Protein AF-0000000085171445 (afdb_homodimer)

Nearest PDB structures (foldseek):
  1r66-assembly1_A-2  TM=9.101E-01  e=1.781E-29  Streptomyces venezuelae
  1r6d-assembly1_A-2  TM=9.022E-01  e=4.683E-29  Streptomyces venezuelae
  8shh-assembly1_A  TM=9.095E-01  e=3.858E-27  Micromonospora carbonacea
  8shh-assembly1_B  TM=8.943E-01  e=1.145E-26  Micromonospora carbonacea
  7xpp-assembly1_B  TM=8.860E-01  e=1.748E-26  Zea mays

Secondary structure (DSSP, 8-state):
-EEEEETTTSHHHHHHHHHHHHTT-EEEEEE---TTS-HHHHHHHTHHHHTSTTEEEEE--TT-HHHHHHHHHHH--SEEEE------HHHHHH-HHHHIIIIIIIHHHHHHHHHHTT-SEEEEEEEGGGGTTPPSSBPTTS--S--SSHHHHHHHHHHHHHHHHHHHH---EEEEEE-SEESTT--TTSHHHHHHHHHHHTPEEEEEGGGTT-EE--EEHHHHHHHHHHHHH---SEEEEEE--S--EEHHHHHHHHHHHH-PPPEEEEEPPPTTS-SB--B--HHHHHHH-------HHHHHHHHHHHHHHHHT-/-EEEEETTTSHHHHHHHHHHHHTT-EEEEEE---TTS-HHHHHHHTHHHHTSTTEEEEE--TT-HHHHHHHHHHH--SEEEE------HHHHHH-HHHHIIIIIIIHHHHHHHHHHTT-SEEEEEEEGGGGTTPPSSBPTTS--S--SSHHHHHHHHHHHHHHHHHHHH---EEEEEE-SEESTT--TTSHHHHHHHHHHHTPEEEEEGGGTT-EE--EEHHHHHHHHHHHHH---SEEEEEE--S--EEHHHHHHHHHHHH-PPPEEEEEPPPTTS-SB--B--HHHHHHH-------HHHHHHHHHHHHHHHHT-

InterPro domains:
  IPR001509 NAD-dependent epimerase/dehydratase [PF01370] (4-244)
  IPR036291 NAD(P)-binding domain superfamily [SSF51735] (1-314)

Foldseek 3Di:
DEEEEEVLLADLNLVLLVVQVVVVYAYEYEAQLDPPDHSVLSCVSCVVVVPRPRYHYDNDQLLDLVVLLVVCVVRVGQEYEYPDADDDQVVCQVPVPRRLSRLQSSLLSVLVSCLVSVRQEYEYEAALQLLFQFDPPDEPPRDRPDGLGSNSVSRVNSQVSNVVSCVVRVHAYEYEHEFAEDFFRHDCVHDLNVQVVCQVVVHADEDEVQLPLAKGFYFYSNLVSLLRVLRRVAPDSYYYFYRTQQDIDGRNVLQVLLCVLQVTDHHYDYDHDDPRDHRYYGYDGVVSCVRRVRHGDQDSSNRSNRRNVNVCVVPVD/DEEEEEVLLADLNLVLLVVQVVVVYAYEYEAQLDPPDHSVLSCVSCVVVVPRPRYHYDNDQLLDLVVLLVVCVVRVGQEYEYPDADDDQVVCQVPVPRRLSRLQSSLLSVLVSCLVSVRQEYEYEAALQLLFQFDPPDEPPRDRPDGLGSNSVSRVNSQVSNVVSCVVRVHAYEYEHEFAEDFFNHDCVHDLNVQVVCQVVVHADEDEVQLPLAWGFYFYSNLVSLLRVLRRVAPDSYYYFYRTQQDIDGRNVLQVLLCVLQVTDHHYDYDHDDPRDHRYYGYDGVVSCVRRVRHGDQDSSNRSNRRNVNVCVVPVD

Structure (mmCIF, N/CA/C/O backbone):
data_AF-0000000085171445-model_v1
#
loop_
_entity.id
_entity.type
_entity.pdbx_description
1 polymer 'NAD-dependent epimerase/dehydratase'
#
loop_
_atom_site.group_PDB
_atom_site.id
_atom_site.type_symbol
_atom_site.label_atom_id
_atom_site.label_alt_id
_atom_site.label_comp_id
_atom_site.label_asym_id
_atom_site.label_entity_id
_atom_site.label_seq_id
_atom_site.pdbx_PDB_ins_code
_atom_site.Cartn_x
_atom_site.Cartn_y
_atom_site.Cartn_z
_atom_site.occupancy
_atom_site.B_iso_or_equiv
_atom_site.auth_seq_id
_atom_site.auth_comp_id
_atom_site.auth_asym_id
_atom_site.auth_atom_id
_atom_site.pdbx_PDB_model_num
ATOM 1 N N . MET A 1 1 ? -21.609 16.766 17.938 1 96.56 1 MET A N 1
ATOM 2 C CA . MET A 1 1 ? -21.094 15.477 17.469 1 96.56 1 MET A CA 1
ATOM 3 C C . MET A 1 1 ? -19.797 15.109 18.188 1 96.56 1 MET A C 1
ATOM 5 O O . MET A 1 1 ? -19.109 15.984 18.719 1 96.56 1 MET A O 1
ATOM 9 N N . ARG A 1 2 ? -19.5 13.891 18.406 1 98.31 2 ARG A N 1
ATOM 10 C CA . ARG A 1 2 ? -18.25 13.453 19.016 1 98.31 2 ARG A CA 1
ATOM 11 C C . ARG A 1 2 ? -17.266 12.953 17.953 1 98.31 2 ARG A C 1
ATOM 13 O O . ARG A 1 2 ? -17.578 12.008 17.219 1 98.31 2 ARG A O 1
ATOM 20 N N . TYR A 1 3 ? -16.125 13.539 17.875 1 98.88 3 TYR A N 1
ATOM 21 C CA . TYR A 1 3 ? -15.07 13.195 16.922 1 98.88 3 TYR A CA 1
ATOM 22 C C . TYR A 1 3 ? -13.906 12.523 17.641 1 98.88 3 TYR A C 1
ATOM 24 O O . TYR A 1 3 ? -13.539 12.914 18.75 1 98.88 3 TYR A O 1
ATOM 32 N N . LEU A 1 4 ? -13.383 11.477 17.062 1 98.94 4 LEU A N 1
ATOM 33 C CA . LEU A 1 4 ? -12.102 10.922 17.484 1 98.94 4 LEU A CA 1
ATOM 34 C C . LEU A 1 4 ? -10.977 11.352 16.547 1 98.94 4 LEU A C 1
ATOM 36 O O . LEU A 1 4 ? -11.117 11.25 15.32 1 98.94 4 LEU A O 1
ATOM 40 N N . ILE A 1 5 ? -9.914 11.906 17.062 1 98.94 5 ILE A N 1
ATOM 41 C CA . ILE A 1 5 ? -8.766 12.359 16.281 1 98.94 5 ILE A CA 1
ATOM 42 C C . ILE A 1 5 ? -7.52 11.594 16.719 1 98.94 5 ILE A C 1
ATOM 44 O O . ILE A 1 5 ? -7.082 11.711 17.859 1 98.94 5 ILE A O 1
ATOM 48 N N . THR A 1 6 ? -6.965 10.734 15.836 1 98.94 6 THR A N 1
ATOM 49 C CA . THR A 1 6 ? -5.637 10.195 16.109 1 98.94 6 THR A CA 1
ATOM 50 C C . THR A 1 6 ? -4.555 11.211 15.766 1 98.94 6 THR A C 1
ATOM 52 O O . THR A 1 6 ? -4.695 11.969 14.797 1 98.94 6 THR A O 1
ATOM 55 N N . GLY A 1 7 ? -3.436 11.18 16.531 1 98.69 7 GLY A N 1
ATOM 56 C CA . GLY A 1 7 ? -2.422 12.203 16.328 1 98.69 7 GLY A CA 1
ATOM 57 C C . GLY A 1 7 ? -2.895 13.594 16.719 1 98.69 7 GLY A C 1
ATOM 58 O O . GLY A 1 7 ? -2.494 14.586 16.109 1 98.69 7 GLY A O 1
ATOM 59 N N . GLY A 1 8 ? -3.775 13.633 17.703 1 98.69 8 GLY A N 1
ATOM 60 C CA . GLY A 1 8 ? -4.477 14.867 18.016 1 98.69 8 GLY A CA 1
ATOM 61 C C . GLY A 1 8 ? -3.605 15.891 18.719 1 98.69 8 GLY A C 1
ATOM 62 O O . GLY A 1 8 ? -3.953 17.062 18.781 1 98.69 8 GLY A O 1
ATOM 63 N N . ALA A 1 9 ? -2.473 15.453 19.234 1 98.69 9 ALA A N 1
ATOM 64 C CA . ALA A 1 9 ? -1.59 16.375 19.938 1 98.69 9 ALA A CA 1
ATOM 65 C C . ALA A 1 9 ? -0.529 16.953 19 1 98.69 9 ALA A C 1
ATOM 67 O O . ALA A 1 9 ? 0.264 17.812 19.406 1 98.69 9 ALA A O 1
ATOM 68 N N . GLY A 1 10 ? -0.527 16.484 17.781 1 98.25 10 GLY A N 1
ATOM 69 C CA . GLY A 1 10 ? 0.435 16.969 16.797 1 98.25 10 GLY A CA 1
ATOM 70 C C . GLY A 1 10 ? 0.043 18.297 16.203 1 98.25 10 GLY A C 1
ATOM 71 O O . GLY A 1 10 ? -0.833 19 16.719 1 98.25 10 GLY A O 1
ATOM 72 N N . PHE A 1 11 ? 0.688 18.672 15.086 1 98.44 11 PHE A N 1
ATOM 73 C CA . PHE A 1 11 ? 0.535 19.938 14.391 1 98.44 11 PHE A CA 1
ATOM 74 C C . PHE A 1 11 ? -0.895 20.109 13.898 1 98.44 11 PHE A C 1
ATOM 76 O O . PHE A 1 11 ? -1.701 20.797 14.539 1 98.44 11 PHE A O 1
ATOM 83 N N . ILE A 1 12 ? -1.368 19.344 12.938 1 98.75 12 ILE A N 1
ATOM 84 C CA . ILE A 1 12 ? -2.676 19.516 12.312 1 98.75 12 ILE A CA 1
ATOM 85 C C . ILE A 1 12 ? -3.77 19.047 13.266 1 98.75 12 ILE A C 1
ATOM 87 O O . ILE A 1 12 ? -4.816 19.688 13.383 1 98.75 12 ILE A O 1
ATOM 91 N N . GLY A 1 13 ? -3.496 17.984 14.047 1 98.81 13 GLY A N 1
ATOM 92 C CA . GLY A 1 13 ? -4.473 17.406 14.969 1 98.81 13 GLY A CA 1
ATOM 93 C C . GLY A 1 13 ? -4.898 18.375 16.062 1 98.81 13 GLY A C 1
ATOM 94 O O . GLY A 1 13 ? -6.082 18.453 16.391 1 98.81 13 GLY A O 1
ATOM 95 N N . SER A 1 14 ? -3.945 19.109 16.609 1 98.81 14 SER A N 1
ATOM 96 C CA . SER A 1 14 ? -4.27 20.031 17.688 1 98.81 14 SER A CA 1
ATOM 97 C C . SER A 1 14 ? -5.121 21.188 17.203 1 98.81 14 SER A C 1
ATOM 99 O O . SER A 1 14 ? -6.031 21.641 17.891 1 98.81 14 SER A O 1
ATOM 101 N N . HIS A 1 15 ? -4.828 21.672 15.992 1 98.88 15 HIS A N 1
ATOM 102 C CA . HIS A 1 15 ? -5.637 22.734 15.406 1 98.88 15 HIS A CA 1
ATOM 103 C C . HIS A 1 15 ? -7.039 22.234 15.07 1 98.88 15 HIS A C 1
ATOM 105 O O . HIS A 1 15 ? -8.023 22.969 15.258 1 98.88 15 HIS A O 1
ATOM 111 N N . LEU A 1 16 ? -7.133 21.016 14.562 1 98.94 16 LEU A N 1
ATOM 112 C CA . LEU A 1 16 ? -8.43 20.422 14.242 1 98.94 16 LEU A CA 1
ATOM 113 C C . LEU A 1 16 ? -9.289 20.281 15.5 1 98.94 16 LEU A C 1
ATOM 115 O O . LEU A 1 16 ? -10.484 20.578 15.469 1 98.94 16 LEU A O 1
ATOM 119 N N . SER A 1 17 ? -8.648 19.812 16.578 1 98.88 17 SER A N 1
ATOM 120 C CA . SER A 1 17 ? -9.352 19.688 17.859 1 98.88 17 SER A CA 1
ATOM 121 C C . SER A 1 17 ? -9.961 21.016 18.281 1 98.88 17 SER A C 1
ATOM 123 O O . SER A 1 17 ? -11.133 21.078 18.672 1 98.88 17 SER A O 1
ATOM 125 N N . GLU A 1 18 ? -9.172 22.094 18.188 1 98.69 18 GLU A N 1
ATOM 126 C CA . GLU A 1 18 ? -9.641 23.406 18.594 1 98.69 18 GLU A CA 1
ATOM 127 C C . GLU A 1 18 ? -10.797 23.891 17.719 1 98.69 18 GLU A C 1
ATOM 129 O O . GLU A 1 18 ? -11.758 24.469 18.219 1 98.69 18 GLU A O 1
ATOM 134 N N . ALA A 1 19 ? -10.68 23.656 16.422 1 98.69 19 ALA A N 1
ATOM 135 C CA . ALA A 1 19 ? -11.727 24.078 15.484 1 98.69 19 ALA A CA 1
ATOM 136 C C . ALA A 1 19 ? -13.047 23.375 15.797 1 98.69 19 ALA A C 1
ATOM 138 O O . ALA A 1 19 ? -14.109 24 15.805 1 98.69 19 ALA A O 1
ATOM 139 N N . LEU A 1 20 ? -13.023 22.047 16.062 1 98.81 20 LEU A N 1
ATOM 140 C CA . LEU A 1 20 ? -14.219 21.266 16.344 1 98.81 20 LEU A CA 1
ATOM 141 C C . LEU A 1 20 ? -14.828 21.672 17.688 1 98.81 20 LEU A C 1
ATOM 143 O O . LEU A 1 20 ? -16.047 21.797 17.797 1 98.81 20 LEU A O 1
ATOM 147 N N . LEU A 1 21 ? -13.977 21.906 18.703 1 98.75 21 LEU A N 1
ATOM 148 C CA . LEU A 1 21 ? -14.453 22.328 20.016 1 98.75 21 LEU A CA 1
ATOM 149 C C . LEU A 1 21 ? -15.148 23.688 19.922 1 98.75 21 LEU A C 1
ATOM 151 O O . LEU A 1 21 ? -16.188 23.906 20.547 1 98.75 21 LEU A O 1
ATOM 155 N N . ALA A 1 22 ? -14.539 24.578 19.094 1 98.31 22 ALA A N 1
ATOM 156 C CA . ALA A 1 22 ? -15.094 25.922 18.922 1 98.31 22 ALA A CA 1
ATOM 157 C C . ALA A 1 22 ? -16.484 25.844 18.281 1 98.31 22 ALA A C 1
ATOM 159 O O . ALA A 1 22 ? -17.328 26.703 18.547 1 98.31 22 ALA A O 1
ATOM 160 N N . ARG A 1 23 ? -16.734 24.859 17.516 1 97.81 23 ARG A N 1
ATOM 161 C CA . ARG A 1 23 ? -18.016 24.656 16.859 1 97.81 23 ARG A CA 1
ATOM 162 C C . ARG A 1 23 ? -19.047 24.062 17.812 1 97.81 23 ARG A C 1
ATOM 164 O O . ARG A 1 23 ? -20.234 23.969 17.484 1 97.81 23 ARG A O 1
ATOM 171 N N . GLY A 1 24 ? -18.578 23.531 18.953 1 98.25 24 GLY A N 1
ATOM 172 C CA . GLY A 1 24 ? -19.469 22.953 19.953 1 98.25 24 GLY A CA 1
ATOM 173 C C . GLY A 1 24 ? -19.453 21.438 19.953 1 98.25 24 GLY A C 1
ATOM 174 O O . GLY A 1 24 ? -20.234 20.797 20.672 1 98.25 24 GLY A O 1
ATOM 175 N N . ASP A 1 25 ? -18.531 20.844 19.219 1 98.62 25 ASP A N 1
ATOM 176 C CA . ASP A 1 25 ? -18.422 19.391 19.141 1 98.62 25 ASP A CA 1
ATOM 177 C C . ASP A 1 25 ? -17.578 18.844 20.297 1 98.62 25 ASP A C 1
ATOM 179 O O . ASP A 1 25 ? -16.953 19.609 21.031 1 98.62 25 ASP A O 1
ATOM 183 N N . GLN A 1 26 ? -17.625 17.578 20.484 1 98.75 26 GLN A N 1
ATOM 184 C CA . GLN A 1 26 ? -16.766 16.859 21.422 1 98.75 26 GLN A CA 1
ATOM 185 C C . GLN A 1 26 ? -15.594 16.203 20.703 1 98.75 26 GLN A C 1
ATOM 187 O O . GLN A 1 26 ? -15.742 15.742 19.562 1 98.75 26 GLN A O 1
ATOM 192 N N . VAL A 1 27 ? -14.461 16.172 21.391 1 98.94 27 VAL A N 1
ATOM 193 C CA . VAL A 1 27 ? -13.266 15.625 20.766 1 98.94 27 VAL A CA 1
ATOM 194 C C . VAL A 1 27 ? -12.617 14.594 21.688 1 98.94 27 VAL A C 1
ATOM 196 O O . VAL A 1 27 ? -12.359 14.891 22.859 1 98.94 27 VAL A O 1
ATOM 199 N N . VAL A 1 28 ? -12.453 13.375 21.219 1 98.94 28 VAL A N 1
ATOM 200 C CA . VAL A 1 28 ? -11.578 12.383 21.844 1 98.94 28 VAL A CA 1
ATOM 201 C C . VAL A 1 28 ? -10.234 12.352 21.109 1 98.94 28 VAL A C 1
ATOM 203 O O . VAL A 1 28 ? -10.172 11.938 19.938 1 98.94 28 VAL A O 1
ATOM 206 N N . CYS A 1 29 ? -9.195 12.789 21.781 1 98.88 29 CYS A N 1
ATOM 207 C CA . CYS A 1 29 ? -7.855 12.859 21.203 1 98.88 29 CYS A CA 1
ATOM 208 C C . CYS A 1 29 ? -7.031 11.633 21.562 1 98.88 29 CYS A C 1
ATOM 210 O O . CYS A 1 29 ? -6.871 11.32 22.75 1 98.88 29 CYS A O 1
ATOM 212 N N . ILE A 1 30 ? -6.547 10.906 20.578 1 98.94 30 ILE A N 1
ATOM 213 C CA . ILE A 1 30 ? -5.602 9.812 20.781 1 98.94 30 ILE A CA 1
ATOM 214 C C . ILE A 1 30 ? -4.199 10.258 20.375 1 98.94 30 ILE A C 1
ATOM 216 O O . ILE A 1 30 ? -3.996 10.719 19.25 1 98.94 30 ILE A O 1
ATOM 220 N N . ASP A 1 31 ? -3.27 10.125 21.219 1 98.88 31 ASP A N 1
ATOM 221 C CA . ASP A 1 31 ? -1.865 10.391 20.922 1 98.88 31 ASP A CA 1
ATOM 222 C C . ASP A 1 31 ? -0.951 9.562 21.828 1 98.88 31 ASP A C 1
ATOM 224 O O . ASP A 1 31 ? -1.263 9.336 23 1 98.88 31 ASP A O 1
ATOM 228 N N . ASN A 1 32 ? 0.137 9.086 21.25 1 98.69 32 ASN A N 1
ATOM 229 C CA . ASN A 1 32 ? 1.058 8.305 22.062 1 98.69 32 ASN A CA 1
ATOM 230 C C . ASN A 1 32 ? 2.262 9.133 22.5 1 98.69 32 ASN A C 1
ATOM 232 O O . ASN A 1 32 ? 3.156 8.625 23.188 1 98.69 32 ASN A O 1
ATOM 236 N N . PHE A 1 33 ? 2.32 10.375 22.062 1 98.5 33 PHE A N 1
ATOM 237 C CA . PHE A 1 33 ? 3.369 11.32 22.422 1 98.5 33 PHE A CA 1
ATOM 238 C C . PHE A 1 33 ? 4.746 10.734 22.141 1 98.5 33 PHE A C 1
ATOM 240 O O . PHE A 1 33 ? 5.648 10.82 22.984 1 98.5 33 PHE A O 1
ATOM 247 N N . ASN A 1 34 ? 4.875 10.031 20.969 1 97.5 34 ASN A N 1
ATOM 248 C CA . ASN A 1 34 ? 6.188 9.516 20.578 1 97.5 34 ASN A CA 1
ATOM 249 C C . ASN A 1 34 ? 7.223 10.633 20.484 1 97.5 34 ASN A C 1
ATOM 251 O O . ASN A 1 34 ? 6.875 11.812 20.531 1 97.5 34 ASN A O 1
ATOM 255 N N . ASP A 1 35 ? 8.438 10.273 20.328 1 96.25 35 ASP A N 1
ATOM 256 C CA . ASP A 1 35 ? 9.531 11.234 20.422 1 96.25 35 ASP A CA 1
ATOM 257 C C . ASP A 1 35 ? 10.047 11.625 19.047 1 96.25 35 ASP A C 1
ATOM 259 O O . ASP A 1 35 ? 11.234 11.93 18.875 1 96.25 35 ASP A O 1
ATOM 263 N N . TYR A 1 36 ? 9.219 11.43 18.016 1 94.69 36 TYR A N 1
ATOM 264 C CA . TYR A 1 36 ? 9.609 11.961 16.719 1 94.69 36 TYR A CA 1
ATOM 265 C C . TYR A 1 36 ? 10.133 13.383 16.844 1 94.69 36 TYR A C 1
ATOM 267 O O . TYR A 1 36 ? 11.094 13.758 16.156 1 94.69 36 TYR A O 1
ATOM 275 N N . TYR A 1 37 ? 9.453 14.195 17.641 1 94.88 37 TYR A N 1
ATOM 276 C CA . TYR A 1 37 ? 9.969 15.43 18.203 1 94.88 37 TYR A CA 1
ATOM 277 C C . TYR A 1 37 ? 9.578 15.562 19.672 1 94.88 37 TYR A C 1
ATOM 279 O O . TYR A 1 37 ? 8.922 14.68 20.234 1 94.88 37 TYR A O 1
ATOM 287 N N . ASP A 1 38 ? 9.906 16.625 20.328 1 95.88 38 ASP A N 1
ATOM 288 C CA . ASP A 1 38 ? 9.805 16.781 21.781 1 95.88 38 ASP A CA 1
ATOM 289 C C . ASP A 1 38 ? 8.359 16.594 22.25 1 95.88 38 ASP A C 1
ATOM 291 O O . ASP A 1 38 ? 7.488 17.406 21.938 1 95.88 38 ASP A O 1
ATOM 295 N N . PRO A 1 39 ? 8.086 15.555 23.047 1 97.69 39 PRO A N 1
ATOM 296 C CA . PRO A 1 39 ? 6.73 15.305 23.547 1 97.69 39 PRO A CA 1
ATOM 297 C C . PRO A 1 39 ? 6.172 16.469 24.359 1 97.69 39 PRO A C 1
ATOM 299 O O . PRO A 1 39 ? 4.957 16.672 24.391 1 97.69 39 PRO A O 1
ATOM 302 N N . VAL A 1 40 ? 7.035 17.203 24.984 1 97.38 40 VAL A N 1
ATOM 303 C CA . VAL A 1 40 ? 6.602 18.344 25.781 1 97.38 40 VAL A CA 1
ATOM 304 C C . VAL A 1 40 ? 5.918 19.375 24.891 1 97.38 40 VAL A C 1
ATOM 306 O O . VAL A 1 40 ? 4.945 20.016 25.297 1 97.38 40 VAL A O 1
ATOM 309 N N . ARG A 1 41 ? 6.426 19.562 23.688 1 96.81 41 ARG A N 1
ATOM 310 C CA . ARG A 1 41 ? 5.809 20.453 22.719 1 96.81 41 ARG A CA 1
ATOM 311 C C . ARG A 1 41 ? 4.41 19.984 22.344 1 96.81 41 ARG A C 1
ATOM 313 O O . ARG A 1 41 ? 3.486 20.797 22.219 1 96.81 41 ARG A O 1
ATOM 320 N N . LYS A 1 42 ? 4.242 18.688 22.172 1 98.12 42 LYS A N 1
ATOM 321 C CA . LYS A 1 42 ? 2.93 18.125 21.859 1 98.12 42 LYS A CA 1
ATOM 322 C C . LYS A 1 42 ? 1.94 18.375 22.984 1 98.12 42 LYS A C 1
ATOM 324 O O . LYS A 1 42 ? 0.765 18.656 22.75 1 98.12 42 LYS A O 1
ATOM 329 N N . ARG A 1 43 ? 2.461 18.203 24.203 1 98.12 43 ARG A N 1
ATOM 330 C CA . ARG A 1 43 ? 1.604 18.469 25.359 1 98.12 43 ARG A CA 1
ATOM 331 C C . ARG A 1 43 ? 1.179 19.938 25.406 1 98.12 43 ARG A C 1
ATOM 333 O O . ARG A 1 43 ? 0.034 20.234 25.734 1 98.12 43 ARG A O 1
ATOM 340 N N . ARG A 1 44 ? 2.055 20.875 25.031 1 97.44 44 ARG A N 1
ATOM 341 C CA . ARG A 1 44 ? 1.719 22.281 24.969 1 97.44 44 ARG A CA 1
ATOM 342 C C . ARG A 1 44 ? 0.699 22.562 23.875 1 97.44 44 ARG A C 1
ATOM 344 O O . ARG A 1 44 ? -0.158 23.438 24.031 1 97.44 44 ARG A O 1
ATOM 351 N N . ASN A 1 45 ? 0.786 21.812 22.766 1 98.31 45 ASN A N 1
ATOM 352 C CA . ASN A 1 45 ? -0.139 22 21.656 1 98.31 45 ASN A CA 1
ATOM 353 C C . ASN A 1 45 ? -1.59 21.828 22.094 1 98.31 45 ASN A C 1
ATOM 355 O O . ASN A 1 45 ? -2.49 22.453 21.531 1 98.31 45 ASN A O 1
ATOM 359 N N . ILE A 1 46 ? -1.828 20.938 23.141 1 98.5 46 ILE A N 1
ATOM 360 C CA . ILE A 1 46 ? -3.211 20.609 23.469 1 98.5 46 ILE A CA 1
ATOM 361 C C . ILE A 1 46 ? -3.562 21.203 24.844 1 98.5 46 ILE A C 1
ATOM 363 O O . ILE A 1 46 ? -4.609 20.875 25.406 1 98.5 46 ILE A O 1
ATOM 367 N N . ALA A 1 47 ? -2.746 22.047 25.422 1 97.69 47 ALA A N 1
ATOM 368 C CA . ALA A 1 47 ? -2.953 22.594 26.766 1 97.69 47 ALA A CA 1
ATOM 369 C C . ALA A 1 47 ? -4.289 23.328 26.844 1 97.69 47 ALA A C 1
ATOM 371 O O . ALA A 1 47 ? -5.035 23.156 27.812 1 97.69 47 ALA A O 1
ATOM 372 N N . ARG A 1 48 ? -4.59 24.172 25.859 1 96.5 48 ARG A N 1
ATOM 373 C CA . ARG A 1 48 ? -5.84 24.922 25.844 1 96.5 48 ARG A CA 1
ATOM 374 C C . ARG A 1 48 ? -7.035 23.984 25.703 1 96.5 48 ARG A C 1
ATOM 376 O O . ARG A 1 48 ? -8.062 24.188 26.359 1 96.5 48 ARG A O 1
ATOM 383 N N . ALA A 1 49 ? -6.898 23.016 24.844 1 98.19 49 ALA A N 1
ATOM 384 C CA . ALA A 1 49 ? -7.98 22.062 24.609 1 98.19 49 ALA A CA 1
ATOM 385 C C . ALA A 1 49 ? -8.289 21.266 25.875 1 98.19 49 ALA A C 1
ATOM 387 O O . ALA A 1 49 ? -9.445 20.922 26.141 1 98.19 49 ALA A O 1
ATOM 388 N N . LEU A 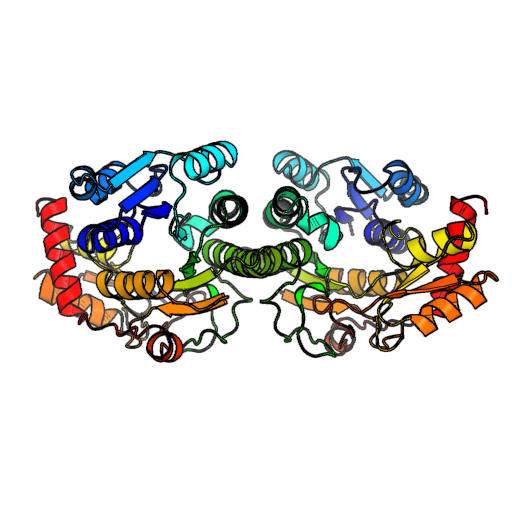1 50 ? -7.262 20.938 26.656 1 98.06 50 LEU A N 1
ATOM 389 C CA . LEU A 1 50 ? -7.406 20.125 27.875 1 98.06 50 LEU A CA 1
ATOM 390 C C . LEU A 1 50 ? -8.344 20.797 28.859 1 98.06 50 LEU A C 1
ATOM 392 O O . LEU A 1 50 ? -8.977 20.125 29.688 1 98.06 50 LEU A O 1
ATOM 396 N N . ALA A 1 51 ? -8.469 22.109 28.766 1 96.88 51 ALA A N 1
ATOM 397 C CA . ALA A 1 51 ? -9.312 22.859 29.688 1 96.88 51 ALA A CA 1
ATOM 398 C C . ALA A 1 51 ? -10.766 22.859 29.234 1 96.88 51 ALA A C 1
ATOM 400 O O . ALA A 1 51 ? -11.664 23.25 29.984 1 96.88 51 ALA A O 1
ATOM 401 N N . HIS A 1 52 ? -11.062 22.469 28.094 1 97.94 52 HIS A N 1
ATOM 402 C CA . HIS A 1 52 ? -12.414 22.453 27.547 1 97.94 52 HIS A CA 1
ATOM 403 C C . HIS A 1 52 ? -13.172 21.203 27.984 1 97.94 52 HIS A C 1
ATOM 405 O O . HIS A 1 52 ? -12.656 20.078 27.891 1 97.94 52 HIS A O 1
ATOM 411 N N . PRO A 1 53 ? -14.375 21.312 28.453 1 97.75 53 PRO A N 1
ATOM 412 C CA . PRO A 1 53 ? -15.133 20.172 28.953 1 97.75 53 PRO A CA 1
ATOM 413 C C . PRO A 1 53 ? -15.453 19.156 27.859 1 97.75 53 PRO A C 1
ATOM 415 O O . PRO A 1 53 ? -15.711 17.984 28.156 1 97.75 53 PRO A O 1
ATOM 418 N N . GLY A 1 54 ? -15.43 19.578 26.578 1 98.56 54 GLY A N 1
ATOM 419 C CA . GLY A 1 54 ? -15.75 18.688 25.469 1 98.56 54 GLY A CA 1
ATOM 420 C C . GLY A 1 54 ? -14.539 17.938 24.953 1 98.56 54 GLY A C 1
ATOM 421 O O . GLY A 1 54 ? -14.633 17.203 23.953 1 98.56 54 GLY A O 1
ATOM 422 N N . TYR A 1 55 ? -13.398 18.094 25.594 1 98.81 55 TYR A N 1
ATOM 423 C CA . TYR A 1 55 ? -12.148 17.5 25.141 1 98.81 55 TYR A CA 1
ATOM 424 C C . TYR A 1 55 ? -11.711 16.375 26.078 1 98.81 55 TYR A C 1
ATOM 426 O O . TYR A 1 55 ? -11.672 16.547 27.297 1 98.81 55 TYR A O 1
ATOM 434 N N . THR A 1 56 ? -11.391 15.203 25.531 1 98.81 56 THR A N 1
ATOM 435 C CA . THR A 1 56 ? -10.852 14.07 26.281 1 98.81 56 THR A CA 1
ATOM 436 C C . THR A 1 56 ? -9.555 13.578 25.656 1 98.81 56 THR A C 1
ATOM 438 O O . THR A 1 56 ? -9.508 13.305 24.453 1 98.81 56 THR A O 1
ATOM 441 N N . LEU A 1 57 ? -8.555 13.516 26.422 1 98.88 57 LEU A N 1
ATOM 442 C CA . LEU A 1 57 ? -7.285 12.953 25.969 1 98.88 57 LEU A CA 1
ATOM 443 C C . LEU A 1 57 ? -7.164 11.484 26.375 1 98.88 57 LEU A C 1
ATOM 445 O O . LEU A 1 57 ? -7.383 11.133 27.531 1 98.88 57 LEU A O 1
ATOM 449 N N . VAL A 1 58 ? -6.875 10.656 25.406 1 98.88 58 VAL A N 1
ATOM 450 C CA . VAL A 1 58 ? -6.48 9.266 25.641 1 98.88 58 VAL A CA 1
ATOM 451 C C . VAL A 1 58 ? -5.051 9.047 25.156 1 98.88 58 VAL A C 1
ATOM 453 O O . VAL A 1 58 ? -4.797 8.984 23.953 1 98.88 58 VAL A O 1
ATOM 456 N N . GLU A 1 59 ? -4.117 9 26.109 1 98.75 59 GLU A N 1
ATOM 457 C CA . GLU A 1 59 ? -2.74 8.695 25.734 1 98.75 59 GLU A CA 1
ATOM 458 C C . GLU A 1 59 ? -2.576 7.223 25.391 1 98.75 59 GLU A C 1
ATOM 460 O O . GLU A 1 59 ? -2.529 6.367 26.281 1 98.75 59 GLU A O 1
ATOM 465 N N . ALA A 1 60 ? -2.496 6.926 24.094 1 98.69 60 ALA A N 1
ATOM 466 C CA . ALA A 1 60 ? -2.465 5.551 23.609 1 98.69 60 ALA A CA 1
ATOM 467 C C . ALA A 1 60 ? -1.846 5.48 22.219 1 98.69 60 ALA A C 1
ATOM 469 O O . ALA A 1 60 ? -1.704 6.5 21.547 1 98.69 60 ALA A O 1
ATOM 470 N N . ASP A 1 61 ? -1.379 4.324 21.875 1 98.75 61 ASP A N 1
ATOM 471 C CA . ASP A 1 61 ? -0.888 3.996 20.547 1 98.75 61 ASP A CA 1
ATOM 472 C C . ASP A 1 61 ? -1.976 3.328 19.703 1 98.75 61 ASP A C 1
ATOM 474 O O . ASP A 1 61 ? -2.463 2.252 20.062 1 98.75 61 ASP A O 1
ATOM 478 N N . PHE A 1 62 ? -2.346 4.02 18.594 1 98.75 62 PHE A N 1
ATOM 479 C CA . PHE A 1 62 ? -3.482 3.508 17.844 1 98.75 62 PHE A CA 1
ATOM 480 C C . PHE A 1 62 ? -3.123 2.207 17.141 1 98.75 62 PHE A C 1
ATOM 482 O O . PHE A 1 62 ? -3.992 1.537 16.578 1 98.75 62 PHE A O 1
ATOM 489 N N . ARG A 1 63 ? -1.828 1.746 17.172 1 98.31 63 ARG A N 1
ATOM 490 C CA . ARG A 1 63 ? -1.444 0.439 16.656 1 98.31 63 ARG A CA 1
ATOM 491 C C . ARG A 1 63 ? -2.023 -0.685 17.5 1 98.31 63 ARG A C 1
ATOM 493 O O . ARG A 1 63 ? -2.096 -1.833 17.062 1 98.31 63 ARG A O 1
ATOM 500 N N . ASP A 1 64 ? -2.326 -0.41 18.734 1 98.62 64 ASP A N 1
ATOM 501 C CA . ASP A 1 64 ? -2.85 -1.403 19.672 1 98.62 64 ASP A CA 1
ATOM 502 C C . ASP A 1 64 ? -4.344 -1.629 19.453 1 98.62 64 ASP A C 1
ATOM 504 O O . ASP A 1 64 ? -5.172 -0.852 19.922 1 98.62 64 ASP A O 1
ATOM 508 N N . ALA A 1 65 ? -4.684 -2.709 18.891 1 98.25 65 ALA A N 1
ATOM 509 C CA . ALA A 1 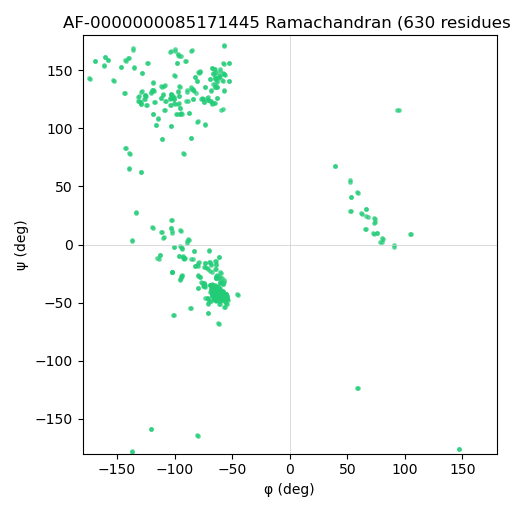65 ? -6.059 -3.002 18.5 1 98.25 65 ALA A CA 1
ATOM 510 C C . ALA A 1 65 ? -6.961 -3.135 19.719 1 98.25 65 ALA A C 1
ATOM 512 O O . ALA A 1 65 ? -8.125 -2.723 19.688 1 98.25 65 ALA A O 1
ATOM 513 N N . GLU A 1 66 ? -6.445 -3.697 20.734 1 98.44 66 GLU A N 1
ATOM 514 C CA . GLU A 1 66 ? -7.238 -3.887 21.938 1 98.44 66 GLU A CA 1
ATOM 515 C C . GLU A 1 66 ? -7.578 -2.551 22.594 1 98.44 66 GLU A C 1
ATOM 517 O O . GLU A 1 66 ? -8.711 -2.332 23.016 1 98.44 66 GLU A O 1
ATOM 522 N N . ILE A 1 67 ? -6.625 -1.668 22.688 1 98.75 67 ILE A N 1
ATOM 523 C CA . ILE A 1 67 ? -6.852 -0.354 23.281 1 98.75 67 ILE A CA 1
ATOM 524 C C . ILE A 1 67 ? -7.84 0.436 22.422 1 98.75 67 ILE A C 1
ATOM 526 O O . ILE A 1 67 ? -8.727 1.111 22.953 1 98.75 67 ILE A O 1
ATOM 530 N N . MET A 1 68 ? -7.695 0.356 21.109 1 98.81 68 MET A N 1
ATOM 531 C CA . MET A 1 68 ? -8.617 1.065 20.219 1 98.81 68 MET A CA 1
ATOM 532 C C . MET A 1 68 ? -10.031 0.528 20.375 1 98.81 68 MET A C 1
ATOM 534 O O . MET A 1 68 ? -11 1.297 20.359 1 98.81 68 MET A O 1
ATOM 538 N N . ASP A 1 69 ? -10.117 -0.812 20.484 1 98.75 69 ASP A N 1
ATOM 539 C CA . ASP A 1 69 ? -11.438 -1.4 20.703 1 98.75 69 ASP A CA 1
ATOM 540 C C . ASP A 1 69 ? -12.094 -0.826 21.95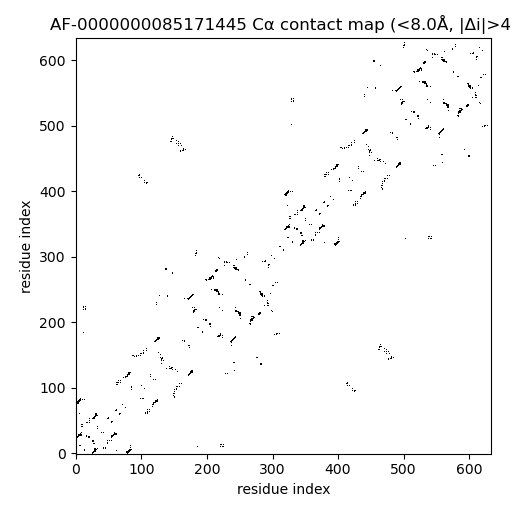3 1 98.75 69 ASP A C 1
ATOM 542 O O . ASP A 1 69 ? -13.273 -0.454 21.922 1 98.75 69 ASP A O 1
ATOM 546 N N . ARG A 1 70 ? -11.352 -0.707 23.016 1 98.75 70 ARG A N 1
ATOM 547 C CA . ARG A 1 70 ? -11.859 -0.172 24.281 1 98.75 70 ARG A CA 1
ATOM 548 C C . ARG A 1 70 ? -12.25 1.295 24.125 1 98.75 70 ARG A C 1
ATOM 550 O O . ARG A 1 70 ? -13.281 1.723 24.641 1 98.75 70 ARG A O 1
ATOM 557 N N . VAL A 1 71 ? -11.453 2.057 23.453 1 98.88 71 VAL A N 1
ATOM 558 C CA . VAL A 1 71 ? -11.688 3.486 23.281 1 98.88 71 VAL A CA 1
ATOM 559 C C . VAL A 1 71 ? -12.969 3.705 22.469 1 98.88 71 VAL A C 1
ATOM 561 O O . VAL A 1 71 ? -13.812 4.523 22.844 1 98.88 71 VAL A O 1
ATOM 564 N N . PHE A 1 72 ? -13.141 2.992 21.344 1 98.88 72 PHE A N 1
ATOM 565 C CA . PHE A 1 72 ? -14.328 3.143 20.516 1 98.88 72 PHE A CA 1
ATOM 566 C C . PHE A 1 72 ? -15.57 2.68 21.25 1 98.88 72 PHE A C 1
ATOM 568 O O . PHE A 1 72 ? -16.641 3.27 21.109 1 98.88 72 PHE A O 1
ATOM 575 N N . ALA A 1 73 ? -15.406 1.609 22.047 1 98.81 73 ALA A N 1
ATOM 576 C CA . ALA A 1 73 ? -16.531 1.108 22.828 1 98.81 73 ALA A CA 1
ATOM 577 C C . ALA A 1 73 ? -16.969 2.133 23.875 1 98.81 73 ALA A C 1
ATOM 579 O O . ALA A 1 73 ? -18.156 2.324 24.109 1 98.81 73 ALA A O 1
ATOM 580 N N . GLN A 1 74 ? -16.016 2.732 24.5 1 98.81 74 GLN A N 1
ATOM 581 C CA . GLN A 1 74 ? -16.281 3.654 25.594 1 98.81 74 GLN A CA 1
ATOM 582 C C . GLN A 1 74 ? -16.875 4.965 25.078 1 98.81 74 GLN A C 1
ATOM 584 O O . GLN A 1 74 ? -17.844 5.477 25.641 1 98.81 74 GLN A O 1
ATOM 589 N N . TYR A 1 75 ? -16.266 5.535 24 1 98.75 75 TYR A N 1
ATOM 590 C CA . TYR A 1 75 ? -16.594 6.914 23.641 1 98.75 75 TYR A CA 1
ATOM 591 C C . TYR A 1 75 ? -17.547 6.957 22.453 1 98.75 75 TYR A C 1
ATOM 593 O O . TYR A 1 75 ? -18.203 7.98 22.219 1 98.75 75 TYR A O 1
ATOM 601 N N . ARG A 1 76 ? -17.578 5.887 21.609 1 98.5 76 ARG A N 1
ATOM 602 C CA . ARG A 1 76 ? -18.5 5.754 20.5 1 98.5 76 ARG A CA 1
ATOM 603 C C . ARG A 1 76 ? -18.453 6.988 19.594 1 98.5 76 ARG A C 1
ATOM 605 O O . ARG A 1 76 ? -19.469 7.629 19.359 1 98.5 76 ARG A O 1
ATOM 612 N N . PRO A 1 77 ? -17.266 7.328 19.141 1 98.75 77 PRO A N 1
ATOM 613 C CA . PRO A 1 77 ? -17.203 8.492 18.25 1 98.75 77 PRO A CA 1
ATOM 614 C C . PRO A 1 77 ? -18.078 8.344 17 1 98.75 77 PRO A C 1
ATOM 616 O O . PRO A 1 77 ? -18.188 7.242 16.453 1 98.75 77 PRO A O 1
ATOM 619 N N . GLN A 1 78 ? -18.719 9.383 16.578 1 98.56 78 GLN A N 1
ATOM 620 C CA . GLN A 1 78 ? -19.547 9.383 15.383 1 98.56 78 GLN A CA 1
ATOM 621 C C . GLN A 1 78 ? -18.688 9.516 14.125 1 98.56 78 GLN A C 1
ATOM 623 O O . GLN A 1 78 ? -19 8.938 13.086 1 98.56 78 GLN A O 1
ATOM 628 N N . ARG A 1 79 ? -17.656 10.281 14.164 1 98.69 79 ARG A N 1
ATOM 629 C CA . ARG A 1 79 ? -16.719 10.469 13.055 1 98.69 79 ARG A CA 1
ATOM 630 C C . ARG A 1 79 ? -15.273 10.414 13.531 1 98.69 79 ARG A C 1
ATOM 632 O O . ARG A 1 79 ? -14.992 10.656 14.703 1 98.69 79 ARG A O 1
ATOM 639 N N . VAL A 1 80 ? -14.398 10.008 12.664 1 98.94 80 VAL A N 1
ATOM 640 C CA . VAL A 1 80 ? -12.984 9.828 12.992 1 98.94 80 VAL A CA 1
ATOM 641 C C . VAL A 1 80 ? -12.117 10.633 12.023 1 98.94 80 VAL A C 1
ATOM 643 O O . VAL A 1 80 ? -12.352 10.617 10.812 1 98.94 80 VAL A O 1
ATOM 646 N N . ALA A 1 81 ? -11.234 11.438 12.516 1 98.94 81 ALA A N 1
ATOM 647 C CA . ALA A 1 81 ? -10.133 12.016 11.75 1 98.94 81 ALA A CA 1
ATOM 648 C C . ALA A 1 81 ? -8.82 11.297 12.062 1 98.94 81 ALA A C 1
ATOM 650 O O . ALA A 1 81 ? -8.211 11.523 13.109 1 98.94 81 ALA A O 1
ATOM 651 N N . HIS A 1 82 ? -8.406 10.445 11.188 1 98.94 82 HIS A N 1
ATOM 652 C CA . HIS A 1 82 ? -7.137 9.75 11.359 1 98.94 82 HIS A CA 1
ATOM 653 C C . HIS A 1 82 ? -5.977 10.578 10.812 1 98.94 82 HIS A C 1
ATOM 655 O O . HIS A 1 82 ? -5.543 10.367 9.68 1 98.94 82 HIS A O 1
ATOM 661 N N . ILE A 1 83 ? -5.406 11.367 11.695 1 98.69 83 ILE A N 1
ATOM 662 C CA . ILE A 1 83 ? -4.336 12.297 11.359 1 98.69 83 ILE A CA 1
ATOM 663 C C . ILE A 1 83 ? -2.992 11.719 11.805 1 98.69 83 ILE A C 1
ATOM 665 O O . ILE A 1 83 ? -1.943 12.086 11.273 1 98.69 83 ILE A O 1
ATOM 669 N N . GLY A 1 84 ? -3.021 10.828 12.781 1 98.56 84 GLY A N 1
ATOM 670 C CA . GLY A 1 84 ? -1.809 10.242 13.328 1 98.56 84 GLY A CA 1
ATOM 671 C C . GLY A 1 84 ? -1.029 9.422 12.32 1 98.56 84 GLY A C 1
ATOM 672 O O . GLY A 1 84 ? -1.61 8.633 11.578 1 98.56 84 GLY A O 1
ATOM 673 N N . ALA A 1 85 ? 0.253 9.617 12.312 1 98.5 85 ALA A N 1
ATOM 674 C CA . ALA A 1 85 ? 1.189 8.891 11.453 1 98.5 85 ALA A CA 1
ATOM 675 C C . ALA A 1 85 ? 2.633 9.164 11.867 1 98.5 85 ALA A C 1
ATOM 677 O O . ALA A 1 85 ? 2.904 10.094 12.625 1 98.5 85 ALA A O 1
ATOM 678 N N . MET A 1 86 ? 3.557 8.219 11.477 1 98.06 86 MET A N 1
ATOM 679 C CA . MET A 1 86 ? 4.949 8.648 11.391 1 98.06 86 MET A CA 1
ATOM 680 C C . MET A 1 86 ? 5.164 9.57 10.195 1 98.06 86 MET A C 1
ATOM 682 O O . MET A 1 86 ? 4.762 9.25 9.078 1 98.06 86 MET A O 1
ATOM 686 N N . ALA A 1 87 ? 5.723 10.719 10.477 1 93.88 87 ALA A N 1
ATOM 687 C CA . ALA A 1 87 ? 5.832 11.75 9.445 1 93.88 87 ALA A CA 1
ATOM 688 C C . ALA A 1 87 ? 7.25 11.828 8.898 1 93.88 87 ALA A C 1
ATOM 690 O O . ALA A 1 87 ? 8.164 11.195 9.43 1 93.88 87 ALA A O 1
ATOM 691 N N . GLY A 1 88 ? 7.453 12.539 7.727 1 92.38 88 GLY A N 1
ATOM 692 C CA . GLY A 1 88 ? 8.758 12.93 7.227 1 92.38 88 GLY A CA 1
ATOM 693 C C . GLY A 1 88 ? 9.352 11.938 6.246 1 92.38 88 GLY A C 1
ATOM 694 O O . GLY A 1 88 ? 9.648 10.797 6.613 1 92.38 88 GLY A O 1
ATOM 695 N N . PRO A 1 89 ? 9.562 12.281 5.035 1 92.62 89 PRO A N 1
ATOM 696 C CA . PRO A 1 89 ? 10.141 11.383 4.023 1 92.62 89 PRO A CA 1
ATOM 697 C C . PRO A 1 89 ? 11.547 10.914 4.387 1 92.62 89 PRO A C 1
ATOM 699 O O . PRO A 1 89 ? 11.852 9.719 4.27 1 92.62 89 PRO A O 1
ATOM 702 N N . ARG A 1 90 ? 12.352 11.766 4.922 1 90.94 90 ARG A N 1
ATOM 703 C CA . ARG A 1 90 ? 13.758 11.461 5.145 1 90.94 90 ARG A CA 1
ATOM 704 C C . ARG A 1 90 ? 13.922 10.445 6.27 1 90.94 90 ARG A C 1
ATOM 706 O O . ARG A 1 90 ? 14.602 9.43 6.102 1 90.94 90 ARG A O 1
ATOM 713 N N . PRO A 1 91 ? 13.281 10.727 7.426 1 94.56 91 PRO A N 1
ATOM 714 C CA . PRO A 1 91 ? 13.414 9.719 8.484 1 94.56 91 PRO A CA 1
ATOM 715 C C . PRO A 1 91 ? 12.812 8.375 8.102 1 94.56 91 PRO A C 1
ATOM 717 O O . PRO A 1 91 ? 13.281 7.328 8.57 1 94.56 91 PRO A O 1
ATOM 720 N N . SER A 1 92 ? 11.844 8.344 7.219 1 96.88 92 SER A N 1
ATOM 721 C CA . SER A 1 92 ? 11.211 7.098 6.809 1 96.88 92 SER A CA 1
ATOM 722 C C . SER A 1 92 ? 12.203 6.188 6.094 1 96.88 92 SER A C 1
ATOM 724 O O . SER A 1 92 ? 12.07 4.961 6.129 1 96.88 92 SER A O 1
ATOM 726 N N . MET A 1 93 ? 13.227 6.777 5.445 1 95.62 93 MET A N 1
ATOM 727 C CA . MET A 1 93 ? 14.227 6.02 4.699 1 95.62 93 MET A CA 1
ATOM 728 C C . MET A 1 93 ? 15.188 5.309 5.648 1 95.62 93 MET A C 1
ATOM 730 O O . MET A 1 93 ? 15.836 4.336 5.262 1 95.62 93 MET A O 1
ATOM 734 N N . ARG A 1 94 ? 15.258 5.762 6.918 1 95.81 94 ARG A N 1
ATOM 735 C CA . ARG A 1 94 ? 16.172 5.195 7.902 1 95.81 94 ARG A CA 1
ATOM 736 C C . ARG A 1 94 ? 15.484 4.102 8.719 1 95.81 94 ARG A C 1
ATOM 738 O O . ARG A 1 94 ? 16.156 3.205 9.242 1 95.81 94 ARG A O 1
ATOM 745 N N . ASN A 1 95 ? 14.219 4.203 8.828 1 97.19 95 ASN A N 1
ATOM 746 C CA . ASN A 1 95 ? 13.469 3.229 9.617 1 97.19 95 ASN A CA 1
ATOM 747 C C . ASN A 1 95 ? 12.164 2.844 8.938 1 97.19 95 ASN A C 1
ATOM 749 O O . ASN A 1 95 ? 11.078 3.068 9.484 1 97.19 95 ASN A O 1
ATOM 753 N N . PRO A 1 96 ? 12.25 2.188 7.773 1 98.19 96 PRO A N 1
ATOM 754 C CA . PRO A 1 96 ? 11.039 1.855 7.02 1 98.19 96 PRO A CA 1
ATOM 755 C C . PRO A 1 96 ? 10.078 0.963 7.809 1 98.19 96 PRO A C 1
ATOM 757 O O . PRO A 1 96 ? 8.859 1.074 7.656 1 98.19 96 PRO A O 1
ATOM 760 N N . ALA A 1 97 ? 10.602 0.093 8.672 1 98.19 97 ALA A N 1
ATOM 761 C CA . ALA A 1 97 ? 9.766 -0.833 9.438 1 98.19 97 ALA A CA 1
ATOM 762 C C . ALA A 1 97 ? 8.812 -0.079 10.359 1 98.19 97 ALA A C 1
ATOM 764 O O . ALA A 1 97 ? 7.633 -0.428 10.453 1 98.19 97 ALA A O 1
ATOM 765 N N . LEU A 1 98 ? 9.336 0.905 11.039 1 98.44 98 LEU A N 1
ATOM 766 C CA . LEU A 1 98 ? 8.5 1.702 11.93 1 98.44 98 LEU A CA 1
ATOM 767 C C . LEU A 1 98 ? 7.383 2.395 11.156 1 98.44 98 LEU A C 1
ATOM 769 O O . LEU A 1 98 ? 6.246 2.453 11.625 1 98.44 98 LEU A O 1
ATOM 773 N N . TYR A 1 99 ? 7.672 2.967 10.023 1 98.81 99 TYR A N 1
ATOM 774 C CA . TYR A 1 99 ? 6.68 3.654 9.203 1 98.81 99 TYR A CA 1
ATOM 775 C C . TYR A 1 99 ? 5.598 2.688 8.734 1 98.81 99 TYR A C 1
ATOM 777 O O . TYR A 1 99 ? 4.414 3.025 8.734 1 98.81 99 TYR A O 1
ATOM 785 N N . GLU A 1 100 ? 6.039 1.516 8.289 1 98.81 100 GLU A N 1
ATOM 786 C CA . GLU A 1 100 ? 5.062 0.493 7.926 1 98.81 100 GLU A CA 1
ATOM 787 C C . GLU A 1 100 ? 4.16 0.146 9.109 1 98.81 100 GLU A C 1
ATOM 789 O O . GLU A 1 100 ? 2.938 0.069 8.953 1 98.81 100 GLU A O 1
ATOM 794 N N . GLU A 1 101 ? 4.703 -0.073 10.305 1 98.56 101 GLU A N 1
ATOM 795 C CA . GLU A 1 101 ? 3.955 -0.454 11.5 1 98.56 101 GLU A CA 1
ATOM 796 C C . GLU A 1 101 ? 2.906 0.598 11.859 1 98.56 101 GLU A C 1
ATOM 798 O O . GLU A 1 101 ? 1.773 0.261 12.203 1 98.56 101 GLU A O 1
ATOM 803 N N . VAL A 1 102 ? 3.289 1.825 11.742 1 98.81 102 VAL A N 1
ATOM 804 C CA . VAL A 1 102 ? 2.41 2.896 12.203 1 98.81 102 VAL A CA 1
ATOM 805 C C . VAL A 1 102 ? 1.437 3.277 11.086 1 98.81 102 VAL A C 1
ATOM 807 O O . VAL A 1 102 ? 0.219 3.256 11.281 1 98.81 102 VAL A O 1
ATOM 810 N N . ASN A 1 103 ? 1.941 3.619 9.906 1 98.88 103 ASN A N 1
ATOM 811 C CA . ASN A 1 103 ? 1.144 4.238 8.852 1 98.88 103 ASN A CA 1
ATOM 812 C C . ASN A 1 103 ? 0.278 3.215 8.125 1 98.88 103 ASN A C 1
ATOM 814 O O . ASN A 1 103 ? -0.749 3.566 7.543 1 98.88 103 ASN A O 1
ATOM 818 N N . VAL A 1 104 ? 0.748 1.924 8.094 1 98.94 104 VAL A N 1
ATOM 819 C CA . VAL A 1 104 ? -0.028 0.909 7.387 1 98.94 104 VAL A CA 1
ATOM 820 C C . VAL A 1 104 ? -0.817 0.071 8.391 1 98.94 104 VAL A C 1
ATOM 822 O O . VAL A 1 104 ? -2.049 0.138 8.43 1 98.94 104 VAL A O 1
ATOM 825 N N . ARG A 1 105 ? -0.121 -0.607 9.297 1 98.69 105 ARG A N 1
ATOM 826 C CA . ARG A 1 105 ? -0.781 -1.474 10.266 1 98.69 105 ARG A CA 1
ATOM 827 C C . ARG A 1 105 ? -1.669 -0.666 11.211 1 98.69 105 ARG A C 1
ATOM 829 O O . ARG A 1 105 ? -2.785 -1.08 11.523 1 98.69 105 ARG A O 1
ATOM 836 N N . GLY A 1 106 ? -1.115 0.431 11.703 1 98.88 106 GLY A N 1
ATOM 837 C CA . GLY A 1 106 ? -1.915 1.289 12.562 1 98.88 106 GLY A CA 1
ATOM 838 C C . GLY A 1 106 ? -3.178 1.794 11.891 1 98.88 106 GLY A C 1
ATOM 839 O O . GLY A 1 106 ? -4.246 1.826 12.508 1 98.88 106 GLY A O 1
ATOM 840 N N . THR A 1 107 ? -3.059 2.221 10.609 1 98.94 107 THR A N 1
ATOM 841 C CA . THR A 1 107 ? -4.223 2.686 9.859 1 98.94 107 THR A CA 1
ATOM 842 C C . THR A 1 107 ? -5.242 1.562 9.695 1 98.94 107 THR A C 1
ATOM 844 O O . THR A 1 107 ? -6.445 1.784 9.844 1 98.94 107 THR A O 1
ATOM 847 N N . LEU A 1 108 ? -4.758 0.356 9.383 1 98.88 108 LEU A N 1
ATOM 848 C CA . LEU A 1 108 ? -5.66 -0.786 9.258 1 98.88 108 LEU A CA 1
ATOM 849 C C . LEU A 1 108 ? -6.434 -1.002 10.555 1 98.88 108 LEU A C 1
ATOM 851 O O . LEU A 1 108 ? -7.633 -1.285 10.523 1 98.88 108 LEU A O 1
ATOM 855 N N . THR A 1 109 ? -5.746 -0.872 11.695 1 98.88 109 THR A N 1
ATOM 856 C CA . THR A 1 109 ? -6.383 -1.011 13 1 98.88 109 THR A CA 1
ATOM 857 C C . THR A 1 109 ? -7.52 -0.004 13.156 1 98.88 109 THR A C 1
ATOM 859 O O . THR A 1 109 ? -8.617 -0.363 13.578 1 98.88 109 THR A O 1
ATOM 862 N N . ILE A 1 110 ? -7.285 1.224 12.781 1 98.94 110 ILE A N 1
ATOM 863 C CA . ILE A 1 110 ? -8.281 2.283 12.914 1 98.94 110 ILE A CA 1
ATOM 864 C C . ILE A 1 110 ? -9.445 2.02 11.969 1 98.94 110 ILE A C 1
ATOM 866 O O . ILE A 1 110 ? -10.609 2.176 12.344 1 98.94 110 ILE A O 1
ATOM 870 N N . LEU A 1 111 ? -9.141 1.632 10.711 1 98.88 111 LEU A N 1
ATOM 871 C CA . LEU A 1 111 ? -10.18 1.352 9.727 1 98.88 111 LEU A CA 1
ATOM 872 C C . LEU A 1 111 ? -11.094 0.231 10.203 1 98.88 111 LEU A C 1
ATOM 874 O O . LEU A 1 111 ? -12.32 0.365 10.156 1 98.88 111 LEU A O 1
ATOM 878 N N . GLU A 1 112 ? -10.523 -0.864 10.688 1 98.56 112 GLU A N 1
ATOM 879 C CA . GLU A 1 112 ? -11.297 -2.025 11.125 1 98.56 112 GLU A CA 1
ATOM 880 C C . GLU A 1 112 ? -12.117 -1.706 12.367 1 98.56 112 GLU A C 1
ATOM 882 O O . GLU A 1 112 ? -13.281 -2.111 12.477 1 98.56 112 GLU A O 1
ATOM 887 N N . THR A 1 113 ? -11.492 -0.988 13.32 1 98.75 113 THR A N 1
ATOM 888 C CA . THR A 1 113 ? -12.195 -0.641 14.547 1 98.75 113 THR A CA 1
ATOM 889 C C . THR A 1 113 ? -13.352 0.311 14.25 1 98.75 113 THR A C 1
ATOM 891 O O . THR A 1 113 ? -14.461 0.128 14.766 1 98.75 113 THR A O 1
ATOM 894 N N . ALA A 1 114 ? -13.094 1.361 13.445 1 98.81 114 ALA A N 1
ATOM 895 C CA . ALA A 1 114 ? -14.133 2.312 13.062 1 98.81 114 ALA A CA 1
ATOM 896 C C . ALA A 1 114 ? -15.312 1.599 12.406 1 98.81 114 ALA A C 1
ATOM 898 O O . ALA A 1 114 ? -16.469 1.942 12.656 1 98.81 114 ALA A O 1
ATOM 899 N N . ALA A 1 115 ? -15 0.646 11.531 1 98 115 ALA A N 1
ATOM 900 C CA . ALA A 1 115 ? -16.047 -0.124 10.867 1 98 115 ALA A CA 1
ATOM 901 C C . ALA A 1 115 ? -16.859 -0.928 11.875 1 98 115 ALA A C 1
ATOM 903 O O . ALA A 1 115 ? -18.094 -0.976 11.789 1 98 115 ALA A O 1
ATOM 904 N N . ARG A 1 116 ? -16.172 -1.602 12.805 1 97.94 116 ARG A N 1
ATOM 905 C CA . ARG A 1 116 ? -16.812 -2.439 13.805 1 97.94 116 ARG A CA 1
ATOM 906 C C . ARG A 1 116 ? -17.812 -1.631 14.641 1 97.94 116 ARG A C 1
ATOM 908 O O . ARG A 1 116 ? -18.859 -2.143 15.031 1 97.94 116 ARG A O 1
ATOM 915 N N . TYR A 1 117 ? -17.469 -0.363 14.867 1 98.5 117 TYR A N 1
ATOM 916 C CA . TYR A 1 117 ? -18.297 0.462 15.727 1 98.5 117 TYR A CA 1
ATOM 917 C C . TYR A 1 117 ? -19.172 1.402 14.906 1 98.5 117 TYR A C 1
ATOM 919 O O . TYR A 1 117 ? -19.734 2.369 15.43 1 98.5 117 TYR A O 1
ATOM 927 N N . GLU A 1 118 ? -19.188 1.17 13.555 1 97.5 118 GLU A N 1
ATOM 928 C CA . GLU A 1 118 ? -20.125 1.785 12.625 1 97.5 118 GLU A CA 1
ATOM 929 C C . GLU A 1 118 ? -20.016 3.307 12.641 1 97.5 118 GLU A C 1
ATOM 931 O O . GLU A 1 118 ? -21.016 4.012 12.742 1 97.5 118 GLU A O 1
ATOM 936 N N . VAL A 1 119 ? -18.797 3.83 12.641 1 97.94 119 VAL A N 1
ATOM 937 C CA . VAL A 1 119 ? -18.562 5.266 12.547 1 97.94 119 VAL A CA 1
ATOM 938 C C . VAL A 1 119 ? -19.219 5.82 11.289 1 97.94 119 VAL A C 1
ATOM 940 O O . VAL A 1 119 ? -19.297 5.141 10.266 1 97.94 119 VAL A O 1
ATOM 943 N N . GLU A 1 120 ? -19.719 7.051 11.367 1 97.81 120 GLU A N 1
ATOM 944 C CA . GLU A 1 120 ? -20.516 7.641 10.305 1 97.81 120 GLU A CA 1
ATOM 945 C C . GLU A 1 120 ? -19.641 8.219 9.195 1 97.81 120 GLU A C 1
ATOM 947 O O . GLU A 1 120 ? -20.125 8.484 8.094 1 97.81 120 GLU A O 1
ATOM 952 N N . GLY A 1 121 ? -18.406 8.445 9.492 1 97.75 121 GLY A N 1
ATOM 953 C CA . GLY A 1 121 ? -17.469 9 8.539 1 97.75 121 GLY A CA 1
ATOM 954 C C . GLY A 1 121 ? -16.047 9.039 9.062 1 97.75 121 GLY A C 1
ATOM 955 O O . GLY A 1 121 ? -15.812 9.289 10.242 1 97.75 121 GLY A O 1
ATOM 956 N N . LEU A 1 122 ? -15.125 8.781 8.188 1 98.81 122 LEU A N 1
ATOM 957 C CA . LEU A 1 122 ? -13.703 8.812 8.531 1 98.81 122 LEU A CA 1
ATOM 958 C C . LEU A 1 122 ? -12.914 9.625 7.512 1 98.81 122 LEU A C 1
ATOM 960 O O . LEU A 1 122 ? -13.133 9.492 6.309 1 98.81 122 LEU A O 1
ATOM 964 N N . VAL A 1 123 ? -12.133 10.578 7.973 1 98.94 123 VAL A N 1
ATOM 965 C CA . VAL A 1 123 ? -11.156 11.258 7.133 1 98.94 123 VAL A CA 1
ATOM 966 C C . VAL A 1 123 ? -9.766 10.695 7.387 1 98.94 123 VAL A C 1
ATOM 968 O O . VAL A 1 123 ? -9.336 10.578 8.539 1 98.94 123 VAL A O 1
ATOM 971 N N . LEU A 1 124 ? -9.125 10.258 6.363 1 98.94 124 LEU A N 1
ATOM 972 C CA . LEU A 1 124 ? -7.75 9.781 6.426 1 98.94 124 LEU A CA 1
ATOM 973 C C . LEU A 1 124 ? -6.785 10.82 5.867 1 98.94 124 LEU A C 1
ATOM 975 O O . LEU A 1 124 ? -6.91 11.234 4.715 1 98.94 124 LEU A O 1
ATOM 979 N N . ALA A 1 125 ? -5.887 11.25 6.703 1 98.88 125 ALA A N 1
ATOM 980 C CA . ALA A 1 125 ? -4.844 12.172 6.258 1 98.88 125 ALA A CA 1
ATOM 981 C C . ALA A 1 125 ? -3.797 11.445 5.418 1 98.88 125 ALA A C 1
ATOM 983 O O . ALA A 1 125 ? -3.217 10.453 5.859 1 98.88 125 ALA A O 1
ATOM 984 N N . SER A 1 126 ? -3.617 11.906 4.25 1 98.75 126 SER A N 1
ATOM 985 C CA . SER A 1 126 ? -2.539 11.461 3.369 1 98.75 126 SER A CA 1
ATOM 986 C C . SER A 1 126 ? -1.626 12.625 2.988 1 98.75 126 SER A C 1
ATOM 988 O O . SER A 1 126 ? -1.396 13.531 3.793 1 98.75 126 SER A O 1
ATOM 990 N N . THR A 1 127 ? -0.898 12.523 1.924 1 98.25 127 THR A N 1
ATOM 991 C CA . THR A 1 127 ? 0.16 13.484 1.622 1 98.25 127 THR A CA 1
ATOM 992 C C . THR A 1 127 ? 0.295 13.68 0.116 1 98.25 127 THR A C 1
ATOM 994 O O . THR A 1 127 ? 0.031 12.766 -0.664 1 98.25 127 THR A O 1
ATOM 997 N N . SER A 1 128 ? 0.76 14.859 -0.225 1 97.5 128 SER A N 1
ATOM 998 C CA . SER A 1 128 ? 1.073 15.141 -1.623 1 97.5 128 SER A CA 1
ATOM 999 C C . SER A 1 128 ? 2.293 14.344 -2.084 1 97.5 128 SER A C 1
ATOM 1001 O O . SER A 1 128 ? 2.518 14.188 -3.285 1 97.5 128 SER A O 1
ATOM 1003 N N . SER A 1 129 ? 3.057 13.797 -1.179 1 96.56 129 SER A N 1
ATOM 1004 C CA . SER A 1 129 ? 4.266 13.055 -1.515 1 96.56 129 SER A CA 1
ATOM 1005 C C . SER A 1 129 ? 3.939 11.797 -2.324 1 96.56 129 SER A C 1
ATOM 1007 O O . SER A 1 129 ? 4.82 11.211 -2.951 1 96.56 129 SER A O 1
ATOM 1009 N N . VAL A 1 130 ? 2.682 11.336 -2.34 1 98 130 VAL A N 1
ATOM 1010 C CA . VAL A 1 130 ? 2.309 10.117 -3.045 1 98 130 VAL A CA 1
ATOM 1011 C C . VAL A 1 130 ? 2.434 10.328 -4.551 1 98 130 VAL A C 1
ATOM 1013 O O . VAL A 1 130 ? 2.529 9.367 -5.316 1 98 130 VAL A O 1
ATOM 1016 N N . TYR A 1 131 ? 2.49 11.625 -5 1 97.56 131 TYR A N 1
ATOM 1017 C CA . TYR A 1 131 ? 2.5 11.938 -6.426 1 97.56 131 TYR A CA 1
ATOM 1018 C C . TYR A 1 131 ? 3.895 11.742 -7.016 1 97.56 131 TYR A C 1
ATOM 1020 O O . TYR A 1 131 ? 4.055 11.648 -8.234 1 97.56 131 TYR A O 1
ATOM 1028 N N . GLY A 1 132 ? 4.918 11.703 -6.156 1 95.56 132 GLY A N 1
ATOM 1029 C CA . GLY A 1 132 ? 6.273 11.461 -6.625 1 95.56 132 GLY A CA 1
ATOM 1030 C C . GLY A 1 132 ? 6.746 12.492 -7.633 1 95.56 132 GLY A C 1
ATOM 1031 O O . GLY A 1 132 ? 6.668 13.695 -7.379 1 95.56 132 GLY A O 1
ATOM 1032 N N . MET A 1 133 ? 7.148 12.07 -8.766 1 93.81 133 MET A N 1
ATOM 1033 C CA . MET A 1 133 ? 7.699 12.945 -9.797 1 93.81 133 MET A CA 1
ATOM 1034 C C . MET A 1 133 ? 6.672 13.203 -10.891 1 93.81 133 MET A C 1
ATOM 1036 O O . MET A 1 133 ? 7.031 13.602 -12 1 93.81 133 MET A O 1
ATOM 1040 N N . SER A 1 134 ? 5.41 12.867 -10.609 1 94.31 134 SER A N 1
ATOM 1041 C CA . SER A 1 134 ? 4.363 13.148 -11.586 1 94.31 134 SER A CA 1
ATOM 1042 C C . SER A 1 134 ? 4.387 14.609 -12.016 1 94.31 134 SER A C 1
ATOM 1044 O O . SER A 1 134 ? 4.812 15.484 -11.258 1 94.31 134 SER A O 1
ATOM 1046 N N . PRO A 1 135 ? 3.879 14.906 -13.172 1 93.44 135 PRO A N 1
ATOM 1047 C CA . PRO A 1 135 ? 3.828 16.297 -13.625 1 93.44 135 PRO A CA 1
ATOM 1048 C C . PRO A 1 135 ? 2.844 17.141 -12.82 1 93.44 135 PRO A C 1
ATOM 1050 O O . PRO A 1 135 ? 1.775 16.656 -12.438 1 93.44 135 PRO A O 1
ATOM 1053 N N . THR A 1 136 ? 3.121 18.406 -12.508 1 93.88 136 THR A N 1
ATOM 1054 C CA . THR A 1 136 ? 2.271 19.359 -11.789 1 93.88 136 THR A CA 1
ATOM 1055 C C . THR A 1 136 ? 1.523 20.25 -12.766 1 93.88 136 THR A C 1
ATOM 1057 O O . THR A 1 136 ? 1.952 20.438 -13.906 1 93.88 136 THR A O 1
ATOM 1060 N N . PRO A 1 137 ? 0.486 20.922 -12.375 1 96.75 137 PRO A N 1
ATOM 1061 C CA . PRO A 1 137 ? -0.116 20.734 -11.055 1 96.75 137 PRO A CA 1
ATOM 1062 C C . PRO A 1 137 ? -0.712 19.328 -10.883 1 96.75 137 PRO A C 1
ATOM 1064 O O . PRO A 1 137 ? -1.223 18.75 -11.844 1 96.75 137 PRO A O 1
ATOM 1067 N N . TRP A 1 138 ? -0.694 18.781 -9.664 1 97.44 138 TRP A N 1
ATOM 1068 C CA . TRP A 1 138 ? -1.209 17.453 -9.375 1 97.44 138 TRP A CA 1
ATOM 1069 C C . TRP A 1 138 ? -2.717 17.484 -9.148 1 97.44 138 TRP A C 1
ATOM 1071 O O . TRP A 1 138 ? -3.211 18.297 -8.359 1 97.44 138 TRP A O 1
ATOM 1081 N N . SER A 1 139 ? -3.4 16.719 -9.844 1 97.5 139 SER A N 1
ATOM 1082 C CA . SER A 1 139 ? -4.793 16.406 -9.523 1 97.5 139 SER A CA 1
ATOM 1083 C C . SER A 1 139 ? -4.914 15.062 -8.828 1 97.5 139 SER A C 1
ATOM 1085 O O . SER A 1 139 ? -3.957 14.281 -8.797 1 97.5 139 SER A O 1
ATOM 1087 N N . GLU A 1 140 ? -6.094 14.781 -8.266 1 97.5 140 GLU A N 1
ATOM 1088 C CA . GLU A 1 140 ? -6.297 13.523 -7.543 1 97.5 140 GLU A CA 1
ATOM 1089 C C . GLU A 1 140 ? -6.188 12.328 -8.484 1 97.5 140 GLU A C 1
ATOM 1091 O O . GLU A 1 140 ? -6 11.195 -8.031 1 97.5 140 GLU A O 1
ATOM 1096 N N . GLU A 1 141 ? -6.223 12.562 -9.797 1 95.31 141 GLU A N 1
ATOM 1097 C CA . GLU A 1 141 ? -6.133 11.5 -10.789 1 95.31 141 GLU A CA 1
ATOM 1098 C C . GLU A 1 141 ? -4.688 11.273 -11.227 1 95.31 141 GLU A C 1
ATOM 1100 O O . GLU A 1 141 ? -4.391 10.297 -11.914 1 95.31 141 GLU A O 1
ATOM 1105 N N . SER A 1 142 ? -3.795 12.188 -10.844 1 96.75 142 SER A N 1
ATOM 1106 C CA . SER A 1 142 ? -2.387 12 -11.18 1 96.75 142 SER A CA 1
ATOM 1107 C C . SER A 1 142 ? -1.861 10.68 -10.617 1 96.75 142 SER A C 1
ATOM 1109 O O . SER A 1 142 ? -2.303 10.234 -9.555 1 96.75 142 SER A O 1
ATOM 1111 N N . PRO A 1 143 ? -0.904 10.023 -11.312 1 95.56 143 PRO A N 1
ATOM 1112 C CA . PRO A 1 143 ? -0.371 8.734 -10.859 1 95.56 143 PRO A CA 1
ATOM 1113 C C . PRO A 1 143 ? 0.307 8.82 -9.492 1 95.56 143 PRO A C 1
ATOM 1115 O O . PRO A 1 143 ? 0.975 9.82 -9.195 1 95.56 143 PRO A O 1
ATOM 1118 N N . THR A 1 144 ? 0.167 7.789 -8.688 1 97.62 144 THR A N 1
ATOM 1119 C CA . THR A 1 144 ? 0.743 7.742 -7.352 1 97.62 144 THR A CA 1
ATOM 1120 C C . THR A 1 144 ? 1.438 6.406 -7.109 1 97.62 144 THR A C 1
ATOM 1122 O O . THR A 1 144 ? 1.553 5.957 -5.965 1 97.62 144 THR A O 1
ATOM 1125 N N . ASP A 1 145 ? 1.944 5.715 -8.125 1 97.06 145 ASP A N 1
ATOM 1126 C CA . ASP A 1 145 ? 2.484 4.359 -8.039 1 97.06 145 ASP A CA 1
ATOM 1127 C C . ASP A 1 145 ? 3.998 4.383 -7.848 1 97.06 145 ASP A C 1
ATOM 1129 O O . ASP A 1 145 ? 4.629 3.332 -7.727 1 97.06 145 ASP A O 1
ATOM 1133 N N . ARG A 1 146 ? 4.594 5.586 -7.824 1 96.62 146 ARG A N 1
ATOM 1134 C CA . ARG A 1 146 ? 6.051 5.703 -7.77 1 96.62 146 ARG A CA 1
ATOM 1135 C C . ARG A 1 146 ? 6.48 6.641 -6.648 1 96.62 146 ARG A C 1
ATOM 1137 O O . ARG A 1 146 ? 7.113 7.668 -6.906 1 96.62 146 ARG A O 1
ATOM 1144 N N . PRO A 1 147 ? 6.145 6.242 -5.418 1 97.38 147 PRO A N 1
ATOM 1145 C CA . PRO A 1 147 ? 6.531 7.086 -4.281 1 97.38 147 PRO A CA 1
ATOM 1146 C C . PRO A 1 147 ? 8.047 7.145 -4.082 1 97.38 147 PRO A C 1
ATOM 1148 O O . PRO A 1 147 ? 8.734 6.137 -4.25 1 97.38 147 PRO A O 1
ATOM 1151 N N . LEU A 1 148 ? 8.555 8.289 -3.609 1 96.56 148 LEU A N 1
ATOM 1152 C CA . LEU A 1 148 ? 9.992 8.531 -3.559 1 96.56 148 LEU A CA 1
ATOM 1153 C C . LEU A 1 148 ? 10.555 8.195 -2.18 1 96.56 148 LEU A C 1
ATOM 1155 O O . LEU A 1 148 ? 11.773 8.188 -1.985 1 96.56 148 LEU A O 1
ATOM 1159 N N . SER A 1 149 ? 9.664 7.941 -1.207 1 97.62 149 SER A N 1
ATOM 1160 C CA . SER A 1 149 ? 10.062 7.617 0.159 1 97.62 149 SER A CA 1
ATOM 1161 C C . SER A 1 149 ? 9.133 6.574 0.773 1 97.62 149 SER A C 1
ATOM 1163 O O . SER A 1 149 ? 8.016 6.367 0.293 1 97.62 149 SER A O 1
ATOM 1165 N N . TYR A 1 150 ? 9.664 5.875 1.832 1 98.56 150 TYR A N 1
ATOM 1166 C CA . TYR A 1 150 ? 8.812 4.914 2.525 1 98.56 150 TYR A CA 1
ATOM 1167 C C . TYR A 1 150 ? 7.641 5.613 3.209 1 98.56 150 TYR A C 1
ATOM 1169 O O . TYR A 1 150 ? 6.562 5.039 3.352 1 98.56 150 TYR A O 1
ATOM 1177 N N . TYR A 1 151 ? 7.836 6.914 3.621 1 98.44 151 TYR A N 1
ATOM 1178 C CA . TYR A 1 151 ? 6.719 7.711 4.113 1 98.44 151 TYR A CA 1
ATOM 1179 C C . TYR A 1 151 ? 5.605 7.785 3.074 1 98.44 151 TYR A C 1
ATOM 1181 O O . TYR A 1 151 ? 4.461 7.414 3.354 1 98.44 151 TYR A O 1
ATOM 1189 N N . ALA A 1 152 ? 5.926 8.203 1.862 1 98.56 152 ALA A N 1
ATOM 1190 C CA . ALA A 1 152 ? 4.945 8.32 0.785 1 98.56 152 ALA A CA 1
ATOM 1191 C C . ALA A 1 152 ? 4.344 6.961 0.437 1 98.56 152 ALA A C 1
ATOM 1193 O O . ALA A 1 152 ? 3.137 6.852 0.206 1 98.56 152 ALA A O 1
ATOM 1194 N N . ALA A 1 153 ? 5.164 5.941 0.391 1 98.81 153 ALA A N 1
ATOM 1195 C CA . ALA A 1 153 ? 4.703 4.598 0.059 1 98.81 153 ALA A CA 1
ATOM 1196 C C . ALA A 1 153 ? 3.693 4.094 1.086 1 98.81 153 ALA A C 1
ATOM 1198 O O . ALA A 1 153 ? 2.678 3.494 0.724 1 98.81 153 ALA A O 1
ATOM 1199 N N . THR A 1 154 ? 4.016 4.309 2.383 1 98.94 154 THR A N 1
ATOM 1200 C CA . THR A 1 154 ? 3.127 3.818 3.43 1 98.94 154 THR A CA 1
ATOM 1201 C C . THR A 1 154 ? 1.817 4.602 3.438 1 98.94 154 THR A C 1
ATOM 1203 O O . THR A 1 154 ? 0.76 4.047 3.746 1 98.94 154 THR A O 1
ATOM 1206 N N . LYS A 1 155 ? 1.86 5.891 3.133 1 98.94 155 LYS A N 1
ATOM 1207 C CA . LYS A 1 155 ? 0.628 6.664 3.01 1 98.94 155 LYS A CA 1
ATOM 1208 C C . LYS A 1 155 ? -0.202 6.191 1.821 1 98.94 155 LYS A C 1
ATOM 1210 O O . LYS A 1 155 ? -1.43 6.129 1.9 1 98.94 155 LYS A O 1
ATOM 1215 N N . LYS A 1 156 ? 0.434 5.863 0.73 1 98.88 156 LYS A N 1
ATOM 1216 C CA . LYS A 1 156 ? -0.275 5.293 -0.411 1 98.88 156 LYS A CA 1
ATOM 1217 C C . LYS A 1 156 ? -0.913 3.953 -0.047 1 98.88 156 LYS A C 1
ATOM 1219 O O . LYS A 1 156 ? -2.047 3.674 -0.438 1 98.88 156 LYS A O 1
ATOM 1224 N N . ALA A 1 157 ? -0.149 3.119 0.627 1 98.94 157 ALA A N 1
ATOM 1225 C CA . ALA A 1 157 ? -0.686 1.848 1.104 1 98.94 157 ALA A CA 1
ATOM 1226 C C . ALA A 1 157 ? -1.935 2.064 1.954 1 98.94 157 ALA A C 1
ATOM 1228 O O . ALA A 1 157 ? -2.924 1.34 1.813 1 98.94 157 ALA A O 1
ATOM 1229 N N . ALA A 1 158 ? -1.885 3.062 2.816 1 98.94 158 ALA A N 1
ATOM 1230 C CA . ALA A 1 158 ? -3.035 3.389 3.656 1 98.94 158 ALA A CA 1
ATOM 1231 C C . ALA A 1 158 ? -4.238 3.785 2.807 1 98.94 158 ALA A C 1
ATOM 1233 O O . ALA A 1 158 ? -5.379 3.449 3.139 1 98.94 158 ALA A O 1
ATOM 1234 N N . GLU A 1 159 ? -4.031 4.543 1.712 1 98.88 159 GLU A N 1
ATOM 1235 C CA . GLU A 1 159 ? -5.117 4.965 0.835 1 98.88 159 GLU A CA 1
ATOM 1236 C C . GLU A 1 159 ? -5.852 3.762 0.247 1 98.88 159 GLU A C 1
ATOM 1238 O O . GLU A 1 159 ? -7.086 3.734 0.216 1 98.88 159 GLU A O 1
ATOM 1243 N N . VAL A 1 160 ? -5.102 2.764 -0.214 1 98.75 160 VAL A N 1
ATOM 1244 C CA . VAL A 1 160 ? -5.762 1.646 -0.883 1 98.75 160 VAL A CA 1
ATOM 1245 C C . VAL A 1 160 ? -6.461 0.764 0.149 1 98.75 160 VAL A C 1
ATOM 1247 O O . VAL A 1 160 ? -7.516 0.188 -0.129 1 98.75 160 VAL A O 1
ATOM 1250 N N . LEU A 1 161 ? -5.895 0.644 1.352 1 98.88 161 LEU A N 1
ATOM 1251 C CA . LEU A 1 161 ? -6.578 -0.063 2.428 1 98.88 161 LEU A CA 1
ATOM 1252 C C . LEU A 1 161 ? -7.898 0.622 2.773 1 98.88 161 LEU A C 1
ATOM 1254 O O . LEU A 1 161 ? -8.898 -0.047 3.037 1 98.88 161 LEU A O 1
ATOM 1258 N N . ALA A 1 162 ? -7.836 1.946 2.754 1 98.88 162 ALA A N 1
ATOM 1259 C CA . ALA A 1 162 ? -9.031 2.719 3.076 1 98.88 162 ALA A CA 1
ATOM 1260 C C . ALA A 1 162 ? -10.141 2.463 2.061 1 98.88 162 ALA A C 1
ATOM 1262 O O . ALA A 1 162 ? -11.312 2.35 2.426 1 98.88 162 ALA A O 1
ATOM 1263 N N . TYR A 1 163 ? -9.82 2.428 0.808 1 98.56 163 TYR A N 1
ATOM 1264 C CA . TYR A 1 163 ? -10.828 2.131 -0.207 1 98.56 163 TYR A CA 1
ATOM 1265 C C . TYR A 1 163 ? -11.461 0.767 0.034 1 98.56 163 TYR A C 1
ATOM 1267 O O . TYR A 1 163 ? -12.68 0.615 -0.07 1 98.56 163 TYR A O 1
ATOM 1275 N N . THR A 1 164 ? -10.617 -0.228 0.281 1 98.25 164 THR A N 1
ATOM 1276 C CA . THR A 1 164 ? -11.102 -1.581 0.53 1 98.25 164 THR A CA 1
ATOM 1277 C C . THR A 1 164 ? -12.039 -1.606 1.732 1 98.25 164 THR A C 1
ATOM 1279 O O . THR A 1 164 ? -13.094 -2.248 1.692 1 98.25 164 THR A O 1
ATOM 1282 N N . ALA A 1 165 ? -11.633 -0.907 2.818 1 98.31 165 ALA A N 1
ATOM 1283 C CA . ALA A 1 165 ? -12.484 -0.833 4.004 1 98.31 165 ALA A CA 1
ATOM 1284 C C . ALA A 1 165 ? -13.836 -0.209 3.674 1 98.31 165 ALA A C 1
ATOM 1286 O O . ALA A 1 165 ? -14.875 -0.7 4.117 1 98.31 165 ALA A O 1
ATOM 1287 N N . HIS A 1 166 ? -13.781 0.87 2.904 1 97.88 166 HIS A N 1
ATOM 1288 C CA . HIS A 1 166 ? -15.016 1.52 2.475 1 97.88 166 HIS A CA 1
ATOM 1289 C C . HIS A 1 166 ? -15.922 0.548 1.718 1 97.88 166 HIS A C 1
ATOM 1291 O O . HIS A 1 166 ? -17.125 0.479 1.979 1 97.88 166 HIS A O 1
ATOM 1297 N N . ARG A 1 167 ? -15.344 -0.139 0.857 1 95.25 167 ARG A N 1
ATOM 1298 C CA . ARG A 1 167 ? -16.094 -1.066 0.026 1 95.25 167 ARG A CA 1
ATOM 1299 C C . ARG A 1 167 ? -16.688 -2.201 0.862 1 95.25 167 ARG A C 1
ATOM 1301 O O . ARG A 1 167 ? -17.828 -2.613 0.651 1 95.25 167 ARG A O 1
ATOM 1308 N N . GLN A 1 168 ? -15.867 -2.738 1.717 1 94.38 168 GLN A N 1
ATOM 1309 C CA . GLN A 1 168 ? -16.25 -3.898 2.518 1 94.38 168 GLN A CA 1
ATOM 1310 C C . GLN A 1 168 ? -17.359 -3.549 3.502 1 94.38 168 GLN A C 1
ATOM 1312 O O . GLN A 1 168 ? -18.297 -4.328 3.691 1 94.38 168 GLN A O 1
ATOM 1317 N N . TYR A 1 169 ? -17.266 -2.365 4.125 1 96.44 169 TYR A N 1
ATOM 1318 C CA . TYR A 1 169 ? -18.109 -2.096 5.277 1 96.44 169 TYR A CA 1
ATOM 1319 C C . TYR A 1 169 ? -19.125 -0.996 4.961 1 96.44 169 TYR A C 1
ATOM 1321 O O . TYR A 1 169 ? -20.016 -0.714 5.762 1 96.44 169 TYR A O 1
ATOM 1329 N N . GLY A 1 170 ? -18.969 -0.368 3.824 1 95.94 170 GLY A N 1
ATOM 1330 C CA . GLY A 1 170 ? -19.844 0.735 3.469 1 95.94 170 GLY A CA 1
ATOM 1331 C C . GLY A 1 170 ? -19.578 1.994 4.273 1 95.94 170 GLY A C 1
ATOM 1332 O O . GLY A 1 170 ? -20.375 2.932 4.254 1 95.94 170 GLY A O 1
ATOM 1333 N N . MET A 1 171 ? -18.531 2.039 5.012 1 96.25 171 MET A N 1
ATOM 1334 C CA . MET A 1 171 ? -18.156 3.199 5.816 1 96.25 171 MET A CA 1
ATOM 1335 C C . MET A 1 171 ? -17.688 4.348 4.926 1 96.25 171 MET A C 1
ATOM 1337 O O . MET A 1 171 ? -16.812 4.168 4.078 1 96.25 171 MET A O 1
ATOM 1341 N N . PRO A 1 172 ? -18.328 5.562 5.047 1 98.19 172 PRO A N 1
ATOM 1342 C CA . PRO A 1 172 ? -17.812 6.695 4.273 1 98.19 172 PRO A CA 1
ATOM 1343 C C . PRO A 1 172 ? -16.391 7.086 4.664 1 98.19 172 PRO A C 1
ATOM 1345 O O . PRO A 1 172 ? -16.094 7.262 5.852 1 98.19 172 PRO A O 1
ATOM 1348 N N . ILE A 1 173 ? -15.523 7.137 3.709 1 98.75 173 ILE A N 1
ATOM 1349 C CA . ILE A 1 173 ? -14.133 7.504 3.941 1 98.75 173 ILE A CA 1
ATOM 1350 C C . ILE A 1 173 ? -13.703 8.57 2.936 1 98.75 173 ILE A C 1
ATOM 1352 O O . ILE A 1 173 ? -13.883 8.398 1.728 1 98.75 173 ILE A O 1
ATOM 1356 N N . ARG A 1 174 ? -13.227 9.695 3.414 1 98.81 174 ARG A N 1
ATOM 1357 C CA . ARG A 1 174 ? -12.602 10.719 2.592 1 98.81 174 ARG A CA 1
ATOM 1358 C C . ARG A 1 174 ? -11.109 10.828 2.885 1 98.81 174 ARG A C 1
ATOM 1360 O O . ARG A 1 174 ? -10.703 10.922 4.047 1 98.81 174 ARG A O 1
ATOM 1367 N N . ILE A 1 175 ? -10.344 10.719 1.858 1 98.88 175 ILE A N 1
ATOM 1368 C CA . ILE A 1 175 ? -8.898 10.875 1.978 1 98.88 175 ILE A CA 1
ATOM 1369 C C . ILE A 1 175 ? -8.5 12.305 1.61 1 98.88 175 ILE A C 1
ATOM 1371 O O . ILE A 1 175 ? -8.977 12.852 0.609 1 98.88 175 ILE A O 1
ATOM 1375 N N . VAL A 1 176 ? -7.688 12.938 2.453 1 98.94 176 VAL A N 1
ATOM 1376 C CA . VAL A 1 176 ? -7.215 14.289 2.158 1 98.94 176 VAL A CA 1
ATOM 1377 C C . VAL A 1 176 ? -5.695 14.281 2.01 1 98.94 176 VAL A C 1
ATOM 1379 O O . VAL A 1 176 ? -4.98 13.812 2.9 1 98.94 176 VAL A O 1
ATOM 1382 N N . ARG A 1 177 ? -5.195 14.711 0.896 1 98.88 177 ARG A N 1
ATOM 1383 C CA . ARG A 1 177 ? -3.764 14.844 0.642 1 98.88 177 ARG A CA 1
ATOM 1384 C C . ARG A 1 177 ? -3.283 16.266 0.926 1 98.88 177 ARG A C 1
ATOM 1386 O O . ARG A 1 177 ? -3.65 17.203 0.217 1 98.88 177 ARG A O 1
ATOM 1393 N N . PHE A 1 178 ? -2.471 16.391 1.952 1 98.69 178 PHE A N 1
ATOM 1394 C CA . PHE A 1 178 ? -2.002 17.688 2.414 1 98.69 178 PHE A CA 1
ATOM 1395 C C . PHE A 1 178 ? -0.84 18.188 1.56 1 98.69 178 PHE A C 1
ATOM 1397 O O . PHE A 1 178 ? 0.041 17.406 1.191 1 98.69 178 PHE A O 1
ATOM 1404 N N . PHE A 1 179 ? -0.808 19.484 1.262 1 98.06 179 PHE A N 1
ATOM 1405 C CA . PHE A 1 179 ? 0.29 20.125 0.544 1 98.06 179 PHE A CA 1
ATOM 1406 C C . PHE A 1 179 ? 1.015 21.125 1.439 1 98.06 179 PHE A C 1
ATOM 1408 O O . PHE A 1 179 ? 0.507 22.219 1.695 1 98.06 179 PHE A O 1
ATOM 1415 N N . THR A 1 180 ? 2.195 20.875 1.88 1 96.06 180 THR A N 1
ATOM 1416 C CA . THR A 1 180 ? 3.176 21.688 2.598 1 96.06 180 THR A CA 1
ATOM 1417 C C . THR A 1 180 ? 2.49 22.578 3.629 1 96.06 180 THR A C 1
ATOM 1419 O O . THR A 1 180 ? 2.557 23.812 3.535 1 96.06 180 THR A O 1
ATOM 1422 N N . VAL A 1 181 ? 1.948 21.984 4.621 1 98.38 181 VAL A N 1
ATOM 1423 C CA . VAL A 1 181 ? 1.205 22.688 5.66 1 98.38 181 VAL A CA 1
ATOM 1424 C C . VAL A 1 181 ? 2.172 23.453 6.566 1 98.38 181 VAL A C 1
ATOM 1426 O O . VAL A 1 181 ? 3.238 22.938 6.914 1 98.38 181 VAL A O 1
ATOM 1429 N N . TYR A 1 182 ? 1.828 24.719 6.887 1 98.31 182 TYR A N 1
ATOM 1430 C CA . TYR A 1 182 ? 2.656 25.516 7.789 1 98.31 182 TYR A CA 1
ATOM 1431 C C . TYR A 1 182 ? 1.793 26.328 8.734 1 98.31 182 TYR A C 1
ATOM 1433 O O . TYR A 1 182 ? 0.594 26.5 8.508 1 98.31 182 TYR A O 1
ATOM 1441 N N . GLY A 1 183 ? 2.346 26.75 9.781 1 98.56 183 GLY A N 1
ATOM 1442 C CA . GLY A 1 183 ? 1.656 27.578 10.766 1 98.56 183 GLY A CA 1
ATOM 1443 C C . GLY A 1 183 ? 2.119 27.328 12.188 1 98.56 183 GLY A C 1
ATOM 1444 O O . GLY A 1 183 ? 3.074 26.578 12.414 1 98.56 183 GLY A O 1
ATOM 1445 N N . PRO A 1 184 ? 1.471 28 13.148 1 98.25 184 PRO A N 1
ATOM 1446 C CA . PRO A 1 184 ? 1.784 27.766 14.562 1 98.25 184 PRO A CA 1
ATOM 1447 C C . PRO A 1 184 ? 1.718 26.297 14.945 1 98.25 184 PRO A C 1
ATOM 1449 O O . PRO A 1 184 ? 0.855 25.562 14.453 1 98.25 184 PRO A O 1
ATOM 1452 N N . ARG A 1 185 ? 2.635 25.859 15.766 1 97.94 185 ARG A N 1
ATOM 1453 C CA . ARG A 1 185 ? 2.705 24.5 16.297 1 97.94 185 ARG A CA 1
ATOM 1454 C C . ARG A 1 185 ? 3.221 23.531 15.25 1 97.94 185 ARG A C 1
ATOM 1456 O O . ARG A 1 185 ? 3.172 22.312 15.445 1 97.94 185 ARG A O 1
ATOM 1463 N N . GLY A 1 186 ? 3.734 24.062 14.094 1 97.62 186 GLY A N 1
ATOM 1464 C CA . GLY A 1 186 ? 4.371 23.203 13.109 1 97.62 186 GLY A CA 1
ATOM 1465 C C . GLY A 1 186 ? 5.535 22.422 13.672 1 97.62 186 GLY A C 1
ATOM 1466 O O . GLY A 1 186 ? 6.18 22.844 14.633 1 97.62 186 GLY A O 1
ATOM 1467 N N . ARG A 1 187 ? 5.871 21.297 13.062 1 96.12 187 ARG A N 1
ATOM 1468 C CA . ARG A 1 187 ? 6.945 20.438 13.555 1 96.12 187 ARG A CA 1
ATOM 1469 C C . ARG A 1 187 ? 8.297 21.125 13.414 1 96.12 187 ARG A C 1
ATOM 1471 O O . ARG A 1 187 ? 8.516 21.906 12.492 1 96.12 187 ARG A O 1
ATOM 1478 N N . PRO A 1 188 ? 9.188 20.781 14.258 1 95.62 188 PRO A N 1
ATOM 1479 C CA . PRO A 1 188 ? 10.492 21.438 14.242 1 95.62 188 PRO A CA 1
ATOM 1480 C C . PRO A 1 188 ? 11.344 21.047 13.039 1 95.62 188 PRO A C 1
ATOM 1482 O O . PRO A 1 188 ? 12.297 21.75 12.695 1 95.62 188 PRO A O 1
ATOM 1485 N N . ASP A 1 189 ? 11.023 19.922 12.438 1 94.12 189 ASP A N 1
ATOM 1486 C CA . ASP A 1 189 ? 11.836 19.453 11.328 1 94.12 189 ASP A CA 1
ATOM 1487 C C . ASP A 1 189 ? 11.328 20 10 1 94.12 189 ASP A C 1
ATOM 1489 O O . ASP A 1 189 ? 11.883 19.703 8.938 1 94.12 189 ASP A O 1
ATOM 1493 N N . MET A 1 190 ? 10.297 20.844 10 1 94.56 190 MET A N 1
ATOM 1494 C CA . MET A 1 190 ? 9.734 21.375 8.773 1 94.56 190 MET A CA 1
ATOM 1495 C C . MET A 1 190 ? 10.414 22.688 8.398 1 94.56 190 MET A C 1
ATOM 1497 O O . MET A 1 190 ? 10.938 23.391 9.258 1 94.56 190 MET A O 1
ATOM 1501 N N . THR A 1 191 ? 10.359 23.047 7.238 1 93.38 191 THR A N 1
ATOM 1502 C CA . THR A 1 191 ? 11.117 24.109 6.582 1 93.38 191 THR A CA 1
ATOM 1503 C C . THR A 1 191 ? 10.945 25.438 7.32 1 93.38 191 THR A C 1
ATOM 1505 O O . THR A 1 191 ? 11.93 26.094 7.645 1 93.38 191 THR A O 1
ATOM 1508 N N . PRO A 1 192 ? 9.672 25.891 7.633 1 95.81 192 PRO A N 1
ATOM 1509 C CA . PRO A 1 192 ? 9.555 27.188 8.312 1 95.81 192 PRO A CA 1
ATOM 1510 C C . PRO A 1 192 ? 10.32 27.234 9.633 1 95.81 192 PRO A C 1
ATOM 1512 O O . PRO A 1 192 ? 11 28.219 9.922 1 95.81 192 PRO A O 1
ATOM 1515 N N . HIS A 1 193 ? 10.242 26.156 10.359 1 96 193 HIS A N 1
ATOM 1516 C CA . HIS A 1 193 ? 10.922 26.094 11.648 1 96 193 HIS A CA 1
ATOM 1517 C C . HIS A 1 193 ? 12.438 26.016 11.477 1 96 193 HIS A C 1
ATOM 1519 O O . HIS A 1 193 ? 13.188 26.688 12.18 1 96 193 HIS A O 1
ATOM 1525 N N . LEU A 1 194 ? 12.883 25.141 10.57 1 95.62 194 LEU A N 1
ATOM 1526 C CA . LEU A 1 194 ? 14.305 24.984 10.305 1 95.62 194 LEU A CA 1
ATOM 1527 C C . LEU A 1 194 ? 14.93 26.328 9.898 1 95.62 194 LEU A C 1
ATOM 1529 O O . LEU A 1 194 ? 16.016 26.672 10.383 1 95.62 194 LEU A O 1
ATOM 1533 N N . PHE A 1 195 ? 14.266 27.031 9.078 1 96.94 195 PHE A N 1
ATOM 1534 C CA . PHE A 1 195 ? 14.789 28.297 8.57 1 96.94 195 PHE A CA 1
ATOM 1535 C C . PHE A 1 195 ? 14.82 29.344 9.672 1 96.94 195 PHE A C 1
ATOM 1537 O O . PHE A 1 195 ? 15.828 30.031 9.859 1 96.94 195 PHE A O 1
ATOM 1544 N N . VAL A 1 196 ? 13.758 29.5 10.375 1 97 196 VAL A N 1
ATO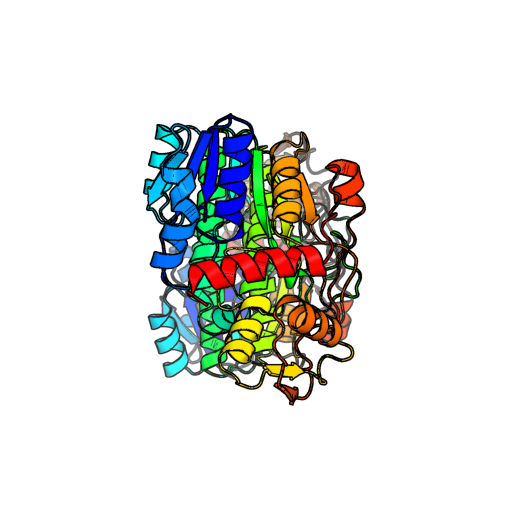M 1545 C CA . VAL A 1 196 ? 13.688 30.516 11.422 1 97 196 VAL A CA 1
ATOM 1546 C C . VAL A 1 196 ? 14.703 30.203 12.516 1 97 196 VAL A C 1
ATOM 1548 O O . VAL A 1 196 ? 15.352 31.109 13.047 1 97 196 VAL A O 1
ATOM 1551 N N . ASP A 1 197 ? 14.812 28.859 12.883 1 96.88 197 ASP A N 1
ATOM 1552 C CA . ASP A 1 197 ? 15.836 28.469 13.844 1 96.88 197 ASP A CA 1
ATOM 1553 C C . ASP A 1 197 ? 17.219 28.922 13.398 1 96.88 197 ASP A C 1
ATOM 1555 O O . ASP A 1 197 ? 17.984 29.453 14.195 1 96.88 197 ASP A O 1
ATOM 1559 N N . ALA A 1 198 ? 17.547 28.688 12.18 1 97.19 198 ALA A N 1
ATOM 1560 C CA . ALA A 1 198 ? 18.844 29.078 11.633 1 97.19 198 ALA A CA 1
ATOM 1561 C C . ALA A 1 198 ? 19.016 30.594 11.641 1 97.19 198 ALA A C 1
ATOM 1563 O O . ALA A 1 198 ? 20.078 31.094 12.031 1 97.19 198 ALA A O 1
ATOM 1564 N N . MET A 1 199 ? 18.031 31.359 11.227 1 96.81 199 MET A N 1
ATOM 1565 C CA . MET A 1 199 ? 18.094 32.812 11.156 1 96.81 199 MET A CA 1
ATOM 1566 C C . MET A 1 199 ? 18.281 33.406 12.547 1 96.81 199 MET A C 1
ATOM 1568 O O . MET A 1 199 ? 19.109 34.312 12.719 1 96.81 199 MET A O 1
ATOM 1572 N N . VAL A 1 200 ? 17.531 32.906 13.492 1 96.69 200 VAL A N 1
ATOM 1573 C CA . VAL A 1 200 ? 17.609 33.375 14.867 1 96.69 200 VAL A CA 1
ATOM 1574 C C . VAL A 1 200 ? 19 33.094 15.43 1 96.69 200 VAL A C 1
ATOM 1576 O O . VAL A 1 200 ? 19.547 33.938 16.156 1 96.69 200 VAL A O 1
ATOM 1579 N N . ALA A 1 201 ? 19.531 31.969 15.094 1 96.44 201 ALA A N 1
ATOM 1580 C CA . ALA A 1 201 ? 20.828 31.547 15.602 1 96.44 201 ALA A CA 1
ATOM 1581 C C . ALA A 1 201 ? 21.969 32.156 14.781 1 96.44 201 ALA A C 1
ATOM 1583 O O . ALA A 1 201 ? 23.141 32 15.102 1 96.44 201 ALA A O 1
ATOM 1584 N N . GLY A 1 202 ? 21.641 32.812 13.75 1 95.75 202 GLY A N 1
ATOM 1585 C CA . GLY A 1 202 ? 22.656 33.406 12.883 1 95.75 202 GLY A CA 1
ATOM 1586 C C . GLY A 1 202 ? 23.391 32.375 12.047 1 95.75 202 GLY A C 1
ATOM 1587 O O . GLY A 1 202 ? 24.547 32.594 11.664 1 95.75 202 GLY A O 1
ATOM 1588 N N . LYS A 1 203 ? 22.781 31.297 11.852 1 97.25 203 LYS A N 1
ATOM 1589 C CA . LYS A 1 203 ? 23.359 30.219 11.047 1 97.25 203 LYS A CA 1
ATOM 1590 C C . LYS A 1 203 ? 22.859 30.281 9.609 1 97.25 203 LYS A C 1
ATOM 1592 O O . LYS A 1 203 ? 21.875 30.953 9.312 1 97.25 203 LYS A O 1
ATOM 1597 N N . SER A 1 204 ? 23.547 29.625 8.719 1 96.31 204 SER A N 1
ATOM 1598 C CA . SER A 1 204 ? 23.172 29.609 7.309 1 96.31 204 SER A CA 1
ATOM 1599 C C . SER A 1 204 ? 22.016 28.656 7.047 1 96.31 204 SER A C 1
ATOM 1601 O O . SER A 1 204 ? 21.844 27.672 7.773 1 96.31 204 SER A O 1
ATOM 1603 N N . ILE A 1 205 ? 21.234 28.984 6.082 1 95.06 205 ILE A N 1
ATOM 1604 C CA . ILE A 1 205 ? 20.188 28.125 5.527 1 95.06 205 ILE A CA 1
ATOM 1605 C C . ILE A 1 205 ? 20.656 27.547 4.199 1 95.06 205 ILE A C 1
ATOM 1607 O O . ILE A 1 205 ? 21.172 28.266 3.34 1 95.06 205 ILE A O 1
ATOM 1611 N N . THR A 1 206 ? 20.562 26.281 4.051 1 91.38 206 THR A N 1
ATOM 1612 C CA . THR A 1 206 ? 20.906 25.641 2.789 1 91.38 206 THR A CA 1
ATOM 1613 C C . THR A 1 206 ? 19.703 25.578 1.862 1 91.38 206 THR A C 1
ATOM 1615 O O . THR A 1 206 ? 18.656 25.062 2.24 1 91.38 206 THR A O 1
ATOM 1618 N N . LEU A 1 207 ? 19.812 26.109 0.699 1 92 207 LEU A N 1
ATOM 1619 C CA . LEU A 1 207 ? 18.781 26.047 -0.322 1 92 207 LEU A CA 1
ATOM 1620 C C . LEU A 1 207 ? 19.297 25.359 -1.584 1 92 207 LEU A C 1
ATOM 1622 O O . LEU A 1 207 ? 20.391 25.688 -2.066 1 92 207 LEU A O 1
ATOM 1626 N N . PHE A 1 208 ? 18.547 24.469 -1.999 1 86.19 208 PHE A N 1
ATOM 1627 C CA . PHE A 1 208 ? 18.891 23.875 -3.285 1 86.19 208 PHE A CA 1
ATOM 1628 C C . PHE A 1 208 ? 18.703 24.891 -4.414 1 86.19 208 PHE A C 1
ATOM 1630 O O . PHE A 1 208 ? 17.672 25.562 -4.48 1 86.19 208 PHE A O 1
ATOM 1637 N N . ASN A 1 209 ? 19.688 25 -5.277 1 87.19 209 ASN A N 1
ATOM 1638 C CA . ASN A 1 209 ? 19.734 25.984 -6.359 1 87.19 209 ASN A CA 1
ATOM 1639 C C . ASN A 1 209 ? 19.5 27.406 -5.848 1 87.19 209 ASN A C 1
ATOM 1641 O O . ASN A 1 209 ? 18.812 28.203 -6.492 1 87.19 209 ASN A O 1
ATOM 1645 N N . GLY A 1 210 ? 19.891 27.562 -4.645 1 86.56 210 GLY A N 1
ATOM 1646 C CA . GLY A 1 210 ? 19.688 28.875 -4.039 1 86.56 210 GLY A CA 1
ATOM 1647 C C . GLY A 1 210 ? 18.219 29.219 -3.846 1 86.56 210 GLY A C 1
ATOM 1648 O O . GLY A 1 210 ? 17.875 30.391 -3.645 1 86.56 210 GLY A O 1
ATOM 1649 N N . GLY A 1 211 ? 17.406 28.297 -3.965 1 89.25 211 GLY A N 1
ATOM 1650 C CA . GLY A 1 211 ? 15.977 28.516 -3.814 1 89.25 211 GLY A CA 1
ATOM 1651 C C . GLY A 1 211 ? 15.289 28.859 -5.117 1 89.25 211 GLY A C 1
ATOM 1652 O O . GLY A 1 211 ? 14.07 29.047 -5.152 1 89.25 211 GLY A O 1
ATOM 1653 N N . MET A 1 212 ? 16.109 28.938 -6.141 1 90.69 212 MET A N 1
ATOM 1654 C CA . MET A 1 212 ? 15.57 29.281 -7.449 1 90.69 212 MET A CA 1
ATOM 1655 C C . MET A 1 212 ? 15.055 28.047 -8.172 1 90.69 212 MET A C 1
ATOM 1657 O O . MET A 1 212 ? 15.68 26.984 -8.125 1 90.69 212 MET A O 1
ATOM 1661 N N . GLY A 1 213 ? 13.898 28.219 -8.734 1 91.5 213 GLY A N 1
ATOM 1662 C CA . GLY A 1 213 ? 13.328 27.125 -9.492 1 91.5 213 GLY A CA 1
ATOM 1663 C C . GLY A 1 213 ? 12.695 26.047 -8.617 1 91.5 213 GLY A C 1
ATOM 1664 O O . GLY A 1 213 ? 12.266 25.016 -9.117 1 91.5 213 GLY A O 1
ATOM 1665 N N . VAL A 1 214 ? 12.672 26.188 -7.336 1 93.06 214 VAL A N 1
ATOM 1666 C CA . VAL A 1 214 ? 12.039 25.281 -6.387 1 93.06 214 VAL A CA 1
ATOM 1667 C C . VAL A 1 214 ? 10.781 25.922 -5.812 1 93.06 214 VAL A C 1
ATOM 1669 O O . VAL A 1 214 ? 10.844 27 -5.211 1 93.06 214 VAL A O 1
ATOM 1672 N N . TYR A 1 215 ? 9.703 25.297 -6.129 1 95.25 215 TYR A N 1
ATOM 1673 C CA . TYR A 1 215 ? 8.422 25.859 -5.711 1 95.25 215 TYR A CA 1
ATOM 1674 C C . TYR A 1 215 ? 7.68 24.906 -4.789 1 95.25 215 TYR A C 1
ATOM 1676 O O . TYR A 1 215 ? 7.711 23.688 -4.988 1 95.25 215 TYR A O 1
ATOM 1684 N N . ARG A 1 216 ? 7.066 25.391 -3.787 1 95.69 216 ARG A N 1
ATOM 1685 C CA . ARG A 1 216 ? 6.207 24.625 -2.893 1 95.69 216 ARG A CA 1
ATOM 1686 C C . ARG A 1 216 ? 4.844 25.281 -2.738 1 95.69 216 ARG A C 1
ATOM 1688 O O . ARG A 1 216 ? 4.73 26.516 -2.832 1 95.69 216 ARG A O 1
ATOM 1695 N N . ASP A 1 217 ? 3.869 24.469 -2.559 1 96.94 217 ASP A N 1
ATOM 1696 C CA . ASP A 1 217 ? 2.492 24.906 -2.354 1 96.94 217 ASP A CA 1
ATOM 1697 C C . ASP A 1 217 ? 2.178 25.062 -0.866 1 96.94 217 ASP A C 1
ATOM 1699 O O . ASP A 1 217 ? 1.413 24.266 -0.306 1 96.94 217 ASP A O 1
ATOM 1703 N N . TRP A 1 218 ? 2.633 26.156 -0.274 1 97.5 218 TRP A N 1
ATOM 1704 C CA . TRP A 1 218 ? 2.477 26.406 1.155 1 97.5 218 TRP A CA 1
ATOM 1705 C C . TRP A 1 218 ? 1.014 26.656 1.51 1 97.5 218 TRP A C 1
ATOM 1707 O O . TRP A 1 218 ? 0.386 27.578 0.987 1 97.5 218 TRP A O 1
ATOM 1717 N N . THR A 1 219 ? 0.476 25.875 2.416 1 98.38 219 THR A N 1
ATOM 1718 C CA . THR A 1 219 ? -0.922 25.984 2.814 1 98.38 219 THR A CA 1
ATOM 1719 C C . THR A 1 219 ? -1.041 26.188 4.324 1 98.38 219 THR A C 1
ATOM 1721 O O . THR A 1 219 ? -0.594 25.344 5.105 1 98.38 219 THR A O 1
ATOM 1724 N N . TYR A 1 220 ? -1.618 27.281 4.699 1 98.75 220 TYR A N 1
ATOM 1725 C CA . TYR A 1 220 ? -1.725 27.625 6.109 1 98.75 220 TYR A CA 1
ATOM 1726 C C . TYR A 1 220 ? -2.607 26.641 6.855 1 98.75 220 TYR A C 1
ATOM 1728 O O . TYR A 1 220 ? -3.617 26.172 6.324 1 98.75 220 TYR A O 1
ATOM 1736 N N . VAL A 1 221 ? -2.281 26.297 8.094 1 98.81 221 VAL A N 1
ATOM 1737 C CA . VAL A 1 221 ? -2.867 25.219 8.867 1 98.81 221 VAL A CA 1
ATOM 1738 C C . VAL A 1 221 ? -4.363 25.453 9.047 1 98.81 221 VAL A C 1
ATOM 1740 O O . VAL A 1 221 ? -5.16 24.516 9.008 1 98.81 221 VAL A O 1
ATOM 1743 N N . ASP A 1 222 ? -4.809 26.688 9.234 1 98.69 222 ASP A N 1
ATOM 1744 C CA . ASP A 1 222 ? -6.234 26.953 9.414 1 98.69 222 ASP A CA 1
ATOM 1745 C C . ASP A 1 222 ? -7.016 26.594 8.148 1 98.69 222 ASP A C 1
ATOM 1747 O O . ASP A 1 222 ? -8.164 26.156 8.227 1 98.69 222 ASP A O 1
ATOM 1751 N N . ASP A 1 223 ? -6.418 26.906 7.008 1 98.75 223 ASP A N 1
ATOM 1752 C CA . ASP A 1 223 ? -7.051 26.531 5.75 1 98.75 223 ASP A CA 1
ATOM 1753 C C . ASP A 1 223 ? -7.156 25.016 5.625 1 98.75 223 ASP A C 1
ATOM 1755 O O . ASP A 1 223 ? -8.188 24.484 5.207 1 98.75 223 ASP A O 1
ATOM 1759 N N . ILE A 1 224 ? -6.086 24.328 5.957 1 98.81 224 ILE A N 1
ATOM 1760 C CA . ILE A 1 224 ? -6.066 22.859 5.941 1 98.81 224 ILE A CA 1
ATOM 1761 C C . ILE A 1 224 ? -7.18 22.312 6.828 1 98.81 224 ILE A C 1
ATOM 1763 O O . ILE A 1 224 ? -7.934 21.438 6.422 1 98.81 224 ILE A O 1
ATOM 1767 N N . VAL A 1 225 ? -7.266 22.844 8.023 1 98.88 225 VAL A N 1
ATOM 1768 C CA . VAL A 1 225 ? -8.25 22.391 9.008 1 98.88 225 VAL A CA 1
ATOM 1769 C C . VAL A 1 225 ? -9.656 22.594 8.469 1 98.88 225 VAL A C 1
ATOM 1771 O O . VAL A 1 225 ? -10.531 21.734 8.633 1 98.88 225 VAL A O 1
ATOM 1774 N N . SER A 1 226 ? -9.883 23.766 7.809 1 98.62 226 SER A N 1
ATOM 1775 C CA . SER A 1 226 ? -11.195 24 7.223 1 98.62 226 SER A CA 1
ATOM 1776 C C . SER A 1 226 ? -11.562 22.922 6.211 1 98.62 226 SER A C 1
ATOM 1778 O O . SER A 1 226 ? -12.719 22.5 6.141 1 98.62 226 SER A O 1
ATOM 1780 N N . GLY A 1 227 ? -10.594 22.516 5.402 1 98.75 227 GLY A N 1
ATOM 1781 C CA . GLY A 1 227 ? -10.812 21.438 4.453 1 98.75 227 GLY A CA 1
ATOM 1782 C C . GLY A 1 227 ? -11.102 20.094 5.113 1 98.75 227 GLY A C 1
ATOM 1783 O O . GLY A 1 227 ? -11.961 19.344 4.66 1 98.75 227 GLY A O 1
ATOM 1784 N N . VAL A 1 228 ? -10.406 19.781 6.203 1 98.88 228 VAL A N 1
ATOM 1785 C CA . VAL A 1 228 ? -10.594 18.516 6.926 1 98.88 228 VAL A CA 1
ATOM 1786 C C . VAL A 1 228 ? -11.992 18.484 7.539 1 98.88 228 VAL A C 1
ATOM 1788 O O . VAL A 1 228 ? -12.68 17.469 7.457 1 98.88 228 VAL A O 1
ATOM 1791 N N . VAL A 1 229 ? -12.391 19.594 8.156 1 98.81 229 VAL A N 1
ATOM 1792 C CA . VAL A 1 229 ? -13.719 19.672 8.758 1 98.81 229 VAL A CA 1
ATOM 1793 C C . VAL A 1 229 ? -14.789 19.469 7.691 1 98.81 229 VAL A C 1
ATOM 1795 O O . VAL A 1 229 ? -15.75 18.734 7.895 1 98.81 229 VAL A O 1
ATOM 1798 N N . ALA A 1 230 ? -14.602 20.172 6.539 1 98.69 230 ALA A N 1
ATOM 1799 C CA . ALA A 1 230 ? -15.547 20.031 5.438 1 98.69 230 ALA A CA 1
ATOM 1800 C C . ALA A 1 230 ? -15.625 18.578 4.973 1 98.69 230 ALA A C 1
ATOM 1802 O O . ALA A 1 230 ? -16.719 18.078 4.676 1 98.69 230 ALA A O 1
ATOM 1803 N N . ALA A 1 231 ? -14.516 17.906 4.914 1 98.69 231 ALA A N 1
ATOM 1804 C CA . ALA A 1 231 ? -14.477 16.516 4.5 1 98.69 231 ALA A CA 1
ATOM 1805 C C . ALA A 1 231 ? -15.164 15.617 5.523 1 98.69 231 ALA A C 1
ATOM 1807 O O . ALA A 1 231 ? -15.828 14.641 5.16 1 98.69 231 ALA A O 1
ATOM 1808 N N . LEU A 1 232 ? -14.93 15.883 6.805 1 98.44 232 LEU A N 1
ATOM 1809 C CA . LEU A 1 232 ? -15.57 15.133 7.883 1 98.44 232 LEU A CA 1
ATOM 1810 C C . LEU A 1 232 ? -17.078 15.266 7.816 1 98.44 232 LEU A C 1
ATOM 1812 O O . LEU A 1 232 ? -17.812 14.312 8.125 1 98.44 232 LEU A O 1
ATOM 1816 N N . ASP A 1 233 ? -17.531 16.391 7.383 1 97 233 ASP A N 1
ATOM 1817 C CA . ASP A 1 233 ? -18.953 16.703 7.398 1 97 233 ASP A CA 1
ATOM 1818 C C . ASP A 1 233 ? -19.609 16.328 6.074 1 97 233 ASP A C 1
ATOM 1820 O O . ASP A 1 233 ? -20.844 16.344 5.957 1 97 233 ASP A O 1
ATOM 1824 N N . ALA A 1 234 ? -18.828 15.977 5.062 1 93.81 234 ALA A N 1
ATOM 1825 C CA . ALA A 1 234 ? -19.328 15.727 3.713 1 93.81 234 ALA A CA 1
ATOM 1826 C C . ALA A 1 234 ? -20.234 14.5 3.684 1 93.81 234 ALA A C 1
ATOM 1828 O O . ALA A 1 234 ? -20.078 13.578 4.488 1 93.81 234 ALA A O 1
ATOM 1829 N N . GLY A 1 235 ? -21.188 14.453 2.775 1 90.31 235 GLY A N 1
ATOM 1830 C CA . GLY A 1 235 ? -22.078 13.32 2.613 1 90.31 235 GLY A CA 1
ATOM 1831 C C . GLY A 1 235 ? -21.625 12.336 1.553 1 90.31 235 GLY A C 1
ATOM 1832 O O . GLY A 1 235 ? -22.375 11.469 1.134 1 90.31 235 GLY A O 1
ATOM 1833 N N . TYR A 1 236 ? -20.406 12.508 1.143 1 90.38 236 TYR A N 1
ATOM 1834 C CA . TYR A 1 236 ? -19.891 11.656 0.079 1 90.38 236 TYR A CA 1
ATOM 1835 C C . TYR A 1 236 ? -19.406 10.32 0.637 1 90.38 236 TYR A C 1
ATOM 1837 O O . TYR A 1 236 ? -18.859 10.258 1.739 1 90.38 236 TYR A O 1
ATOM 1845 N N . ALA A 1 237 ? -19.609 9.219 -0.132 1 94.5 237 ALA A N 1
ATOM 1846 C CA . ALA A 1 237 ? -19.266 7.871 0.314 1 94.5 237 ALA A CA 1
ATOM 1847 C C . ALA A 1 237 ? -17.766 7.668 0.367 1 94.5 237 ALA A C 1
ATOM 1849 O O . ALA A 1 237 ? -17.203 7.336 1.419 1 94.5 237 ALA A O 1
ATOM 1850 N N . PHE A 1 238 ? -17.016 7.828 -0.746 1 98.12 238 PHE A N 1
ATOM 1851 C CA . PHE A 1 238 ? -15.562 7.715 -0.834 1 98.12 238 PHE A CA 1
ATOM 1852 C C . PHE A 1 238 ? -15 8.734 -1.82 1 98.12 238 PHE A C 1
ATOM 1854 O O . PHE A 1 238 ? -15.461 8.82 -2.959 1 98.12 238 PHE A O 1
ATOM 1861 N N . ASP A 1 239 ? -13.961 9.469 -1.351 1 97.94 239 ASP A N 1
ATOM 1862 C CA . ASP A 1 239 ? -13.305 10.398 -2.262 1 97.94 239 ASP A CA 1
ATOM 1863 C C . ASP A 1 239 ? -11.914 10.773 -1.75 1 97.94 239 ASP A C 1
ATOM 1865 O O . ASP A 1 239 ? -11.586 10.523 -0.588 1 97.94 239 ASP A O 1
ATOM 1869 N N . ILE A 1 240 ? -11.133 11.266 -2.646 1 98.62 240 ILE A N 1
ATOM 1870 C CA . ILE A 1 240 ? -9.805 11.805 -2.348 1 98.62 240 ILE A CA 1
ATOM 1871 C C . ILE A 1 240 ? -9.758 13.281 -2.73 1 98.62 240 ILE A C 1
ATOM 1873 O O . ILE A 1 240 ? -10.203 13.672 -3.811 1 98.62 240 ILE A O 1
ATOM 1877 N N . PHE A 1 241 ? -9.234 14.133 -1.844 1 98.75 241 PHE A N 1
ATOM 1878 C CA . PHE A 1 241 ? -9.164 15.562 -2.094 1 98.75 241 PHE A CA 1
ATOM 1879 C C . PHE A 1 241 ? -7.75 16.094 -1.854 1 98.75 241 PHE A C 1
ATOM 1881 O O . PHE A 1 241 ? -7.125 15.766 -0.843 1 98.75 241 PHE A O 1
ATOM 1888 N N . ASN A 1 242 ? -7.258 16.844 -2.789 1 98.81 242 ASN A N 1
ATOM 1889 C CA . ASN A 1 242 ? -6.082 17.656 -2.535 1 98.81 242 ASN A CA 1
ATOM 1890 C C . ASN A 1 242 ? -6.422 18.891 -1.69 1 98.81 242 ASN A C 1
ATOM 1892 O O . ASN A 1 242 ? -7.344 19.641 -2.018 1 98.81 242 ASN A O 1
ATOM 1896 N N . LEU A 1 243 ? -5.754 19.047 -0.616 1 98.75 243 LEU A N 1
ATOM 1897 C CA . LEU A 1 243 ? -5.859 20.266 0.176 1 98.75 243 LEU A CA 1
ATOM 1898 C C . LEU A 1 243 ? -4.566 21.078 0.105 1 98.75 243 LEU A C 1
ATOM 1900 O O . LEU A 1 243 ? -3.67 20.891 0.931 1 98.75 243 LEU A O 1
ATOM 1904 N N . GLY A 1 244 ? -4.488 21.938 -0.821 1 98.06 244 GLY A N 1
ATOM 1905 C CA . GLY A 1 244 ? -3.369 22.844 -1.064 1 98.06 244 GLY A CA 1
ATOM 1906 C C . GLY A 1 244 ? -3.799 24.266 -1.369 1 98.06 244 GLY A C 1
ATOM 1907 O O . GLY A 1 244 ? -4.988 24.531 -1.569 1 98.06 244 GLY A O 1
ATOM 1908 N N . HIS A 1 245 ? -2.871 25.109 -1.362 1 95.88 245 HIS A N 1
ATOM 1909 C CA . HIS A 1 245 ? -3.162 26.516 -1.631 1 95.88 245 HIS A CA 1
ATOM 1910 C C . HIS A 1 245 ? -3.305 26.766 -3.127 1 95.88 245 HIS A C 1
ATOM 1912 O O . HIS A 1 245 ? -3.945 27.734 -3.535 1 95.88 245 HIS A O 1
ATOM 1918 N N . SER A 1 246 ? -2.662 25.969 -3.975 1 95.19 246 SER A N 1
ATOM 1919 C CA . SER A 1 246 ? -2.719 26.031 -5.434 1 95.19 246 SER A CA 1
ATOM 1920 C C . SER A 1 246 ? -2.064 27.297 -5.953 1 95.19 246 SER A C 1
ATOM 1922 O O . SER A 1 246 ? -2.498 27.859 -6.961 1 95.19 246 SER A O 1
ATOM 1924 N N . SER A 1 247 ? -1.202 27.875 -5.254 1 94 247 SER A N 1
ATOM 1925 C CA . SER A 1 247 ? -0.368 29.016 -5.629 1 94 247 SER A CA 1
ATOM 1926 C C . SER A 1 247 ? 1.063 28.844 -5.133 1 94 247 SER A C 1
ATOM 1928 O O . SER A 1 247 ? 1.476 29.469 -4.16 1 94 247 SER A O 1
ATOM 1930 N N . PRO A 1 248 ? 1.781 28.047 -5.844 1 95.69 248 PRO A N 1
ATOM 1931 C CA . PRO A 1 248 ? 3.131 27.719 -5.383 1 95.69 248 PRO A CA 1
ATOM 1932 C C . PRO A 1 248 ? 4.035 28.938 -5.27 1 95.69 248 PRO A C 1
ATOM 1934 O O . PRO A 1 248 ? 3.936 29.859 -6.078 1 95.69 248 PRO A O 1
ATOM 1937 N N . VAL A 1 249 ? 4.895 28.906 -4.297 1 96.62 249 VAL A N 1
ATOM 1938 C CA . VAL A 1 249 ? 5.836 29.984 -4 1 96.62 249 VAL A CA 1
ATOM 1939 C C . VAL A 1 249 ? 7.27 29.484 -4.141 1 96.62 249 VAL A C 1
ATOM 1941 O O . VAL A 1 249 ? 7.594 28.391 -3.66 1 96.62 249 VAL A O 1
ATOM 1944 N N . GLN A 1 250 ? 8 30.297 -4.855 1 96.69 250 GLN A N 1
ATOM 1945 C CA . GLN A 1 250 ? 9.414 29.953 -4.973 1 96.69 250 GLN A CA 1
ATOM 1946 C C . GLN A 1 250 ? 10.109 30 -3.617 1 96.69 250 GLN A C 1
ATOM 1948 O O . GLN A 1 250 ? 9.828 30.891 -2.809 1 96.69 250 GLN A O 1
ATOM 1953 N N . LEU A 1 251 ? 11.016 29.125 -3.371 1 95.75 251 LEU A N 1
ATOM 1954 C CA . LEU A 1 251 ? 11.625 28.984 -2.057 1 95.75 251 LEU A CA 1
ATOM 1955 C C . LEU A 1 251 ? 12.367 30.25 -1.661 1 95.75 251 LEU A C 1
ATOM 1957 O O . LEU A 1 251 ? 12.359 30.641 -0.49 1 95.75 251 LEU A O 1
ATOM 1961 N N . ILE A 1 252 ? 13.031 30.938 -2.623 1 95.75 252 ILE A N 1
ATOM 1962 C CA . ILE A 1 252 ? 13.742 32.156 -2.314 1 95.75 252 ILE A CA 1
ATOM 1963 C C . ILE A 1 252 ? 12.75 33.25 -1.887 1 95.75 252 ILE A C 1
ATOM 1965 O O . ILE A 1 252 ? 13.047 34.062 -1.024 1 95.75 252 ILE A O 1
ATOM 1969 N N . ASP A 1 253 ? 11.562 33.25 -2.516 1 96.81 253 ASP A N 1
ATOM 1970 C CA . ASP A 1 253 ? 10.516 34.188 -2.137 1 96.81 253 ASP A CA 1
ATOM 1971 C C . ASP A 1 253 ? 9.969 33.875 -0.745 1 96.81 253 ASP A C 1
ATOM 1973 O O . ASP A 1 253 ? 9.609 34.781 0.002 1 96.81 253 ASP A O 1
ATOM 1977 N N . PHE A 1 254 ? 9.906 32.656 -0.418 1 97.44 254 PHE A N 1
ATOM 1978 C CA . PHE A 1 254 ? 9.523 32.219 0.923 1 97.44 254 PHE A CA 1
ATOM 1979 C C . PHE A 1 254 ? 10.492 32.75 1.962 1 97.44 254 PHE A C 1
ATOM 1981 O O . PHE A 1 254 ? 10.078 33.281 2.996 1 97.44 254 PHE A O 1
ATOM 1988 N N . VAL A 1 255 ? 11.773 32.656 1.68 1 97.12 255 VAL A N 1
ATOM 1989 C CA . VAL A 1 255 ? 12.812 33.125 2.578 1 97.12 255 VAL A CA 1
ATOM 1990 C C . VAL A 1 255 ? 12.695 34.656 2.717 1 97.12 255 VAL A C 1
ATOM 1992 O O . VAL A 1 255 ? 12.805 35.188 3.82 1 97.12 255 VAL A O 1
ATOM 1995 N N . THR A 1 256 ? 12.477 35.281 1.61 1 97.44 256 THR A N 1
ATOM 1996 C CA . THR A 1 256 ? 12.32 36.719 1.621 1 97.44 256 THR A CA 1
ATOM 1997 C C . THR A 1 256 ? 11.133 37.125 2.496 1 97.44 256 THR A C 1
ATOM 1999 O O . THR A 1 256 ? 11.219 38.094 3.254 1 97.44 256 THR A O 1
ATOM 2002 N N . ALA A 1 257 ? 10.047 36.406 2.338 1 97.88 257 ALA A N 1
ATOM 2003 C CA . ALA A 1 257 ? 8.875 36.656 3.18 1 97.88 257 ALA A CA 1
ATOM 2004 C C . ALA A 1 257 ? 9.211 36.469 4.656 1 97.88 257 ALA A C 1
ATOM 2006 O O . ALA A 1 257 ? 8.758 37.219 5.508 1 97.88 257 ALA A O 1
ATOM 2007 N N . LEU A 1 258 ? 9.984 35.438 4.98 1 97.88 258 LEU A N 1
ATOM 2008 C CA . LEU A 1 258 ? 10.406 35.188 6.352 1 97.88 258 LEU A CA 1
ATOM 2009 C C . LEU A 1 258 ? 11.242 36.344 6.891 1 97.88 258 LEU A C 1
ATOM 2011 O O . LEU A 1 258 ? 11.094 36.75 8.047 1 97.88 258 LEU A O 1
ATOM 2015 N N . GLU A 1 259 ? 12.125 36.875 6.027 1 98.06 259 GLU A N 1
ATOM 2016 C CA . GLU A 1 259 ? 12.945 38 6.426 1 98.06 259 GLU A CA 1
ATOM 2017 C C . GLU A 1 259 ? 12.078 39.219 6.781 1 98.06 259 GLU A C 1
ATOM 2019 O O . GLU A 1 259 ? 12.32 39.875 7.789 1 98.06 259 GLU A O 1
ATOM 2024 N N . ARG A 1 260 ? 11.133 39.406 5.969 1 98.06 260 ARG A N 1
ATOM 2025 C CA . ARG A 1 260 ? 10.25 40.562 6.184 1 98.06 260 ARG A CA 1
ATOM 2026 C C . ARG A 1 260 ? 9.484 40.406 7.496 1 98.06 260 ARG A C 1
ATOM 2028 O O . ARG A 1 260 ? 9.359 41.375 8.258 1 98.06 260 ARG A O 1
ATOM 2035 N N . VAL A 1 261 ? 9 39.25 7.777 1 97.81 261 VAL A N 1
ATOM 2036 C CA . VAL A 1 261 ? 8.133 39 8.922 1 97.81 261 VAL A CA 1
ATOM 2037 C C . VAL A 1 261 ? 8.961 38.969 10.203 1 97.81 261 VAL A C 1
ATOM 2039 O O . VAL A 1 261 ? 8.508 39.438 11.258 1 97.81 261 VAL A O 1
ATOM 2042 N N . THR A 1 262 ? 10.18 38.5 10.141 1 97.19 262 THR A N 1
ATOM 2043 C CA . THR A 1 262 ? 10.984 38.312 11.336 1 97.19 262 THR A CA 1
ATOM 2044 C C . THR A 1 262 ? 11.875 39.5 11.609 1 97.19 262 THR A C 1
ATOM 2046 O O . THR A 1 262 ? 12.312 39.719 12.742 1 97.19 262 THR A O 1
ATOM 2049 N N . GLY A 1 263 ? 12.234 40.219 10.516 1 97.19 263 GLY A N 1
ATOM 2050 C CA . GLY A 1 263 ? 13.219 41.281 10.609 1 97.19 263 GLY A CA 1
ATOM 2051 C C . GLY A 1 263 ? 14.648 40.781 10.625 1 97.19 263 GLY A C 1
ATOM 2052 O O . GLY A 1 263 ? 15.586 41.562 10.82 1 97.19 263 GLY A O 1
ATOM 2053 N N . LEU A 1 264 ? 14.781 39.5 10.445 1 97.06 264 LEU A N 1
ATOM 2054 C CA . LEU A 1 264 ? 16.094 38.875 10.422 1 97.06 264 LEU A CA 1
ATOM 2055 C C . LEU A 1 264 ? 16.578 38.656 8.992 1 97.06 264 LEU A C 1
ATOM 2057 O O . LEU A 1 264 ? 15.766 38.594 8.062 1 97.06 264 LEU A O 1
ATOM 2061 N N . CYS A 1 265 ? 17.844 38.562 8.828 1 95.38 265 CYS A N 1
ATOM 2062 C CA . CYS A 1 265 ? 18.438 38.312 7.516 1 95.38 265 CYS A CA 1
ATOM 2063 C C . CYS A 1 265 ? 18.891 36.844 7.402 1 95.38 265 CYS A C 1
ATOM 2065 O O . CYS A 1 265 ? 19.562 36.344 8.289 1 95.38 265 CYS A O 1
ATOM 2067 N N . ALA A 1 266 ? 18.484 36.219 6.348 1 95.75 266 ALA A N 1
ATOM 2068 C CA . ALA A 1 266 ? 18.891 34.844 6.109 1 95.75 266 ALA A CA 1
ATOM 2069 C C . ALA A 1 266 ? 20.25 34.781 5.43 1 95.75 266 ALA A C 1
ATOM 2071 O O . ALA A 1 266 ? 20.547 35.594 4.543 1 95.75 266 ALA A O 1
ATOM 2072 N N . ARG A 1 267 ? 21.156 33.938 5.887 1 96.25 267 ARG A N 1
ATOM 2073 C CA . ARG A 1 267 ? 22.391 33.594 5.203 1 96.25 267 ARG A CA 1
ATOM 2074 C C . ARG A 1 267 ? 22.203 32.312 4.363 1 96.25 267 ARG A C 1
ATOM 2076 O O . ARG A 1 267 ? 22.094 31.219 4.902 1 96.25 267 ARG A O 1
ATOM 2083 N N . ILE A 1 268 ? 22.281 32.5 3.082 1 95.25 268 ILE A N 1
ATOM 2084 C CA . ILE A 1 268 ? 21.891 31.406 2.191 1 95.25 268 ILE A CA 1
ATOM 2085 C C . ILE A 1 268 ? 23.141 30.734 1.628 1 95.25 268 ILE A C 1
ATOM 2087 O O . ILE A 1 268 ? 24.062 31.406 1.167 1 95.25 268 ILE A O 1
ATOM 2091 N N . VAL A 1 269 ? 23.219 29.484 1.783 1 95.19 269 VAL A N 1
ATOM 2092 C CA . VAL A 1 269 ? 24.203 28.641 1.091 1 95.19 269 VAL A CA 1
ATOM 2093 C C . VAL A 1 269 ? 23.484 27.797 0.03 1 95.19 269 VAL A C 1
ATOM 2095 O O . VAL A 1 269 ? 22.562 27.047 0.34 1 95.19 269 VAL A O 1
ATOM 2098 N N . ALA A 1 270 ? 23.938 27.938 -1.21 1 92.5 270 ALA A N 1
ATOM 2099 C CA . ALA A 1 270 ? 23.297 27.219 -2.312 1 92.5 270 ALA A CA 1
ATOM 2100 C C . ALA A 1 270 ? 23.938 25.844 -2.523 1 92.5 270 ALA A C 1
ATOM 2102 O O . ALA A 1 270 ? 25.156 25.703 -2.424 1 92.5 270 ALA A O 1
ATOM 2103 N N . GLN A 1 271 ? 23.125 24.859 -2.648 1 90.62 271 GLN A N 1
ATOM 2104 C CA . GLN A 1 271 ? 23.562 23.531 -3.041 1 90.62 271 GLN A CA 1
ATOM 2105 C C . GLN A 1 271 ? 22.812 23.047 -4.281 1 90.62 271 GLN A C 1
ATOM 2107 O O . GLN A 1 271 ? 21.719 23.531 -4.574 1 90.62 271 GLN A O 1
ATOM 2112 N N . PRO A 1 272 ? 23.438 22.094 -5.043 1 87.12 272 PRO A N 1
ATOM 2113 C CA . PRO A 1 272 ? 22.719 21.562 -6.207 1 87.12 272 PRO A CA 1
ATOM 2114 C C . PRO A 1 272 ? 21.438 20.828 -5.828 1 87.12 272 PRO A C 1
ATOM 2116 O O . PRO A 1 272 ? 21.375 20.172 -4.781 1 87.12 272 PRO A O 1
ATOM 2119 N N . LEU A 1 273 ? 20.438 21.031 -6.645 1 80.81 273 LEU A N 1
ATOM 2120 C CA . LEU A 1 273 ? 19.172 20.328 -6.453 1 80.81 273 LEU A CA 1
ATOM 2121 C C . LEU A 1 273 ? 19.344 18.828 -6.715 1 80.81 273 LEU A C 1
ATOM 2123 O O . LEU A 1 273 ? 19.734 18.438 -7.812 1 80.81 273 LEU A O 1
ATOM 2127 N N . PRO A 1 274 ? 19.016 18.094 -5.656 1 75.44 274 PRO A N 1
ATOM 2128 C CA . PRO A 1 274 ? 19.078 16.656 -5.93 1 75.44 274 PRO A CA 1
ATOM 2129 C C . PRO A 1 274 ? 18.031 16.203 -6.941 1 75.44 274 PRO A C 1
ATOM 2131 O O . PRO A 1 274 ? 16.891 16.672 -6.902 1 75.44 274 PRO A O 1
ATOM 2134 N N . ALA A 1 275 ? 18.422 15.336 -7.848 1 71.75 275 ALA A N 1
ATOM 2135 C CA . ALA A 1 275 ? 17.547 14.805 -8.891 1 71.75 275 ALA A CA 1
ATOM 2136 C C . ALA A 1 275 ? 16.375 14.031 -8.281 1 71.75 275 ALA A C 1
ATOM 2138 O O . ALA A 1 275 ? 15.328 13.883 -8.914 1 71.75 275 ALA A O 1
ATOM 2139 N N . ALA A 1 276 ? 16.438 13.789 -7.109 1 72.56 276 ALA A N 1
ATOM 2140 C CA . ALA A 1 276 ? 15.492 12.875 -6.469 1 72.56 276 ALA A CA 1
ATOM 2141 C C . ALA A 1 276 ? 14.281 13.625 -5.93 1 72.56 276 ALA A C 1
ATOM 2143 O O . ALA A 1 276 ? 13.258 13.008 -5.598 1 72.56 276 ALA A O 1
ATOM 2144 N N . ASP A 1 277 ? 14.281 14.875 -5.863 1 79.62 277 ASP A N 1
ATOM 2145 C CA . ASP A 1 277 ? 13.18 15.648 -5.305 1 79.62 277 ASP A CA 1
ATOM 2146 C C . ASP A 1 277 ? 12.469 16.453 -6.391 1 79.62 277 ASP A C 1
ATOM 2148 O O . ASP A 1 277 ? 13.117 17.016 -7.281 1 79.62 277 ASP A O 1
ATOM 2152 N N . PRO A 1 278 ? 11.141 16.406 -6.297 1 86 278 PRO A N 1
ATOM 2153 C CA . PRO A 1 278 ? 10.445 17.25 -7.277 1 86 278 PRO A CA 1
ATOM 2154 C C . PRO A 1 278 ? 10.719 18.734 -7.078 1 86 278 PRO A C 1
ATOM 2156 O O . PRO A 1 278 ? 10.594 19.234 -5.961 1 86 278 PRO A O 1
ATOM 2159 N N . PRO A 1 279 ? 10.977 19.438 -8.117 1 89.25 279 PRO A N 1
ATOM 2160 C CA . PRO A 1 279 ? 11.289 20.859 -7.996 1 89.25 279 PRO A CA 1
ATOM 2161 C C . PRO A 1 279 ? 10.047 21.703 -7.711 1 89.25 279 PRO A C 1
ATOM 2163 O O . PRO A 1 279 ? 10.148 22.75 -7.055 1 89.25 279 PRO A O 1
ATOM 2166 N N . ILE A 1 280 ? 8.953 21.344 -8.258 1 92.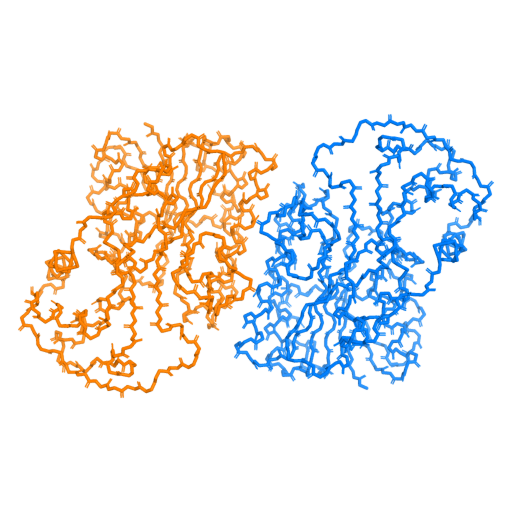25 280 ILE A N 1
ATOM 2167 C CA . ILE A 1 280 ? 7.707 22.094 -8.117 1 92.25 280 ILE A CA 1
ATOM 2168 C C . ILE A 1 280 ? 6.609 21.156 -7.609 1 92.25 280 ILE A C 1
ATOM 2170 O O . ILE A 1 280 ? 6.418 20.062 -8.141 1 92.25 280 ILE A O 1
ATOM 2174 N N . THR A 1 281 ? 5.949 21.578 -6.562 1 92.12 281 THR A N 1
ATOM 2175 C CA . THR A 1 281 ? 4.797 20.859 -6.031 1 92.12 281 THR A CA 1
ATOM 2176 C C . THR A 1 281 ? 3.613 21.797 -5.84 1 92.12 281 THR A C 1
ATOM 2178 O O . THR A 1 281 ? 3.725 22.812 -5.148 1 92.12 281 THR A O 1
ATOM 2181 N N . TYR A 1 282 ? 2.531 21.5 -6.492 1 93.06 282 TYR A N 1
ATOM 2182 C CA . TYR A 1 282 ? 1.335 22.281 -6.184 1 93.06 282 TYR A CA 1
ATOM 2183 C C . TYR A 1 282 ? 0.079 21.562 -6.652 1 93.06 282 TYR A C 1
ATOM 2185 O O . TYR A 1 282 ? 0.137 20.734 -7.566 1 93.06 282 TYR A O 1
ATOM 2193 N N . ALA A 1 283 ? -0.973 21.859 -6.008 1 96.69 283 ALA A N 1
ATOM 2194 C CA . ALA A 1 283 ? -2.219 21.094 -6.094 1 96.69 283 ALA A CA 1
ATOM 2195 C C . ALA A 1 283 ? -3.176 21.734 -7.102 1 96.69 283 ALA A C 1
ATOM 2197 O O . ALA A 1 283 ? -3.268 22.953 -7.199 1 96.69 283 ALA A O 1
ATOM 2198 N N . ARG A 1 284 ? -3.797 20.953 -7.918 1 97.5 284 ARG A N 1
ATOM 2199 C CA . ARG A 1 284 ? -5.121 21.312 -8.414 1 97.5 284 ARG A CA 1
ATOM 2200 C C . ARG A 1 284 ? -6.188 21.078 -7.355 1 97.5 284 ARG A C 1
ATOM 2202 O O . ARG A 1 284 ? -6.293 19.969 -6.809 1 97.5 284 ARG A O 1
ATOM 2209 N N . ILE A 1 285 ? -7.016 22.125 -7.023 1 98.19 285 ILE A N 1
ATOM 2210 C CA . ILE A 1 285 ? -7.926 21.984 -5.895 1 98.19 285 ILE A CA 1
ATOM 2211 C C . ILE A 1 285 ? -9.367 22.141 -6.379 1 98.19 285 ILE A C 1
ATOM 2213 O O . ILE A 1 285 ? -10.281 22.328 -5.574 1 98.19 285 ILE A O 1
ATOM 2217 N N . ASP A 1 286 ? -9.625 22.062 -7.668 1 98.06 286 ASP A N 1
ATOM 2218 C CA . ASP A 1 286 ? -10.953 22.234 -8.25 1 98.06 286 ASP A CA 1
ATOM 2219 C C . ASP A 1 286 ? -11.961 21.297 -7.605 1 98.06 286 ASP A C 1
ATOM 2221 O O . ASP A 1 286 ? -13.078 21.688 -7.277 1 98.06 286 ASP A O 1
ATOM 2225 N N . LYS A 1 287 ? -11.625 20.047 -7.441 1 98.06 287 LYS A N 1
ATOM 2226 C CA . LYS A 1 287 ? -12.523 19.047 -6.867 1 98.06 287 LYS A CA 1
ATOM 2227 C C . LYS A 1 287 ? -12.906 19.422 -5.438 1 98.06 287 LYS A C 1
ATOM 2229 O O . LYS A 1 287 ? -14.086 19.391 -5.082 1 98.06 287 LYS A O 1
ATOM 2234 N N . ALA A 1 288 ? -11.875 19.719 -4.598 1 98.38 288 ALA A N 1
ATOM 2235 C CA . ALA A 1 288 ? -12.125 20.094 -3.209 1 98.38 288 ALA A CA 1
ATOM 2236 C C . ALA A 1 288 ? -12.984 21.359 -3.127 1 98.38 288 ALA A C 1
ATOM 2238 O O . ALA A 1 288 ? -13.852 21.469 -2.266 1 98.38 288 ALA A O 1
ATOM 2239 N N . THR A 1 289 ? -12.711 22.312 -4.023 1 98.38 289 THR A N 1
ATOM 2240 C CA . THR A 1 289 ? -13.492 23.547 -4.055 1 98.38 289 THR A CA 1
ATOM 2241 C C . THR A 1 289 ? -14.945 23.25 -4.41 1 98.38 289 THR A C 1
ATOM 2243 O O . THR A 1 289 ? -15.867 23.719 -3.742 1 98.38 289 THR A O 1
ATOM 2246 N N . ARG A 1 290 ? -15.156 22.5 -5.41 1 98 290 ARG A N 1
ATOM 2247 C CA . ARG A 1 290 ? -16.5 22.188 -5.902 1 98 290 ARG A CA 1
ATOM 2248 C C . ARG A 1 290 ? -17.266 21.359 -4.895 1 98 290 ARG A C 1
ATOM 2250 O O . ARG A 1 290 ? -18.438 21.625 -4.621 1 98 290 ARG A O 1
ATOM 2257 N N . MET A 1 291 ? -16.656 20.344 -4.297 1 97.94 291 MET A N 1
ATOM 2258 C CA . MET A 1 291 ? -17.391 19.344 -3.535 1 97.94 291 MET A CA 1
ATOM 2259 C C . MET A 1 291 ? -17.406 19.688 -2.051 1 97.94 291 MET A C 1
ATOM 2261 O O . MET A 1 291 ? -18.359 19.344 -1.343 1 97.94 291 MET A O 1
ATOM 2265 N N . LEU A 1 292 ? -16.312 20.406 -1.563 1 98.12 292 LEU A N 1
ATOM 2266 C CA . LEU A 1 292 ? -16.203 20.641 -0.129 1 98.12 292 LEU A CA 1
ATOM 2267 C C . LEU A 1 292 ? -16.312 22.125 0.182 1 98.12 292 LEU A C 1
ATOM 2269 O O . LEU A 1 292 ? -16.391 22.516 1.349 1 98.12 292 LEU A O 1
ATOM 2273 N N . GLY A 1 293 ? -16.25 23.016 -0.872 1 97.94 293 GLY A N 1
ATOM 2274 C CA . GLY A 1 293 ? -16.172 24.438 -0.634 1 97.94 293 GLY A CA 1
ATOM 2275 C C . GLY A 1 293 ? -14.82 24.891 -0.12 1 97.94 293 GLY A C 1
ATOM 2276 O O . GLY A 1 293 ? -14.711 25.938 0.521 1 97.94 293 GLY A O 1
ATOM 2277 N N . PHE A 1 294 ? -13.828 24.094 -0.299 1 98.19 294 PHE A N 1
ATOM 2278 C CA . PHE A 1 294 ? -12.477 24.391 0.152 1 98.19 294 PHE A CA 1
ATOM 2279 C C . PHE A 1 294 ? -11.906 25.594 -0.59 1 98.19 294 PHE A C 1
ATOM 2281 O O . PHE A 1 294 ? -11.852 25.594 -1.821 1 98.19 294 PHE A O 1
ATOM 2288 N N . GLN A 1 295 ? -11.531 26.609 0.146 1 97 295 GLN A N 1
ATOM 2289 C CA . GLN A 1 295 ? -10.969 27.844 -0.387 1 97 295 GLN A CA 1
ATOM 2290 C C . GLN A 1 295 ? -9.867 28.391 0.519 1 97 295 GLN A C 1
ATOM 2292 O O . GLN A 1 295 ? -10.117 29.25 1.367 1 97 295 GLN A O 1
ATOM 2297 N N . PRO A 1 296 ? -8.703 27.828 0.295 1 96.81 296 PRO A N 1
ATOM 2298 C CA . PRO A 1 296 ? -7.609 28.406 1.086 1 96.81 296 PRO A CA 1
ATOM 2299 C C . PRO A 1 296 ? -7.445 29.906 0.865 1 96.81 296 PRO A C 1
ATOM 2301 O O . PRO A 1 296 ? -7.434 30.359 -0.279 1 96.81 296 PRO A O 1
ATOM 2304 N N . CYS A 1 297 ? -7.324 30.672 1.954 1 95.62 297 CYS A N 1
ATOM 2305 C CA . CYS A 1 297 ? -7.434 32.125 1.77 1 95.62 297 CYS A CA 1
ATOM 2306 C C . CYS A 1 297 ? -6.379 32.844 2.586 1 95.62 297 CYS A C 1
ATOM 2308 O O . CYS A 1 297 ? -6.359 34.094 2.615 1 95.62 297 CYS A O 1
ATOM 2310 N N . THR A 1 298 ? -5.5 32.219 3.27 1 97.81 298 THR A N 1
ATOM 2311 C CA . THR A 1 298 ? 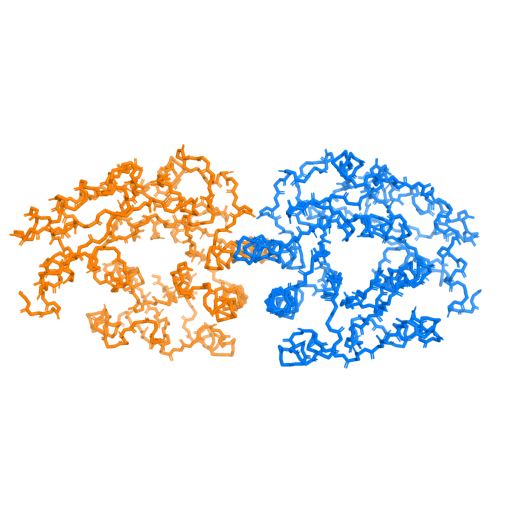-4.504 32.906 4.098 1 97.81 298 THR A CA 1
ATOM 2312 C C . THR A 1 298 ? -3.266 33.25 3.275 1 97.81 298 THR A C 1
ATOM 2314 O O . THR A 1 298 ? -2.537 32.344 2.834 1 97.81 298 THR A O 1
ATOM 2317 N N . PRO A 1 299 ? -3.027 34.531 3.07 1 96.81 299 PRO A N 1
ATOM 2318 C CA . PRO A 1 299 ? -1.799 34.875 2.361 1 96.81 299 PRO A CA 1
ATOM 2319 C C . PRO A 1 299 ? -0.539 34.406 3.08 1 96.81 299 PRO A C 1
ATOM 2321 O O . PRO A 1 299 ? -0.495 34.406 4.312 1 96.81 299 PRO A O 1
ATOM 2324 N N . LEU A 1 300 ? 0.535 34.125 2.301 1 97.56 300 LEU A N 1
ATOM 2325 C CA . LEU A 1 300 ? 1.761 33.531 2.842 1 97.56 300 LEU A CA 1
ATOM 2326 C C . LEU A 1 300 ? 2.33 34.406 3.955 1 97.56 300 LEU A C 1
ATOM 2328 O O . LEU A 1 300 ? 2.67 33.906 5.027 1 97.56 300 LEU A O 1
ATOM 2332 N N . GLU A 1 301 ? 2.398 35.719 3.736 1 97.38 301 GLU A N 1
ATOM 2333 C CA . GLU A 1 301 ? 3.012 36.625 4.703 1 97.38 301 GLU A CA 1
ATOM 2334 C C . GLU A 1 301 ? 2.223 36.656 6.008 1 97.38 301 GLU A C 1
ATOM 2336 O O . GLU A 1 301 ? 2.807 36.719 7.094 1 97.38 301 GLU A O 1
ATOM 2341 N N . GLU A 1 302 ? 0.881 36.625 5.879 1 98.19 302 GLU A N 1
ATOM 2342 C CA . GLU A 1 302 ? 0.033 36.594 7.066 1 98.19 302 GLU A CA 1
ATOM 2343 C C . GLU A 1 302 ? 0.248 35.312 7.871 1 98.19 302 GLU A C 1
ATOM 2345 O O . GLU A 1 302 ? 0.373 35.375 9.094 1 98.19 302 GLU A O 1
ATOM 2350 N N . GLY A 1 303 ? 0.253 34.188 7.199 1 98.5 303 GLY A N 1
ATOM 2351 C CA . GLY A 1 303 ? 0.497 32.938 7.875 1 98.5 303 GLY A CA 1
ATOM 2352 C C . GLY A 1 303 ? 1.858 32.844 8.539 1 98.5 303 GLY A C 1
ATOM 2353 O O . GLY A 1 303 ? 1.985 32.344 9.656 1 98.5 303 GLY A O 1
ATOM 2354 N N . LEU A 1 304 ? 2.893 33.375 7.863 1 98.44 304 LEU A N 1
ATOM 2355 C CA . LEU A 1 304 ? 4.246 33.375 8.406 1 98.44 304 LEU A CA 1
ATOM 2356 C C . LEU A 1 304 ? 4.348 34.281 9.617 1 98.44 304 LEU A C 1
ATOM 2358 O O . LEU A 1 304 ? 5.094 34 10.555 1 98.44 304 LEU A O 1
ATOM 2362 N N . ALA A 1 305 ? 3.605 35.406 9.547 1 98.5 305 ALA A N 1
ATOM 2363 C CA . ALA A 1 305 ? 3.59 36.312 10.688 1 98.5 305 ALA A CA 1
ATOM 2364 C C . ALA A 1 305 ? 3.012 35.656 11.93 1 98.5 305 ALA A C 1
ATOM 2366 O O . ALA A 1 305 ? 3.537 35.812 13.031 1 98.5 305 ALA A O 1
ATOM 2367 N N . ARG A 1 306 ? 1.905 34.906 11.727 1 98.5 306 ARG A N 1
ATOM 2368 C CA . ARG A 1 306 ? 1.291 34.188 12.82 1 98.5 306 ARG A CA 1
ATOM 2369 C C . ARG A 1 306 ? 2.23 33.094 13.344 1 98.5 306 ARG A C 1
ATOM 2371 O O . ARG A 1 306 ? 2.314 32.875 14.555 1 98.5 306 ARG A O 1
ATOM 2378 N N . PHE A 1 307 ? 2.904 32.469 12.422 1 98.38 307 PHE A N 1
ATOM 2379 C CA . PHE A 1 307 ? 3.895 31.453 12.805 1 98.38 307 PHE A CA 1
ATOM 2380 C C . PHE A 1 307 ? 5.004 32.094 13.633 1 98.38 307 PHE A C 1
ATOM 2382 O O . PHE A 1 307 ? 5.402 31.547 14.664 1 98.38 307 PHE A O 1
ATOM 2389 N N . TRP A 1 308 ? 5.523 33.25 13.203 1 98.06 308 TRP A N 1
ATOM 2390 C CA . TRP A 1 308 ? 6.613 33.938 13.883 1 98.06 308 TRP A CA 1
ATOM 2391 C C . TRP A 1 308 ? 6.203 34.344 15.289 1 98.06 308 TRP A C 1
ATOM 2393 O O . TRP A 1 308 ? 6.969 34.188 16.234 1 98.06 308 TRP A O 1
ATOM 2403 N N . GLU A 1 309 ? 4.988 34.875 15.398 1 98.06 309 GLU A N 1
ATOM 2404 C CA . GLU A 1 309 ? 4.473 35.281 16.703 1 98.06 309 GLU A CA 1
ATOM 2405 C C . GLU A 1 309 ? 4.434 34.062 17.656 1 98.06 309 GLU A C 1
ATOM 2407 O O . GLU A 1 309 ? 4.848 34.156 18.812 1 98.06 309 GLU A O 1
ATOM 2412 N N . TRP A 1 310 ? 3.936 32.969 17.156 1 97.69 310 TRP A N 1
ATOM 2413 C CA . TRP A 1 310 ? 3.896 31.734 17.953 1 97.69 310 TRP A CA 1
ATOM 2414 C C . TRP A 1 310 ? 5.305 31.297 18.328 1 97.69 310 TRP A C 1
ATOM 2416 O O . TRP A 1 310 ? 5.562 30.922 19.469 1 97.69 310 TRP A O 1
ATOM 2426 N N . TYR A 1 311 ? 6.219 31.266 17.312 1 97.44 311 TYR A N 1
ATOM 2427 C CA . TYR A 1 311 ? 7.602 30.844 17.516 1 97.44 311 TYR A CA 1
ATOM 2428 C C . TYR A 1 311 ? 8.25 31.656 18.641 1 97.44 311 TYR A C 1
ATOM 2430 O O . TYR A 1 311 ? 8.898 31.094 19.531 1 97.44 311 TYR A O 1
ATOM 2438 N N . ARG A 1 312 ? 8.016 32.938 18.609 1 96.88 312 ARG A N 1
ATOM 2439 C CA . ARG A 1 312 ? 8.594 33.812 19.625 1 96.88 312 ARG A CA 1
ATOM 2440 C C . ARG A 1 312 ? 8.031 33.5 21.016 1 96.88 312 ARG A C 1
ATOM 2442 O O . ARG A 1 312 ? 8.758 33.531 22 1 96.88 312 ARG A O 1
ATOM 2449 N N . SER A 1 313 ? 6.762 33.25 21.031 1 94.75 313 SER A N 1
ATOM 2450 C CA . SER A 1 313 ? 6.129 32.938 22.312 1 94.75 313 SER A CA 1
ATOM 2451 C C . SER A 1 313 ? 6.637 31.609 22.859 1 94.75 313 SER A C 1
ATOM 2453 O O . SER A 1 313 ? 6.75 31.453 24.078 1 94.75 313 SER A O 1
ATOM 2455 N N . GLU A 1 314 ? 6.898 30.641 22.016 1 92 314 GLU A N 1
ATOM 2456 C CA . GLU A 1 314 ? 7.34 29.312 22.391 1 92 314 GLU A CA 1
ATOM 2457 C C . GLU A 1 314 ? 8.797 29.312 22.844 1 92 314 GLU A C 1
ATOM 2459 O O . GLU A 1 314 ? 9.188 28.531 23.703 1 92 314 GLU A O 1
ATOM 2464 N N . HIS A 1 315 ? 9.586 30.156 22.219 1 88.19 315 HIS A N 1
ATOM 2465 C CA . HIS A 1 315 ? 11.031 30.094 22.422 1 88.19 315 HIS A CA 1
ATOM 2466 C C . HIS A 1 315 ? 11.523 31.297 23.219 1 88.19 315 HIS A C 1
ATOM 2468 O O . HIS A 1 315 ? 12.688 31.344 23.625 1 88.19 315 HIS A O 1
ATOM 2474 N N . GLY A 1 316 ? 10.703 32.125 23.703 1 78.62 316 GLY A N 1
ATOM 2475 C CA . GLY A 1 316 ? 11.133 33.344 24.406 1 78.62 316 GLY A CA 1
ATOM 2476 C C . GLY A 1 316 ? 11.922 34.281 23.547 1 78.62 316 GLY A C 1
ATOM 2477 O O . GLY A 1 316 ? 12.789 35 24.031 1 78.62 316 GLY A O 1
ATOM 2478 N N . ALA A 1 317 ? 11.75 34.281 22.422 1 63.84 317 ALA A N 1
ATOM 2479 C CA . ALA A 1 317 ? 12.477 35.188 21.516 1 63.84 317 ALA A CA 1
ATOM 2480 C C . ALA A 1 317 ? 11.711 36.5 21.312 1 63.84 317 ALA A C 1
ATOM 2482 O O . ALA A 1 317 ? 10.484 36.531 21.438 1 63.84 317 ALA A O 1
ATOM 2483 N N . MET B 1 1 ? 23.812 -19.984 -10.781 1 96.62 1 MET B N 1
ATOM 2484 C CA . MET B 1 1 ? 23.422 -18.891 -9.914 1 96.62 1 MET B CA 1
ATOM 2485 C C . MET B 1 1 ? 22.625 -19.391 -8.719 1 96.62 1 MET B C 1
ATOM 2487 O O . MET B 1 1 ? 22.062 -20.5 -8.758 1 96.62 1 MET B O 1
ATOM 2491 N N . ARG B 1 2 ? 22.672 -18.797 -7.586 1 98.31 2 ARG B N 1
ATOM 2492 C CA . ARG B 1 2 ? 21.891 -19.172 -6.418 1 98.31 2 ARG B CA 1
ATOM 2493 C C . ARG B 1 2 ? 20.672 -18.266 -6.258 1 98.31 2 ARG B C 1
ATOM 2495 O O . ARG B 1 2 ? 20.828 -17.047 -6.117 1 98.31 2 ARG B O 1
ATOM 2502 N N . TYR B 1 3 ? 19.516 -18.812 -6.262 1 98.88 3 TYR B N 1
ATOM 2503 C CA . TYR B 1 3 ? 18.25 -18.094 -6.113 1 98.88 3 TYR B CA 1
ATOM 2504 C C . TYR B 1 3 ? 17.625 -18.375 -4.75 1 98.88 3 TYR B C 1
ATOM 2506 O O . TYR B 1 3 ? 17.672 -19.516 -4.258 1 98.88 3 TYR B O 1
ATOM 2514 N N . LEU B 1 4 ? 17.109 -17.344 -4.121 1 98.94 4 LEU B N 1
ATOM 2515 C CA . LEU B 1 4 ? 16.25 -17.516 -2.959 1 98.94 4 LEU B CA 1
ATOM 2516 C C . LEU B 1 4 ? 14.789 -17.344 -3.34 1 98.94 4 LEU B C 1
ATOM 2518 O O . LEU B 1 4 ? 14.43 -16.375 -4.016 1 98.94 4 LEU B O 1
ATOM 2522 N N . ILE B 1 5 ? 13.945 -18.281 -3.014 1 98.94 5 ILE B N 1
ATOM 2523 C CA . ILE B 1 5 ? 12.516 -18.25 -3.311 1 98.94 5 ILE B CA 1
ATOM 2524 C C . ILE B 1 5 ? 11.719 -18.281 -2.01 1 98.94 5 ILE B C 1
ATOM 2526 O O . ILE B 1 5 ? 11.773 -19.266 -1.266 1 98.94 5 ILE B O 1
ATOM 2530 N N . THR B 1 6 ? 11.016 -17.188 -1.657 1 98.94 6 THR B N 1
ATOM 2531 C CA . THR B 1 6 ? 10.047 -17.281 -0.569 1 98.94 6 THR B CA 1
ATOM 2532 C C . THR B 1 6 ? 8.75 -17.906 -1.055 1 98.94 6 THR B C 1
ATOM 2534 O O . THR B 1 6 ? 8.344 -17.688 -2.199 1 98.94 6 THR B O 1
ATOM 2537 N N . GLY B 1 7 ? 8.062 -18.641 -0.141 1 98.69 7 GLY B N 1
ATOM 2538 C CA . GLY B 1 7 ? 6.891 -19.375 -0.574 1 98.69 7 GLY B CA 1
ATOM 2539 C C . GLY B 1 7 ? 7.211 -20.5 -1.54 1 98.69 7 GLY B C 1
ATOM 2540 O O . GLY B 1 7 ? 6.418 -20.797 -2.432 1 98.69 7 GLY B O 1
ATOM 2541 N N . GLY B 1 8 ? 8.391 -21.062 -1.386 1 98.75 8 GLY B N 1
ATOM 2542 C CA . GLY B 1 8 ? 8.914 -21.984 -2.379 1 98.75 8 GLY B CA 1
ATOM 2543 C C . GLY B 1 8 ? 8.227 -23.344 -2.357 1 98.75 8 GLY B C 1
ATOM 2544 O O . GLY B 1 8 ? 8.344 -24.109 -3.309 1 98.75 8 GLY B O 1
ATOM 2545 N N . ALA B 1 9 ? 7.52 -23.625 -1.286 1 98.69 9 ALA B N 1
ATOM 2546 C CA . ALA B 1 9 ? 6.848 -24.922 -1.19 1 98.69 9 ALA B CA 1
ATOM 2547 C C . ALA B 1 9 ? 5.406 -24.828 -1.691 1 98.69 9 ALA B C 1
ATOM 2549 O O . ALA B 1 9 ? 4.703 -25.844 -1.758 1 98.69 9 ALA B O 1
ATOM 2550 N N . GLY B 1 10 ? 4.996 -23.641 -2.045 1 98.31 10 GLY B N 1
ATOM 2551 C CA . GLY B 1 10 ? 3.646 -23.453 -2.555 1 98.31 10 GLY B CA 1
ATOM 2552 C C . GLY B 1 10 ? 3.5 -23.828 -4.016 1 98.31 10 GLY B C 1
ATOM 2553 O O . GLY B 1 10 ? 4.363 -24.516 -4.574 1 98.31 10 GLY B O 1
ATOM 2554 N N . PHE B 1 11 ? 2.404 -23.391 -4.645 1 98.44 11 PHE B N 1
ATOM 2555 C CA . PHE B 1 11 ? 2.018 -23.719 -6.012 1 98.44 11 PHE B CA 1
ATOM 2556 C C . PHE B 1 11 ? 3.059 -23.219 -7.004 1 98.44 11 PHE B C 1
ATOM 2558 O O . PHE B 1 11 ? 3.93 -23.984 -7.434 1 98.44 11 PHE B O 1
ATOM 2565 N N . ILE B 1 12 ? 3.223 -21.922 -7.18 1 98.75 12 ILE B N 1
ATOM 2566 C CA . ILE B 1 12 ? 4.102 -21.344 -8.188 1 98.75 12 ILE B CA 1
ATOM 2567 C C . ILE B 1 12 ? 5.559 -21.516 -7.766 1 98.75 12 ILE B C 1
ATOM 2569 O O . ILE B 1 12 ? 6.422 -21.844 -8.586 1 98.75 12 ILE B O 1
ATOM 2573 N N . GLY B 1 13 ? 5.84 -21.406 -6.445 1 98.81 13 GLY B N 1
ATOM 2574 C CA . GLY B 1 13 ? 7.191 -21.5 -5.922 1 98.81 13 GLY B CA 1
ATOM 2575 C C . GLY B 1 13 ? 7.836 -22.859 -6.168 1 98.81 13 GLY B C 1
ATOM 2576 O O . GLY B 1 13 ? 9.016 -22.922 -6.52 1 98.81 13 GLY B O 1
ATOM 2577 N N . SER B 1 14 ? 7.07 -23.922 -5.996 1 98.88 14 SER B N 1
ATOM 2578 C CA . SER B 1 14 ? 7.633 -25.25 -6.176 1 98.88 14 SER B CA 1
ATOM 2579 C C . SER B 1 14 ? 7.973 -25.516 -7.637 1 98.88 14 SER B C 1
ATOM 2581 O O . SER B 1 14 ? 8.992 -26.141 -7.941 1 98.88 14 SER B O 1
ATOM 2583 N N . HIS B 1 15 ? 7.133 -25.031 -8.547 1 98.88 15 HIS B N 1
ATOM 2584 C CA . HIS B 1 15 ? 7.414 -25.172 -9.969 1 98.88 15 HIS B CA 1
ATOM 2585 C C . HIS B 1 15 ? 8.625 -24.328 -10.375 1 98.88 15 HIS B C 1
ATOM 2587 O O . HIS B 1 15 ? 9.445 -24.766 -11.188 1 98.88 15 HIS B O 1
ATOM 2593 N N . LEU B 1 16 ? 8.734 -23.125 -9.82 1 98.94 16 LEU B N 1
ATOM 2594 C CA . LEU B 1 16 ? 9.867 -22.266 -10.109 1 98.94 16 LEU B CA 1
ATOM 2595 C C . LEU B 1 16 ? 11.172 -22.906 -9.656 1 98.94 16 LEU B C 1
ATOM 2597 O O . LEU B 1 16 ? 12.172 -22.859 -10.367 1 98.94 16 LEU B O 1
ATOM 2601 N N . SER B 1 17 ? 11.133 -23.5 -8.438 1 98.88 17 SER B N 1
ATOM 2602 C CA . SER B 1 17 ? 12.305 -24.188 -7.922 1 98.88 17 SER B CA 1
ATOM 2603 C C . SER B 1 17 ? 12.773 -25.281 -8.883 1 98.88 17 SER B C 1
ATOM 2605 O O . SER B 1 17 ? 13.961 -25.375 -9.188 1 98.88 17 SER B O 1
ATOM 2607 N N . GLU B 1 18 ? 11.836 -26.062 -9.383 1 98.75 18 GLU B N 1
ATOM 2608 C CA . GLU B 1 18 ? 12.164 -27.156 -10.289 1 98.75 18 GLU B CA 1
ATOM 2609 C C . GLU B 1 18 ? 12.75 -26.641 -11.602 1 98.75 18 GLU B C 1
ATOM 2611 O O . GLU B 1 18 ? 13.703 -27.203 -12.133 1 98.75 18 GLU B O 1
ATOM 2616 N N . ALA B 1 19 ? 12.156 -25.578 -12.133 1 98.69 19 ALA B N 1
ATOM 2617 C CA . ALA B 1 19 ? 12.641 -24.984 -13.383 1 98.69 19 ALA B CA 1
ATOM 2618 C C . ALA B 1 19 ? 14.078 -24.484 -13.234 1 98.69 19 ALA B C 1
ATOM 2620 O O . ALA B 1 19 ? 14.906 -24.719 -14.117 1 98.69 19 ALA B O 1
ATOM 2621 N N . LEU B 1 20 ? 14.406 -23.812 -12.125 1 98.81 20 LEU B N 1
ATOM 2622 C CA . LEU B 1 20 ? 15.734 -23.266 -11.898 1 98.81 20 LEU B CA 1
ATOM 2623 C C . LEU B 1 20 ? 16.75 -24.375 -11.68 1 98.81 20 LEU B C 1
ATOM 2625 O O . LEU B 1 20 ? 17.875 -24.312 -12.203 1 98.81 20 LEU B O 1
ATOM 2629 N N . LEU B 1 21 ? 16.359 -25.422 -10.922 1 98.81 21 LEU B N 1
ATOM 2630 C CA . LEU B 1 21 ? 17.25 -26.562 -10.688 1 98.81 21 LEU B CA 1
ATOM 2631 C C . LEU B 1 21 ? 17.562 -27.281 -12 1 98.81 21 LEU B C 1
ATOM 2633 O O . LEU B 1 21 ? 18.719 -27.672 -12.227 1 98.81 21 LEU B O 1
ATOM 2637 N N . ALA B 1 22 ? 16.516 -27.406 -12.844 1 98.31 22 ALA B N 1
ATOM 2638 C CA . ALA B 1 22 ? 16.703 -28.062 -14.141 1 98.31 22 ALA B CA 1
ATOM 2639 C C . ALA B 1 22 ? 17.688 -27.312 -15.016 1 98.31 22 ALA B C 1
ATOM 2641 O O . ALA B 1 22 ? 18.391 -27.906 -15.828 1 98.31 22 ALA B O 1
ATOM 2642 N N . ARG B 1 23 ? 17.781 -26.047 -14.836 1 97.81 23 ARG B N 1
ATOM 2643 C CA . ARG B 1 23 ? 18.688 -25.188 -15.594 1 97.81 23 ARG B CA 1
ATOM 2644 C C . ARG B 1 23 ? 20.109 -25.281 -15.047 1 97.81 23 ARG B C 1
ATOM 2646 O O . ARG B 1 23 ? 21.062 -24.781 -15.656 1 97.81 23 ARG B O 1
ATOM 2653 N N . GLY B 1 24 ? 20.266 -25.828 -13.828 1 98.25 24 GLY B N 1
ATOM 2654 C CA . GLY B 1 24 ? 21.578 -26 -13.219 1 98.25 24 GLY B CA 1
ATOM 2655 C C . GLY B 1 24 ? 21.844 -24.984 -12.117 1 98.25 24 GLY B C 1
ATOM 2656 O O . GLY B 1 24 ? 22.953 -24.922 -11.586 1 98.25 24 GLY B O 1
ATOM 2657 N N . ASP B 1 25 ? 20.844 -24.234 -11.734 1 98.62 25 ASP B N 1
ATOM 2658 C CA . ASP B 1 25 ? 20.984 -23.234 -10.688 1 98.62 25 ASP B CA 1
ATOM 2659 C C . ASP B 1 25 ? 20.812 -23.844 -9.305 1 98.62 25 ASP B C 1
ATOM 2661 O O . ASP B 1 25 ? 20.406 -25.016 -9.188 1 98.62 25 ASP B O 1
ATOM 2665 N N . GLN B 1 26 ? 21.156 -23.109 -8.297 1 98.81 26 GLN B N 1
ATOM 2666 C CA . GLN B 1 26 ? 20.906 -23.469 -6.91 1 98.81 26 GLN B CA 1
ATOM 2667 C C . GLN B 1 26 ? 19.688 -22.719 -6.359 1 98.81 26 GLN B C 1
ATOM 2669 O O . GLN B 1 26 ? 19.438 -21.578 -6.738 1 98.81 26 GLN B O 1
ATOM 2674 N N . VAL B 1 27 ? 18.969 -23.422 -5.484 1 98.94 27 VAL B N 1
ATOM 2675 C CA . VAL B 1 27 ? 17.75 -22.828 -4.953 1 98.94 27 VAL B CA 1
ATOM 2676 C C . VAL B 1 27 ? 17.75 -22.922 -3.43 1 98.94 27 VAL B C 1
ATOM 2678 O O . VAL B 1 27 ? 17.938 -24 -2.869 1 98.94 27 VAL B O 1
ATOM 2681 N N . VAL B 1 28 ? 17.641 -21.797 -2.748 1 98.94 28 VAL B N 1
ATOM 2682 C CA . VAL B 1 28 ? 17.281 -21.734 -1.333 1 98.94 28 VAL B CA 1
ATOM 2683 C C . VAL B 1 28 ? 15.797 -21.438 -1.181 1 98.94 28 VAL B C 1
ATOM 2685 O O . VAL B 1 28 ? 15.336 -20.344 -1.515 1 98.94 28 VAL B O 1
ATOM 2688 N N . CYS B 1 29 ? 15.055 -22.406 -0.688 1 98.88 29 CYS B N 1
ATOM 2689 C CA . CYS B 1 29 ? 13.609 -22.297 -0.524 1 98.88 29 CYS B CA 1
ATOM 2690 C C . CYS B 1 29 ? 13.25 -21.891 0.902 1 98.88 29 CYS B C 1
ATOM 2692 O O . CYS B 1 29 ? 13.641 -22.562 1.858 1 98.88 29 CYS B O 1
ATOM 2694 N N . ILE B 1 30 ? 12.562 -20.766 1.07 1 98.94 30 ILE B N 1
ATOM 2695 C CA . ILE B 1 30 ? 12.008 -20.359 2.354 1 98.94 30 ILE B CA 1
ATOM 2696 C C . ILE B 1 30 ? 10.5 -20.609 2.375 1 98.94 30 ILE B C 1
ATOM 2698 O O . ILE B 1 30 ? 9.773 -20.156 1.493 1 98.94 30 ILE B O 1
ATOM 2702 N N . ASP B 1 31 ? 10.047 -21.312 3.324 1 98.88 31 ASP B N 1
ATOM 2703 C CA . ASP B 1 31 ? 8.617 -21.547 3.543 1 98.88 31 ASP B CA 1
ATOM 2704 C C . ASP B 1 31 ? 8.32 -21.812 5.02 1 98.88 31 ASP B C 1
ATOM 2706 O O . ASP B 1 31 ? 9.125 -22.438 5.715 1 98.88 31 ASP B O 1
ATOM 2710 N N . ASN B 1 32 ? 7.207 -21.266 5.473 1 98.69 32 ASN B N 1
ATOM 2711 C CA . ASN B 1 32 ? 6.863 -21.5 6.875 1 98.69 32 ASN B CA 1
ATOM 2712 C C . ASN B 1 32 ? 5.812 -22.594 7.02 1 98.69 32 ASN B C 1
ATOM 2714 O O . ASN B 1 32 ? 5.391 -22.922 8.133 1 98.69 32 ASN B O 1
ATOM 2718 N N . PHE B 1 33 ? 5.344 -23.125 5.902 1 98.5 33 PHE B N 1
ATOM 2719 C CA . PHE B 1 33 ? 4.379 -24.219 5.863 1 98.5 33 PHE B CA 1
ATOM 2720 C C . PHE B 1 33 ? 3.146 -23.891 6.695 1 98.5 33 PHE B C 1
ATOM 2722 O O . PHE B 1 33 ? 2.67 -24.719 7.473 1 98.5 33 PHE B O 1
ATOM 2729 N N . ASN B 1 34 ? 2.688 -22.594 6.586 1 97.5 34 ASN B N 1
ATOM 2730 C CA . ASN B 1 34 ? 1.459 -22.219 7.277 1 97.5 34 ASN B CA 1
ATOM 2731 C C . ASN B 1 34 ? 0.285 -23.094 6.844 1 97.5 34 ASN B C 1
ATOM 2733 O O . ASN B 1 34 ? 0.392 -23.859 5.879 1 97.5 34 ASN B O 1
ATOM 2737 N N . ASP B 1 35 ? -0.799 -22.953 7.508 1 96.31 35 ASP B N 1
ATOM 2738 C CA . ASP B 1 35 ? -1.915 -23.875 7.32 1 96.31 35 ASP B CA 1
ATOM 2739 C C . ASP B 1 35 ? -3.014 -23.25 6.469 1 96.31 35 ASP B C 1
ATOM 2741 O O . ASP B 1 35 ? -4.195 -23.562 6.641 1 96.31 35 ASP B O 1
ATOM 2745 N N . TYR B 1 36 ? -2.656 -22.234 5.688 1 94.81 36 TYR B N 1
ATOM 2746 C CA . TYR B 1 36 ? -3.633 -21.734 4.73 1 94.81 36 TYR B CA 1
ATOM 2747 C C . TYR B 1 36 ? -4.316 -22.875 3.988 1 94.81 36 TYR B C 1
ATOM 2749 O O . TYR B 1 36 ? -5.52 -22.812 3.719 1 94.81 36 TYR B O 1
ATOM 2757 N N . TYR B 1 37 ? -3.539 -23.859 3.582 1 94.94 37 TYR B N 1
ATOM 2758 C CA . TYR B 1 37 ? -3.998 -25.203 3.221 1 94.94 37 TYR B CA 1
ATOM 2759 C C . TYR B 1 37 ? -3.072 -26.266 3.793 1 94.94 37 TYR B C 1
ATOM 2761 O O . TYR B 1 37 ? -2.09 -25.953 4.465 1 94.94 37 TYR B O 1
ATOM 2769 N N . ASP B 1 38 ? -3.299 -27.5 3.553 1 96 38 ASP B N 1
ATOM 2770 C CA . ASP B 1 38 ? -2.643 -28.625 4.215 1 96 38 ASP B CA 1
ATOM 2771 C C . ASP B 1 38 ? -1.128 -28.562 4.031 1 96 38 ASP B C 1
ATOM 2773 O O . ASP B 1 38 ? -0.627 -28.734 2.916 1 96 38 ASP B O 1
ATOM 2777 N N . PRO B 1 39 ? -0.366 -28.406 5.113 1 97.69 39 PRO B N 1
ATOM 2778 C CA . PRO B 1 39 ? 1.093 -28.328 5.008 1 97.69 39 PRO B CA 1
ATOM 2779 C C . PRO B 1 39 ? 1.706 -29.594 4.41 1 97.69 39 PRO B C 1
ATOM 2781 O O . PRO B 1 39 ? 2.766 -29.531 3.783 1 97.69 39 PRO B O 1
ATOM 2784 N N . VAL B 1 40 ? 1.056 -30.703 4.586 1 97.38 40 VAL B N 1
ATOM 2785 C CA . VAL B 1 40 ? 1.551 -31.953 4.039 1 97.38 40 VAL B CA 1
ATOM 2786 C C . VAL B 1 40 ? 1.601 -31.875 2.516 1 97.38 40 VAL B C 1
ATOM 2788 O O . VAL B 1 40 ? 2.512 -32.406 1.889 1 97.38 40 VAL B O 1
ATOM 2791 N N . ARG B 1 41 ? 0.621 -31.219 1.914 1 96.88 41 ARG B N 1
ATOM 2792 C CA . ARG B 1 41 ? 0.604 -31.016 0.469 1 96.88 41 ARG B CA 1
ATOM 2793 C C . ARG B 1 41 ? 1.79 -30.172 0.022 1 96.88 41 ARG B C 1
ATOM 2795 O O . ARG B 1 41 ? 2.412 -30.453 -1.003 1 96.88 41 ARG B O 1
ATOM 2802 N N . LYS B 1 42 ? 2.109 -29.156 0.792 1 98.12 42 LYS B N 1
ATOM 2803 C CA . LYS B 1 42 ? 3.256 -28.297 0.474 1 98.12 42 LYS B CA 1
ATOM 2804 C C . LYS B 1 42 ? 4.559 -29.094 0.534 1 98.12 42 LYS B C 1
ATOM 2806 O O . LYS B 1 42 ? 5.457 -28.891 -0.285 1 98.12 42 LYS B O 1
ATOM 2811 N N . ARG B 1 43 ? 4.617 -29.953 1.557 1 98.12 43 ARG B N 1
ATOM 2812 C CA . ARG B 1 43 ? 5.809 -30.797 1.671 1 98.12 43 ARG B CA 1
ATOM 2813 C C . ARG B 1 43 ? 5.934 -31.734 0.477 1 98.12 43 ARG B C 1
ATOM 2815 O O . ARG B 1 43 ? 7.035 -31.969 -0.022 1 98.12 43 ARG B O 1
ATOM 2822 N N . ARG B 1 44 ? 4.82 -32.25 -0.051 1 97.44 44 ARG B N 1
ATOM 2823 C CA . ARG B 1 44 ? 4.836 -33.094 -1.235 1 97.44 44 ARG B CA 1
ATOM 2824 C C . ARG B 1 44 ? 5.246 -32.312 -2.475 1 97.44 44 ARG B C 1
ATOM 2826 O O . ARG B 1 44 ? 5.906 -32.844 -3.367 1 97.44 44 ARG B O 1
ATOM 2833 N N . ASN B 1 45 ? 4.859 -31.031 -2.525 1 98.38 45 ASN B N 1
ATOM 2834 C CA . ASN B 1 45 ? 5.195 -30.188 -3.66 1 98.38 45 ASN B CA 1
ATOM 2835 C C . ASN B 1 45 ? 6.703 -30.125 -3.889 1 98.38 45 ASN B C 1
ATOM 2837 O O . ASN B 1 45 ? 7.156 -29.953 -5.023 1 98.38 45 ASN B O 1
ATOM 2841 N N . ILE B 1 46 ? 7.504 -30.219 -2.76 1 98.56 46 ILE B N 1
ATOM 2842 C CA . ILE B 1 46 ? 8.938 -29.984 -2.904 1 98.56 46 ILE B CA 1
ATOM 2843 C C . ILE B 1 46 ? 9.703 -31.281 -2.695 1 98.56 46 ILE B C 1
ATOM 2845 O O . ILE B 1 46 ? 10.93 -31.281 -2.561 1 98.56 46 ILE B O 1
ATOM 2849 N N . ALA B 1 47 ? 9.055 -32.438 -2.639 1 97.69 47 ALA B N 1
ATOM 2850 C CA . ALA B 1 47 ? 9.68 -33.719 -2.365 1 97.69 47 ALA B CA 1
ATOM 2851 C C . ALA B 1 47 ? 10.773 -34.031 -3.385 1 97.69 47 ALA B C 1
ATOM 2853 O O . ALA B 1 47 ? 11.867 -34.469 -3.018 1 97.69 47 ALA B O 1
ATOM 2854 N N . ARG B 1 48 ? 10.477 -33.812 -4.672 1 96.56 48 ARG B N 1
ATOM 2855 C CA . ARG B 1 48 ? 11.453 -34.094 -5.727 1 96.56 48 ARG B CA 1
ATOM 2856 C C . ARG B 1 48 ? 12.633 -33.125 -5.625 1 96.56 48 ARG B C 1
ATOM 2858 O O . ARG B 1 48 ? 13.781 -33.531 -5.816 1 96.56 48 ARG B O 1
ATOM 2865 N N . ALA B 1 49 ? 12.336 -31.875 -5.355 1 98.25 49 ALA B N 1
ATOM 2866 C CA . ALA B 1 49 ? 13.383 -30.875 -5.238 1 98.25 49 ALA B CA 1
ATOM 2867 C C . ALA B 1 49 ? 14.328 -31.188 -4.078 1 98.25 49 ALA B C 1
ATOM 2869 O O . ALA B 1 49 ? 15.531 -30.938 -4.16 1 98.25 49 ALA B O 1
ATOM 2870 N N . LEU B 1 50 ? 13.797 -31.734 -2.979 1 98.06 50 LEU B N 1
ATOM 2871 C CA . LEU B 1 50 ? 14.562 -32.031 -1.775 1 98.06 50 LEU B CA 1
ATOM 2872 C C . LEU B 1 50 ? 15.688 -33.031 -2.078 1 98.06 50 LEU B C 1
ATOM 2874 O O . LEU B 1 50 ? 16.719 -33.031 -1.394 1 98.06 50 LEU B O 1
ATOM 2878 N N . ALA B 1 51 ? 15.508 -33.781 -3.121 1 96.88 51 ALA B N 1
ATOM 2879 C CA . ALA B 1 51 ? 16.5 -34.812 -3.49 1 96.88 51 ALA B CA 1
ATOM 2880 C C . ALA B 1 51 ? 17.609 -34.219 -4.332 1 96.88 51 ALA B C 1
ATOM 2882 O O . ALA B 1 51 ? 18.641 -34.844 -4.547 1 96.88 51 ALA B O 1
ATOM 2883 N N . HIS B 1 52 ? 17.484 -33.094 -4.816 1 97.94 52 HIS B N 1
ATOM 2884 C CA . HIS B 1 52 ? 18.469 -32.406 -5.672 1 97.94 52 HIS B CA 1
ATOM 2885 C C . HIS B 1 52 ? 19.562 -31.75 -4.84 1 97.94 52 HIS B C 1
ATOM 2887 O O . HIS B 1 52 ? 19.281 -31.047 -3.879 1 97.94 52 HIS B O 1
ATOM 2893 N N . PRO B 1 53 ? 20.812 -31.938 -5.137 1 97.69 53 PRO B N 1
ATOM 2894 C CA . PRO B 1 53 ? 21.906 -31.375 -4.348 1 97.69 53 PRO B CA 1
ATOM 2895 C C . PRO B 1 53 ? 21.938 -29.859 -4.371 1 97.69 53 PRO B C 1
ATOM 2897 O O . PRO B 1 53 ? 22.5 -29.234 -3.475 1 97.69 53 PRO B O 1
ATOM 2900 N N . GLY B 1 54 ? 21.312 -29.234 -5.391 1 98.56 54 GLY B N 1
ATOM 2901 C CA . GLY B 1 54 ? 21.297 -27.781 -5.52 1 98.56 54 GLY B CA 1
ATOM 2902 C C . GLY B 1 54 ? 20.156 -27.125 -4.781 1 98.56 54 GLY B C 1
ATOM 2903 O O . GLY B 1 54 ? 19.969 -25.906 -4.855 1 98.56 54 GLY B O 1
ATOM 2904 N N . TYR B 1 55 ? 19.375 -27.906 -4.051 1 98.81 55 TYR B N 1
ATOM 2905 C CA . TYR B 1 55 ? 18.188 -27.422 -3.363 1 98.81 55 TYR B CA 1
ATOM 2906 C C . TYR B 1 55 ? 18.391 -27.422 -1.854 1 98.81 55 TYR B C 1
ATOM 2908 O O . TYR B 1 55 ? 18.812 -28.422 -1.278 1 98.81 55 TYR B O 1
ATOM 2916 N N . THR B 1 56 ? 18.109 -26.297 -1.196 1 98.81 56 THR B N 1
ATOM 2917 C CA . THR B 1 56 ? 18.141 -26.172 0.256 1 98.81 56 THR B CA 1
ATOM 2918 C C . THR B 1 56 ? 16.812 -25.641 0.786 1 98.81 56 THR B C 1
ATOM 2920 O O . THR B 1 56 ? 16.328 -24.594 0.32 1 98.81 56 THR B O 1
ATOM 2923 N N . LEU B 1 57 ? 16.25 -26.344 1.676 1 98.88 57 LEU B N 1
ATOM 2924 C CA . LEU B 1 57 ? 15.039 -25.875 2.336 1 98.88 57 LEU B CA 1
ATOM 2925 C C . LEU B 1 57 ? 15.367 -25.188 3.662 1 98.88 57 LEU B C 1
ATOM 2927 O O . LEU B 1 57 ? 16.109 -25.75 4.48 1 98.88 57 LEU B O 1
ATOM 2931 N N . VAL B 1 58 ? 14.867 -24 3.832 1 98.88 58 VAL B N 1
ATOM 2932 C CA . VAL B 1 58 ? 14.867 -23.312 5.121 1 98.88 58 VAL B CA 1
ATOM 2933 C C . VAL B 1 58 ? 13.438 -23.094 5.59 1 98.88 58 VAL B C 1
ATOM 2935 O O . VAL B 1 58 ? 12.727 -22.234 5.055 1 98.88 58 VAL B O 1
ATOM 2938 N N . GLU B 1 59 ? 13 -23.922 6.547 1 98.75 59 GLU B N 1
ATOM 2939 C CA . GLU B 1 59 ? 11.672 -23.703 7.113 1 98.75 59 GLU B CA 1
ATOM 2940 C C . GLU B 1 59 ? 11.656 -22.484 8.039 1 98.75 59 GLU B C 1
ATOM 2942 O O . GLU B 1 59 ? 12.141 -22.562 9.172 1 98.75 59 GLU B O 1
ATOM 2947 N N . ALA B 1 60 ? 11.125 -21.375 7.566 1 98.69 60 ALA B N 1
ATOM 2948 C CA . ALA B 1 60 ? 11.156 -20.109 8.289 1 98.69 60 ALA B CA 1
ATOM 2949 C C . ALA B 1 60 ? 10.047 -19.172 7.801 1 98.69 60 ALA B C 1
ATOM 2951 O O . ALA B 1 60 ? 9.461 -19.391 6.742 1 98.69 60 ALA B O 1
ATOM 2952 N N . ASP B 1 61 ? 9.711 -18.25 8.625 1 98.75 61 ASP B N 1
ATOM 2953 C CA . ASP B 1 61 ? 8.789 -17.156 8.305 1 98.75 61 ASP B CA 1
ATOM 2954 C C . ASP B 1 61 ? 9.539 -15.906 7.863 1 98.75 61 ASP B C 1
ATOM 2956 O O . ASP B 1 61 ? 10.32 -15.352 8.633 1 98.75 61 ASP B O 1
ATOM 2960 N N . PHE B 1 62 ? 9.289 -15.5 6.594 1 98.75 62 PHE B N 1
ATOM 2961 C CA . PHE B 1 62 ? 10.094 -14.406 6.07 1 98.75 62 PHE B CA 1
ATOM 2962 C C . PHE B 1 62 ? 9.727 -13.094 6.75 1 98.75 62 PHE B C 1
ATOM 2964 O O . PHE B 1 62 ? 10.398 -12.078 6.559 1 98.75 62 PHE B O 1
ATOM 2971 N N . ARG B 1 63 ? 8.672 -13.062 7.645 1 98.31 63 ARG B N 1
ATOM 2972 C CA . ARG B 1 63 ? 8.359 -11.875 8.445 1 98.31 63 ARG B CA 1
ATOM 2973 C C . ARG B 1 63 ? 9.438 -11.633 9.5 1 98.31 63 ARG B C 1
ATOM 2975 O O . ARG B 1 63 ? 9.531 -10.531 10.047 1 98.31 63 ARG B O 1
ATOM 2982 N N . ASP B 1 64 ? 10.164 -12.641 9.867 1 98.62 64 ASP B N 1
ATOM 2983 C CA . ASP B 1 64 ? 11.195 -12.547 10.891 1 98.62 64 ASP B CA 1
ATOM 2984 C C . ASP B 1 64 ? 12.484 -11.961 10.32 1 98.62 64 ASP B C 1
ATOM 2986 O O . ASP B 1 64 ? 13.273 -12.672 9.695 1 98.62 64 ASP B O 1
ATOM 2990 N N . ALA B 1 65 ? 12.75 -10.773 10.633 1 98.25 65 ALA B N 1
ATOM 2991 C CA . ALA B 1 65 ? 13.875 -10.039 10.062 1 98.25 65 ALA B CA 1
ATOM 2992 C C . ALA B 1 65 ? 15.203 -10.656 10.477 1 98.25 65 ALA B C 1
ATOM 2994 O O . ALA B 1 65 ? 16.156 -10.688 9.695 1 98.25 65 ALA B O 1
ATOM 2995 N N . GLU B 1 66 ? 15.258 -11.102 11.672 1 98.44 66 GLU B N 1
ATOM 2996 C CA . GLU B 1 66 ? 16.5 -11.695 12.164 1 98.44 66 GLU B CA 1
ATOM 2997 C C . GLU B 1 66 ? 16.812 -12.992 11.438 1 98.44 66 GLU B C 1
ATOM 2999 O O . GLU B 1 66 ? 17.969 -13.234 11.062 1 98.44 66 GLU B O 1
ATOM 3004 N N . ILE B 1 67 ? 15.852 -13.836 11.234 1 98.75 67 ILE B N 1
ATOM 3005 C CA . ILE B 1 67 ? 16.047 -15.102 10.539 1 98.75 67 ILE B CA 1
ATOM 3006 C C . ILE B 1 67 ? 16.422 -14.828 9.086 1 98.75 67 ILE B C 1
ATOM 3008 O O . ILE B 1 67 ? 17.312 -15.492 8.531 1 98.75 67 ILE B O 1
ATOM 3012 N N . MET B 1 68 ? 15.773 -13.859 8.461 1 98.81 68 MET B N 1
ATOM 3013 C CA . MET B 1 68 ? 16.109 -13.531 7.074 1 98.81 68 MET B CA 1
ATOM 3014 C C . MET B 1 68 ? 17.531 -13.016 6.965 1 98.81 68 MET B C 1
ATOM 3016 O O . MET B 1 68 ? 18.25 -13.344 6.016 1 98.81 68 MET B O 1
ATOM 3020 N N . ASP B 1 69 ? 17.906 -12.18 7.965 1 98.75 69 ASP B N 1
ATOM 3021 C CA . ASP B 1 69 ? 19.281 -11.695 7.965 1 98.75 69 ASP B CA 1
ATOM 3022 C C . ASP B 1 69 ? 20.281 -12.852 7.988 1 98.75 69 ASP B C 1
ATOM 3024 O O . ASP B 1 69 ? 21.25 -12.867 7.23 1 98.75 69 ASP B O 1
ATOM 3028 N N . ARG B 1 70 ? 20.016 -13.836 8.805 1 98.75 70 ARG B N 1
ATOM 3029 C CA . ARG B 1 70 ? 20.891 -15 8.922 1 98.75 70 ARG B CA 1
ATOM 3030 C C . ARG B 1 70 ? 20.906 -15.812 7.629 1 98.75 70 ARG B C 1
ATOM 3032 O O . ARG B 1 70 ? 21.953 -16.281 7.191 1 98.75 70 ARG B O 1
ATOM 3039 N N . VAL B 1 71 ? 19.766 -15.977 7.027 1 98.88 71 VAL B N 1
ATOM 3040 C CA . VAL B 1 71 ? 19.641 -16.766 5.809 1 98.88 71 VAL B CA 1
ATOM 3041 C C . VAL B 1 71 ? 20.422 -16.109 4.676 1 98.88 71 VAL B C 1
ATOM 3043 O O . VAL B 1 71 ? 21.172 -16.766 3.957 1 98.88 71 VAL B O 1
ATOM 3046 N N . PHE B 1 72 ? 20.25 -14.781 4.477 1 98.88 72 PHE B N 1
ATOM 3047 C CA . PHE B 1 72 ? 20.938 -14.062 3.416 1 98.88 72 PHE B CA 1
ATOM 3048 C C . PHE B 1 72 ? 22.438 -14.055 3.658 1 98.88 72 PHE B C 1
ATOM 3050 O O . PHE B 1 72 ? 23.234 -14.148 2.713 1 98.88 72 PHE B O 1
ATOM 3057 N N . ALA B 1 73 ? 22.812 -13.938 4.945 1 98.81 73 ALA B N 1
ATOM 3058 C CA . ALA B 1 73 ? 24.234 -13.953 5.297 1 98.81 73 ALA B CA 1
ATOM 3059 C C . ALA B 1 73 ? 24.859 -15.312 4.969 1 98.81 73 ALA B C 1
ATOM 3061 O O . ALA B 1 73 ? 25.984 -15.375 4.477 1 98.81 73 ALA B O 1
ATOM 3062 N N . GLN B 1 74 ? 24.141 -16.328 5.266 1 98.81 74 GLN B N 1
ATOM 3063 C CA . GLN B 1 74 ? 24.656 -17.688 5.117 1 98.81 74 GLN B CA 1
ATOM 3064 C C . GLN B 1 74 ? 24.734 -18.094 3.648 1 98.81 74 GLN B C 1
ATOM 3066 O O . GLN B 1 74 ? 25.734 -18.656 3.201 1 98.81 74 GLN B O 1
ATOM 3071 N N . TYR B 1 75 ? 23.641 -17.812 2.879 1 98.75 75 TYR B N 1
ATOM 3072 C CA . TYR B 1 75 ? 23.531 -18.422 1.558 1 98.75 75 TYR B CA 1
ATOM 3073 C C . TYR B 1 75 ? 23.891 -17.422 0.465 1 98.75 75 TYR B C 1
ATOM 3075 O O . TYR B 1 75 ? 24.188 -17.812 -0.669 1 98.75 75 TYR B O 1
ATOM 3083 N N . ARG B 1 76 ? 23.766 -16.094 0.749 1 98.5 76 ARG B N 1
ATOM 3084 C CA . ARG B 1 76 ? 24.156 -15.031 -0.169 1 98.5 76 ARG B CA 1
ATOM 3085 C C . ARG B 1 76 ? 23.516 -15.227 -1.539 1 98.5 76 ARG B C 1
ATOM 3087 O O . ARG B 1 76 ? 24.219 -15.297 -2.553 1 98.5 76 ARG B O 1
ATOM 3094 N N . PRO B 1 77 ? 22.219 -15.336 -1.565 1 98.75 77 PRO B N 1
ATOM 3095 C CA . PRO B 1 77 ? 21.578 -15.5 -2.875 1 98.75 77 PRO B CA 1
ATOM 3096 C C . PRO B 1 77 ? 21.875 -14.336 -3.822 1 98.75 77 PRO B C 1
ATOM 3098 O O . PRO B 1 77 ? 21.953 -13.188 -3.387 1 98.75 77 PRO B O 1
ATOM 3101 N N . GLN B 1 78 ? 22.078 -14.609 -5.062 1 98.62 78 GLN B N 1
ATOM 3102 C CA . GLN B 1 78 ? 22.328 -13.594 -6.078 1 98.62 78 GLN B CA 1
ATOM 3103 C C . GLN B 1 78 ? 21.031 -12.938 -6.527 1 98.62 78 GLN B C 1
ATOM 3105 O O . GLN B 1 78 ? 21 -11.742 -6.836 1 98.62 78 GLN B O 1
ATOM 3110 N N . ARG B 1 79 ? 19.984 -13.672 -6.637 1 98.69 79 ARG B N 1
ATOM 3111 C CA . ARG B 1 79 ? 18.656 -13.172 -7.02 1 98.69 79 ARG B CA 1
ATOM 3112 C C . ARG B 1 79 ? 17.578 -13.75 -6.121 1 98.69 79 ARG B C 1
ATOM 3114 O O . ARG B 1 79 ? 17.75 -14.812 -5.516 1 98.69 79 ARG B O 1
ATOM 3121 N N . VAL B 1 80 ? 16.5 -13.023 -5.961 1 98.94 80 VAL B N 1
ATOM 3122 C CA . VAL B 1 80 ? 15.414 -13.406 -5.07 1 98.94 80 VAL B CA 1
ATOM 3123 C C . VAL B 1 80 ? 14.094 -13.414 -5.84 1 98.94 80 VAL B C 1
ATOM 3125 O O . VAL B 1 80 ? 13.812 -12.492 -6.609 1 98.94 80 VAL B O 1
ATOM 3128 N N . ALA B 1 81 ? 13.352 -14.469 -5.781 1 98.94 81 ALA B N 1
ATOM 3129 C CA . ALA B 1 81 ? 11.945 -14.516 -6.172 1 98.94 81 ALA B CA 1
ATOM 3130 C C . ALA B 1 81 ? 11.031 -14.508 -4.949 1 98.94 81 ALA B C 1
ATOM 3132 O O . ALA B 1 81 ? 10.875 -15.523 -4.277 1 98.94 81 ALA B O 1
ATOM 3133 N N . HIS B 1 82 ? 10.469 -13.383 -4.664 1 98.94 82 HIS B N 1
ATOM 3134 C CA . HIS B 1 82 ? 9.531 -13.281 -3.549 1 98.94 82 HIS B CA 1
ATOM 3135 C C . HIS B 1 82 ? 8.117 -13.664 -3.979 1 98.94 82 HIS B C 1
ATOM 3137 O O . HIS B 1 82 ? 7.309 -12.789 -4.289 1 98.94 82 HIS B O 1
ATOM 3143 N N . ILE B 1 83 ? 7.824 -14.93 -3.812 1 98.75 83 ILE B N 1
ATOM 3144 C CA . ILE B 1 83 ? 6.551 -15.5 -4.234 1 98.75 83 ILE B CA 1
ATOM 3145 C C . ILE B 1 83 ? 5.645 -15.688 -3.021 1 98.75 83 ILE B C 1
ATOM 3147 O O . ILE B 1 83 ? 4.418 -15.75 -3.158 1 98.75 83 ILE B O 1
ATOM 3151 N N . GLY B 1 84 ? 6.23 -15.789 -1.835 1 98.56 84 GLY B N 1
ATOM 3152 C CA . GLY B 1 84 ? 5.48 -16.016 -0.611 1 98.56 84 GLY B CA 1
ATOM 3153 C C . GLY B 1 84 ? 4.527 -14.891 -0.272 1 98.56 84 GLY B C 1
ATOM 3154 O O . GLY B 1 84 ? 4.891 -13.711 -0.363 1 98.56 84 GLY B O 1
ATOM 3155 N N . ALA B 1 85 ? 3.344 -15.242 0.108 1 98.5 85 ALA B N 1
ATOM 3156 C CA . ALA B 1 85 ? 2.295 -14.32 0.529 1 98.5 85 ALA B CA 1
ATOM 3157 C C . ALA B 1 85 ? 1.123 -15.07 1.158 1 98.5 85 ALA B C 1
ATOM 3159 O O . ALA B 1 85 ? 1.01 -16.297 1.016 1 98.5 85 ALA B O 1
ATOM 3160 N N . MET B 1 86 ? 0.328 -14.328 1.991 1 98.06 86 MET B N 1
ATOM 3161 C CA . MET B 1 86 ? -1.032 -14.812 2.205 1 98.06 86 MET B CA 1
ATOM 3162 C C . MET B 1 86 ? -1.884 -14.617 0.956 1 98.06 86 MET B C 1
ATOM 3164 O O . MET B 1 86 ? -1.918 -13.523 0.391 1 98.06 86 MET B O 1
ATOM 3168 N N . ALA B 1 87 ? -2.498 -15.688 0.525 1 94.06 87 ALA B N 1
ATOM 3169 C CA . ALA B 1 87 ? -3.209 -15.664 -0.75 1 94.06 87 ALA B CA 1
ATOM 3170 C C . ALA B 1 87 ? -4.719 -15.594 -0.534 1 94.06 87 ALA B C 1
ATOM 3172 O O . ALA B 1 87 ? -5.199 -15.734 0.593 1 94.06 87 ALA B O 1
ATOM 3173 N N . GLY B 1 88 ? -5.512 -15.258 -1.613 1 92.44 88 GLY B N 1
ATOM 3174 C CA . GLY B 1 88 ? -6.957 -15.414 -1.643 1 92.44 88 GLY B CA 1
ATOM 3175 C C . GLY B 1 88 ? -7.703 -14.148 -1.246 1 92.44 88 GLY B C 1
ATOM 3176 O O . GLY B 1 88 ? -7.625 -13.711 -0.096 1 92.44 88 GLY B O 1
ATOM 3177 N N . PRO B 1 89 ? -8.445 -13.555 -2.098 1 92.56 89 PRO B N 1
ATOM 3178 C CA . PRO B 1 89 ? -9.211 -12.344 -1.797 1 92.56 89 PRO B CA 1
ATOM 3179 C C . PRO B 1 89 ? -10.227 -12.547 -0.678 1 92.56 89 PRO B C 1
ATOM 3181 O O . PRO B 1 89 ? -10.328 -11.719 0.232 1 92.56 89 PRO B O 1
ATOM 3184 N N . ARG B 1 90 ? -10.891 -13.648 -0.659 1 90.88 90 ARG B N 1
ATOM 3185 C CA . ARG B 1 90 ? -12 -13.867 0.263 1 90.88 90 ARG B CA 1
ATOM 3186 C C . ARG B 1 90 ? -11.5 -14.023 1.695 1 90.88 90 ARG B C 1
ATOM 3188 O O . ARG B 1 90 ? -11.984 -13.352 2.605 1 90.88 90 ARG B O 1
ATOM 3195 N N . PRO B 1 91 ? -10.5 -14.922 1.887 1 94.5 91 PRO B N 1
ATOM 3196 C CA . PRO B 1 91 ? -10 -15.031 3.26 1 94.5 91 PRO B CA 1
ATOM 3197 C C . PRO B 1 91 ? -9.375 -13.742 3.766 1 94.5 91 PRO B C 1
ATOM 3199 O O . PRO B 1 91 ? -9.398 -13.461 4.969 1 94.5 91 PRO B O 1
ATOM 3202 N N . SER B 1 92 ? -8.852 -12.906 2.871 1 96.88 92 SER B N 1
ATOM 3203 C CA . SER B 1 92 ? -8.227 -11.656 3.277 1 96.88 92 SER B CA 1
ATOM 3204 C C . SER B 1 92 ? -9.234 -10.719 3.93 1 96.88 92 SER B C 1
ATOM 3206 O O . SER B 1 92 ? -8.867 -9.898 4.773 1 96.88 92 SER B O 1
ATOM 3208 N N . MET B 1 93 ? -10.523 -10.844 3.574 1 95.56 93 MET B N 1
ATOM 3209 C CA . MET B 1 93 ? -11.578 -9.984 4.105 1 95.56 93 MET B CA 1
ATOM 3210 C C . MET B 1 93 ? -11.914 -10.367 5.543 1 95.56 93 MET B C 1
ATOM 3212 O O . MET B 1 93 ? -12.469 -9.555 6.289 1 95.56 93 MET B O 1
ATOM 3216 N N . ARG B 1 94 ? -11.547 -11.586 5.957 1 95.69 94 ARG B N 1
ATOM 3217 C CA . ARG B 1 94 ? -11.852 -12.086 7.297 1 95.69 94 ARG B CA 1
ATOM 3218 C C . ARG B 1 94 ? -10.703 -11.812 8.258 1 95.69 94 ARG B C 1
ATOM 3220 O O . ARG B 1 94 ? -10.914 -11.703 9.469 1 95.69 94 ARG B O 1
ATOM 3227 N N . ASN B 1 95 ? -9.539 -11.727 7.719 1 97.19 95 ASN B N 1
ATOM 3228 C CA . ASN B 1 95 ? -8.367 -11.5 8.562 1 97.19 95 ASN B CA 1
ATOM 3229 C C . ASN B 1 95 ? -7.402 -10.516 7.918 1 97.19 95 ASN B C 1
ATOM 3231 O O . ASN B 1 95 ? -6.254 -10.859 7.629 1 97.19 95 ASN B O 1
ATOM 3235 N N . PRO B 1 96 ? -7.832 -9.25 7.766 1 98.19 96 PRO B N 1
ATOM 3236 C CA . PRO B 1 96 ? -6.992 -8.266 7.082 1 98.19 96 PRO B CA 1
ATOM 3237 C C . PRO B 1 96 ? -5.648 -8.047 7.773 1 98.19 96 PRO B C 1
ATOM 3239 O O . PRO B 1 96 ? -4.641 -7.789 7.105 1 98.19 96 PRO B O 1
ATOM 3242 N N . ALA B 1 97 ? -5.594 -8.18 9.102 1 98.19 97 ALA B N 1
ATOM 3243 C CA . ALA B 1 97 ? -4.367 -7.945 9.852 1 98.19 97 ALA B CA 1
ATOM 3244 C C . ALA B 1 97 ? -3.277 -8.93 9.445 1 98.19 97 ALA B C 1
ATOM 3246 O O . ALA B 1 97 ? -2.117 -8.547 9.266 1 98.19 97 ALA B O 1
ATOM 3247 N N . LEU B 1 98 ? -3.652 -10.18 9.336 1 98.44 98 LEU B N 1
ATOM 3248 C CA . LEU B 1 98 ? -2.691 -11.195 8.93 1 98.44 98 LEU B CA 1
ATOM 3249 C C . LEU B 1 98 ? -2.139 -10.906 7.539 1 98.44 98 LEU B C 1
ATOM 3251 O O . LEU B 1 98 ? -0.941 -11.062 7.297 1 98.44 98 LEU B O 1
ATOM 3255 N N . TYR B 1 99 ? -2.965 -10.531 6.609 1 98.81 99 TYR B N 1
ATOM 3256 C CA . TYR B 1 99 ? -2.547 -10.219 5.246 1 98.81 99 TYR B CA 1
ATOM 3257 C C . TYR B 1 99 ? -1.591 -9.039 5.23 1 98.81 99 TYR B C 1
ATOM 3259 O O . TYR B 1 99 ? -0.593 -9.047 4.504 1 98.81 99 TYR B O 1
ATOM 3267 N N . GLU B 1 100 ? -1.943 -8.008 6.004 1 98.81 100 GLU B N 1
ATOM 3268 C CA . GLU B 1 100 ? -1.028 -6.875 6.129 1 98.81 100 GLU B CA 1
ATOM 3269 C C . GLU B 1 100 ? 0.325 -7.32 6.676 1 98.81 100 GLU B C 1
ATOM 3271 O O . GLU B 1 100 ? 1.37 -6.934 6.152 1 98.81 100 GLU B O 1
ATOM 3276 N N . GLU B 1 101 ? 0.365 -8.133 7.73 1 98.56 101 GLU B N 1
ATOM 3277 C CA . GLU B 1 101 ? 1.591 -8.602 8.375 1 98.56 101 GLU B CA 1
ATOM 3278 C C . GLU B 1 101 ? 2.473 -9.367 7.391 1 98.56 101 GLU B C 1
ATOM 3280 O O . GLU B 1 101 ? 3.691 -9.18 7.367 1 98.56 101 GLU B O 1
ATOM 3285 N N . VAL B 1 102 ? 1.855 -10.18 6.613 1 98.81 102 VAL B N 1
ATOM 3286 C CA . VAL B 1 102 ? 2.627 -11.07 5.746 1 98.81 102 VAL B CA 1
ATOM 3287 C C . VAL B 1 102 ? 2.973 -10.344 4.445 1 98.81 102 VAL B C 1
ATOM 3289 O O . VAL B 1 102 ? 4.145 -10.25 4.074 1 98.81 102 VAL B O 1
ATOM 3292 N N . ASN B 1 103 ? 1.977 -9.82 3.736 1 98.94 103 ASN B N 1
ATOM 3293 C CA . ASN B 1 103 ? 2.146 -9.336 2.371 1 98.94 103 ASN B CA 1
ATOM 3294 C C . ASN B 1 103 ? 2.816 -7.965 2.34 1 98.94 103 ASN B C 1
ATOM 3296 O O . ASN B 1 103 ? 3.432 -7.594 1.339 1 98.94 103 ASN B O 1
ATOM 3300 N N . VAL B 1 104 ? 2.619 -7.152 3.438 1 98.94 104 VAL B N 1
ATOM 3301 C CA . VAL B 1 104 ? 3.215 -5.82 3.449 1 98.94 104 VAL B CA 1
ATOM 3302 C C . VAL B 1 104 ? 4.488 -5.832 4.297 1 98.94 104 VAL B C 1
ATOM 3304 O O . VAL B 1 104 ? 5.59 -5.668 3.77 1 98.94 104 VAL B O 1
ATOM 3307 N N . ARG B 1 105 ? 4.359 -6.16 5.574 1 98.69 105 ARG B N 1
ATOM 3308 C CA . ARG B 1 105 ? 5.508 -6.148 6.477 1 98.69 105 ARG B CA 1
ATOM 3309 C C . ARG B 1 105 ? 6.535 -7.199 6.07 1 98.69 105 ARG B C 1
ATOM 3311 O O . ARG B 1 105 ? 7.738 -6.938 6.094 1 98.69 105 ARG B O 1
ATOM 3318 N N . GLY B 1 106 ? 6.043 -8.391 5.781 1 98.88 106 GLY B N 1
ATOM 3319 C CA . GLY B 1 106 ? 6.949 -9.438 5.328 1 98.88 106 GLY B CA 1
ATOM 3320 C C . GLY B 1 106 ? 7.707 -9.055 4.07 1 98.88 106 GLY B C 1
ATOM 3321 O O . GLY B 1 106 ? 8.906 -9.32 3.959 1 98.88 106 GLY B O 1
ATOM 3322 N N . THR B 1 107 ? 7 -8.438 3.086 1 98.94 107 THR B N 1
ATOM 3323 C CA . THR B 1 107 ? 7.648 -7.996 1.857 1 98.94 107 THR B CA 1
ATOM 3324 C C . THR B 1 107 ? 8.703 -6.934 2.158 1 98.94 107 THR B C 1
ATOM 3326 O O . THR B 1 107 ? 9.805 -6.965 1.591 1 98.94 107 THR B O 1
ATOM 3329 N N . LEU B 1 108 ? 8.359 -5.988 3.041 1 98.88 108 LEU B N 1
ATOM 3330 C CA . LEU B 1 108 ? 9.328 -4.973 3.428 1 98.88 108 LEU B CA 1
ATOM 3331 C C . LEU B 1 108 ? 10.594 -5.613 3.998 1 98.88 108 LEU B C 1
ATOM 3333 O O . LEU B 1 108 ? 11.703 -5.176 3.697 1 98.88 108 LEU B O 1
ATOM 3337 N N . THR B 1 109 ? 10.422 -6.645 4.824 1 98.88 109 THR B N 1
ATOM 3338 C CA . THR B 1 109 ? 11.547 -7.371 5.398 1 98.88 109 THR B CA 1
ATOM 3339 C C . THR B 1 109 ? 12.438 -7.945 4.305 1 98.88 109 THR B C 1
ATOM 3341 O O . THR B 1 109 ? 13.664 -7.805 4.355 1 98.88 109 THR B O 1
ATOM 3344 N N . ILE B 1 110 ? 11.852 -8.547 3.312 1 98.94 110 ILE B N 1
ATOM 3345 C CA . ILE B 1 110 ? 12.594 -9.164 2.223 1 98.94 110 ILE B CA 1
ATOM 3346 C C . ILE B 1 110 ? 13.305 -8.086 1.401 1 98.94 110 ILE B C 1
ATOM 3348 O O . ILE B 1 110 ? 14.469 -8.242 1.03 1 98.94 110 ILE B O 1
ATOM 3352 N N . LEU B 1 111 ? 12.586 -6.984 1.09 1 98.88 111 LEU B N 1
ATOM 3353 C CA . LEU B 1 111 ? 13.164 -5.895 0.311 1 98.88 111 LEU B CA 1
ATOM 3354 C C . LEU B 1 111 ? 14.391 -5.316 1.011 1 98.88 111 LEU B C 1
ATOM 3356 O O . LEU B 1 111 ? 15.438 -5.145 0.389 1 98.88 111 LEU B O 1
ATOM 3360 N N . GLU B 1 112 ? 14.281 -5.035 2.305 1 98.56 112 GLU B N 1
ATOM 3361 C CA . GLU B 1 112 ? 15.359 -4.426 3.07 1 98.56 112 GLU B CA 1
ATOM 3362 C C . GLU B 1 112 ? 16.547 -5.379 3.209 1 98.56 112 GLU B C 1
ATOM 3364 O O . GLU B 1 112 ? 17.703 -4.965 3.086 1 98.56 112 GLU B O 1
ATOM 3369 N N . THR B 1 113 ? 16.234 -6.664 3.484 1 98.75 113 THR B N 1
ATOM 3370 C CA . THR B 1 113 ? 17.297 -7.648 3.643 1 98.75 113 THR B CA 1
ATOM 3371 C C . THR B 1 113 ? 18.047 -7.859 2.324 1 98.75 113 THR B C 1
ATOM 3373 O O . THR B 1 113 ? 19.266 -7.898 2.295 1 98.75 113 THR B O 1
ATOM 3376 N N . ALA B 1 114 ? 17.281 -8.031 1.218 1 98.81 114 ALA B N 1
ATOM 3377 C CA . ALA B 1 114 ? 17.875 -8.195 -0.104 1 98.81 114 ALA B CA 1
ATOM 3378 C C . ALA B 1 114 ? 18.797 -7.031 -0.442 1 98.81 114 ALA B C 1
ATOM 3380 O O . ALA B 1 114 ? 19.875 -7.223 -1.017 1 98.81 114 ALA B O 1
ATOM 3381 N N . ALA B 1 115 ? 18.344 -5.824 -0.121 1 98.06 115 ALA B N 1
ATOM 3382 C CA . ALA B 1 115 ? 19.156 -4.633 -0.373 1 98.06 115 ALA B CA 1
ATOM 3383 C C . ALA B 1 115 ? 20.438 -4.66 0.44 1 98.06 115 ALA B C 1
ATOM 3385 O O . ALA B 1 115 ? 21.516 -4.332 -0.074 1 98.06 115 ALA B O 1
ATOM 3386 N N . ARG B 1 116 ? 20.328 -5.008 1.733 1 97.94 116 ARG B N 1
ATOM 3387 C CA . ARG B 1 116 ? 21.469 -5.039 2.635 1 97.94 116 ARG B CA 1
ATOM 3388 C C . ARG B 1 116 ? 22.547 -5.996 2.117 1 97.94 116 ARG B C 1
ATOM 3390 O O . ARG B 1 116 ? 23.734 -5.742 2.283 1 97.94 116 ARG B O 1
ATOM 3397 N N . TYR B 1 117 ? 22.094 -7.074 1.473 1 98.5 117 TYR B N 1
ATOM 3398 C CA . TYR B 1 117 ? 23.047 -8.086 1.022 1 98.5 117 TYR B CA 1
ATOM 3399 C C . TYR B 1 117 ? 23.297 -7.961 -0.473 1 98.5 117 TYR B C 1
ATOM 3401 O O . TYR B 1 117 ? 23.828 -8.883 -1.096 1 98.5 117 TYR B O 1
ATOM 3409 N N . GLU B 1 118 ? 22.828 -6.84 -1.073 1 97.56 118 GLU B N 1
ATOM 3410 C CA . GLU B 1 118 ? 23.156 -6.41 -2.426 1 97.56 118 GLU B CA 1
ATOM 3411 C C . GLU B 1 118 ? 22.781 -7.469 -3.457 1 97.56 118 GLU B C 1
ATOM 3413 O O . GLU B 1 118 ? 23.578 -7.828 -4.316 1 97.56 118 GLU B O 1
ATOM 3418 N N . VAL B 1 119 ? 21.594 -8.039 -3.332 1 98 119 VAL B N 1
ATOM 3419 C CA . VAL B 1 119 ? 21.078 -8.977 -4.316 1 98 119 VAL B CA 1
ATOM 3420 C C . VAL B 1 119 ? 21.047 -8.32 -5.695 1 98 119 VAL B C 1
ATOM 3422 O O . VAL B 1 119 ? 20.812 -7.117 -5.812 1 98 119 VAL B O 1
ATOM 3425 N N . GLU B 1 120 ? 21.281 -9.117 -6.734 1 97.88 120 GLU B N 1
ATOM 3426 C CA . GLU B 1 120 ? 21.453 -8.602 -8.086 1 97.88 120 GLU B CA 1
ATOM 3427 C C . GLU B 1 120 ? 20.109 -8.352 -8.766 1 97.88 120 GLU B C 1
ATOM 3429 O O . GLU B 1 120 ? 20.047 -7.645 -9.773 1 97.88 120 GLU B O 1
ATOM 3434 N N . GLY B 1 121 ? 19.094 -8.945 -8.25 1 97.75 121 GLY B N 1
ATOM 3435 C CA . GLY B 1 121 ? 17.766 -8.797 -8.805 1 97.75 121 GLY B CA 1
ATOM 3436 C C . GLY B 1 121 ? 16.688 -9.469 -7.961 1 97.75 121 GLY B C 1
ATOM 3437 O O . GLY B 1 121 ? 16.922 -10.531 -7.379 1 97.75 121 GLY B O 1
ATOM 3438 N N . LEU B 1 122 ? 15.555 -8.852 -7.906 1 98.81 122 LEU B N 1
ATOM 3439 C CA . LEU B 1 122 ? 14.43 -9.375 -7.152 1 98.81 122 LEU B CA 1
ATOM 3440 C C . LEU B 1 122 ? 13.148 -9.344 -7.988 1 98.81 122 LEU B C 1
ATOM 3442 O O . LEU B 1 122 ? 12.875 -8.352 -8.664 1 98.81 122 LEU B O 1
ATOM 3446 N N . VAL B 1 123 ? 12.469 -10.453 -8.094 1 98.94 123 VAL B N 1
ATOM 3447 C CA . VAL B 1 123 ? 11.125 -10.492 -8.664 1 98.94 123 VAL B CA 1
ATOM 3448 C C . VAL B 1 123 ? 10.094 -10.562 -7.539 1 98.94 123 VAL B C 1
ATOM 3450 O O . VAL B 1 123 ? 10.203 -11.398 -6.637 1 98.94 123 VAL B O 1
ATOM 3453 N N . LEU B 1 124 ? 9.18 -9.664 -7.547 1 98.94 124 LEU B N 1
ATOM 3454 C CA . LEU B 1 124 ? 8.062 -9.641 -6.602 1 98.94 124 LEU B CA 1
ATOM 3455 C C . LEU B 1 124 ? 6.777 -10.125 -7.27 1 98.94 124 LEU B C 1
ATOM 3457 O O . LEU B 1 124 ? 6.34 -9.547 -8.266 1 98.94 124 LEU B O 1
ATOM 3461 N N . ALA B 1 125 ? 6.242 -11.172 -6.738 1 98.88 125 ALA B N 1
ATOM 3462 C CA . ALA B 1 125 ? 4.953 -11.664 -7.223 1 98.88 125 ALA B CA 1
ATOM 3463 C C . ALA B 1 125 ? 3.811 -10.773 -6.75 1 98.88 125 ALA B C 1
ATOM 3465 O O . ALA B 1 125 ? 3.662 -10.523 -5.551 1 98.88 125 ALA B O 1
ATOM 3466 N N . SER B 1 126 ? 3.082 -10.281 -7.672 1 98.75 126 SER B N 1
ATOM 3467 C CA . SER B 1 126 ? 1.844 -9.555 -7.414 1 98.75 126 SER B CA 1
ATOM 3468 C C . SER B 1 126 ? 0.656 -10.227 -8.094 1 98.75 126 SER B C 1
ATOM 3470 O O . SER B 1 126 ? 0.617 -11.453 -8.211 1 98.75 126 SER B O 1
ATOM 3472 N N . THR B 1 127 ? -0.411 -9.531 -8.32 1 98.31 127 THR B N 1
ATOM 3473 C CA . THR B 1 127 ? -1.658 -10.156 -8.742 1 98.31 127 THR B CA 1
ATOM 3474 C C . THR B 1 127 ? -2.434 -9.234 -9.68 1 98.31 127 THR B C 1
ATOM 3476 O O . THR B 1 127 ? -2.346 -8.008 -9.57 1 98.31 127 THR B O 1
ATOM 3479 N N . SER B 1 128 ? -3.211 -9.867 -10.523 1 97.5 128 SER B N 1
ATOM 3480 C CA . SER B 1 128 ? -4.113 -9.109 -11.391 1 97.5 128 SER B CA 1
ATOM 3481 C C . SER B 1 128 ? -5.242 -8.477 -10.586 1 97.5 128 SER B C 1
ATOM 3483 O O . SER B 1 128 ? -5.906 -7.551 -11.055 1 97.5 128 SER B O 1
ATOM 3485 N N . SER B 1 129 ? -5.453 -8.898 -9.367 1 96.56 129 SER B N 1
ATOM 3486 C CA . SER B 1 129 ? -6.531 -8.391 -8.531 1 96.56 129 SER B CA 1
ATOM 3487 C C . SER B 1 129 ? -6.34 -6.906 -8.227 1 96.56 129 SER B C 1
ATOM 3489 O O . SER B 1 129 ? -7.277 -6.227 -7.797 1 96.56 129 SER B O 1
ATOM 3491 N N . VAL B 1 130 ? -5.133 -6.348 -8.414 1 98 130 VAL B N 1
ATOM 3492 C CA . VAL B 1 130 ? -4.859 -4.949 -8.086 1 98 130 VAL B CA 1
ATOM 3493 C C . VAL B 1 130 ? -5.625 -4.035 -9.047 1 98 130 VAL B C 1
ATOM 3495 O O . VAL B 1 130 ? -5.84 -2.859 -8.75 1 98 130 VAL B O 1
ATOM 3498 N N . TYR B 1 131 ? -6.105 -4.598 -10.203 1 97.56 131 TYR B N 1
ATOM 3499 C CA . TYR B 1 131 ? -6.754 -3.783 -11.227 1 97.56 131 TYR B CA 1
ATOM 3500 C C . TYR B 1 131 ? -8.203 -3.496 -10.852 1 97.56 131 TYR B C 1
ATOM 3502 O O . TYR B 1 131 ? -8.828 -2.588 -11.414 1 97.56 131 TYR B O 1
ATOM 3510 N N . GLY B 1 132 ? -8.758 -4.273 -9.914 1 95.5 132 GLY B N 1
ATOM 3511 C CA . GLY B 1 132 ? -10.117 -4.027 -9.453 1 95.5 132 GLY B CA 1
ATOM 3512 C C . GLY B 1 132 ? -11.141 -4.086 -10.57 1 95.5 132 GLY B C 1
ATOM 3513 O O . GLY B 1 132 ? -11.195 -5.062 -11.32 1 95.5 132 GLY B O 1
ATOM 3514 N N . MET B 1 133 ? -11.883 -3.055 -10.742 1 93.75 133 MET B N 1
ATOM 3515 C CA . MET B 1 133 ? -12.961 -3.002 -11.719 1 93.75 133 MET B CA 1
ATOM 3516 C C . MET B 1 133 ? -12.539 -2.199 -12.945 1 93.75 133 MET B C 1
ATOM 3518 O O . MET B 1 133 ? -13.391 -1.737 -13.711 1 93.75 133 MET B O 1
ATOM 3522 N N . SER B 1 134 ? -11.234 -1.947 -13.07 1 94.38 134 SER B N 1
ATOM 3523 C CA . SER B 1 134 ? -10.75 -1.239 -14.25 1 94.38 134 SER B CA 1
ATOM 3524 C C . SER B 1 134 ? -11.227 -1.914 -15.531 1 94.38 134 SER B C 1
ATOM 3526 O O . SER B 1 134 ? -11.461 -3.125 -15.555 1 94.38 134 SER B O 1
ATOM 3528 N N . PRO B 1 135 ? -11.305 -1.198 -16.609 1 93.44 135 PRO B N 1
ATOM 3529 C CA . PRO B 1 135 ? -11.711 -1.804 -17.875 1 93.44 135 PRO B CA 1
ATOM 3530 C C . PRO B 1 135 ? -10.656 -2.76 -18.438 1 93.44 135 PRO B C 1
ATOM 3532 O O . PRO B 1 135 ? -9.461 -2.504 -18.312 1 93.44 135 PRO B O 1
ATOM 3535 N N . THR B 1 136 ? -11.008 -3.879 -19.047 1 93.88 136 THR B N 1
ATOM 3536 C CA . THR B 1 136 ? -10.133 -4.863 -19.656 1 93.88 136 THR B CA 1
ATOM 3537 C C . THR B 1 136 ? -10.031 -4.625 -21.172 1 93.88 136 THR B C 1
ATOM 3539 O O . THR B 1 136 ? -10.906 -4 -21.766 1 93.88 136 THR B O 1
ATOM 3542 N N . PRO B 1 137 ? -9.078 -5.172 -21.844 1 96.75 137 PRO B N 1
ATOM 3543 C CA . PRO B 1 137 ? -7.965 -5.875 -21.203 1 96.75 137 PRO B CA 1
ATOM 3544 C C . PRO B 1 137 ? -7.102 -4.953 -20.344 1 96.75 137 PRO B C 1
ATOM 3546 O O . PRO B 1 137 ? -6.93 -3.779 -20.688 1 96.75 137 PRO B O 1
ATOM 3549 N N . TRP B 1 138 ? -6.516 -5.469 -19.266 1 97.44 138 TRP B N 1
ATOM 3550 C CA . TRP B 1 138 ? -5.688 -4.688 -18.344 1 97.44 138 TRP B CA 1
ATOM 3551 C C . TRP B 1 138 ? -4.254 -4.586 -18.859 1 97.44 138 TRP B C 1
ATOM 3553 O O . TRP B 1 138 ? -3.641 -5.602 -19.203 1 97.44 138 TRP B O 1
ATOM 3563 N N . SER B 1 139 ? -3.787 -3.438 -18.984 1 97.5 139 SER B N 1
ATOM 3564 C CA . SER B 1 139 ? -2.357 -3.195 -19.156 1 97.5 139 SER B CA 1
ATOM 3565 C C . SER B 1 139 ? -1.708 -2.771 -17.844 1 97.5 139 SER B C 1
ATOM 3567 O O . SER B 1 139 ? -2.402 -2.457 -16.875 1 97.5 139 SER B O 1
ATOM 3569 N N . GLU B 1 140 ? -0.369 -2.779 -17.797 1 97.5 140 GLU B N 1
ATOM 3570 C CA . GLU B 1 140 ? 0.345 -2.418 -16.578 1 97.5 140 GLU B CA 1
ATOM 3571 C C . GLU B 1 140 ? 0.09 -0.961 -16.203 1 97.5 140 GLU B C 1
ATOM 3573 O O . GLU B 1 140 ? 0.326 -0.56 -15.062 1 97.5 140 GLU B O 1
ATOM 3578 N N . GLU B 1 141 ? -0.459 -0.17 -17.125 1 95.31 141 GLU B N 1
ATOM 3579 C CA . GLU B 1 141 ? -0.745 1.242 -16.891 1 95.31 141 GLU B CA 1
ATOM 3580 C C . GLU B 1 141 ? -2.168 1.439 -16.375 1 95.31 141 GLU B C 1
ATOM 3582 O O . GLU B 1 141 ? -2.529 2.533 -15.945 1 95.31 141 GLU B O 1
ATOM 3587 N N . SER B 1 142 ? -2.99 0.39 -16.469 1 96.75 142 SER B N 1
ATOM 3588 C CA . SER B 1 142 ? -4.348 0.494 -15.938 1 96.75 142 SER B CA 1
ATOM 3589 C C . SER B 1 142 ? -4.34 0.872 -14.461 1 96.75 142 SER B C 1
ATOM 3591 O O . SER B 1 142 ? -3.426 0.492 -13.719 1 96.75 142 SER B O 1
ATOM 3593 N N . PRO B 1 143 ? -5.352 1.642 -13.984 1 95.56 143 PRO B N 1
ATOM 3594 C CA . PRO B 1 143 ? -5.398 2.08 -12.586 1 95.56 143 PRO B CA 1
ATOM 3595 C C . PRO B 1 143 ? -5.465 0.913 -11.602 1 95.56 143 PRO B C 1
ATOM 3597 O O . PRO B 1 143 ? -6.121 -0.093 -11.875 1 95.56 143 PRO B O 1
ATOM 3600 N N . THR B 1 144 ? -4.816 1.063 -10.461 1 97.62 144 THR B N 1
ATOM 3601 C CA . THR B 1 144 ? -4.773 0.025 -9.438 1 97.62 144 THR B CA 1
ATOM 3602 C C . THR B 1 144 ? -5.047 0.615 -8.055 1 97.62 144 THR B C 1
ATOM 3604 O O . THR B 1 144 ? -4.602 0.072 -7.043 1 97.62 144 THR B O 1
ATOM 3607 N N . ASP B 1 145 ? -5.777 1.712 -7.93 1 97.06 145 ASP B N 1
ATOM 3608 C CA . ASP B 1 145 ? -5.973 2.457 -6.691 1 97.06 145 ASP B CA 1
ATOM 3609 C C . ASP B 1 145 ? -7.254 2.021 -5.984 1 97.06 145 ASP B C 1
ATOM 3611 O O . ASP B 1 145 ? -7.566 2.516 -4.898 1 97.06 145 ASP B O 1
ATOM 3615 N N . ARG B 1 146 ? -8.008 1.092 -6.586 1 96.69 146 ARG B N 1
ATOM 3616 C CA . ARG B 1 146 ? -9.312 0.704 -6.043 1 96.69 146 ARG B CA 1
ATOM 3617 C C . ARG B 1 146 ? -9.414 -0.812 -5.91 1 96.69 146 ARG B C 1
ATOM 3619 O O . ARG B 1 146 ? -10.281 -1.435 -6.535 1 96.69 146 ARG B O 1
ATOM 3626 N N . PRO B 1 147 ? -8.539 -1.371 -5.078 1 97.38 147 PRO B N 1
ATOM 3627 C CA . PRO B 1 147 ? -8.578 -2.822 -4.887 1 97.38 147 PRO B CA 1
ATOM 3628 C C . PRO B 1 147 ? -9.859 -3.287 -4.195 1 97.38 147 PRO B C 1
ATOM 3630 O O . PRO B 1 147 ? -10.352 -2.617 -3.283 1 97.38 147 PRO B O 1
ATOM 3633 N N . LEU B 1 148 ? -10.336 -4.488 -4.535 1 96.5 148 LEU B N 1
ATOM 3634 C CA . LEU B 1 148 ? -11.648 -4.953 -4.09 1 96.5 148 LEU B CA 1
ATOM 3635 C C . LEU B 1 148 ? -11.523 -5.824 -2.844 1 96.5 148 LEU B C 1
ATOM 3637 O O . LEU B 1 148 ? -12.523 -6.18 -2.225 1 96.5 148 LEU B O 1
ATOM 3641 N N . SER B 1 149 ? -10.273 -6.191 -2.486 1 97.56 149 SER B N 1
ATOM 3642 C CA . SER B 1 149 ? -10.008 -7.031 -1.322 1 97.56 149 SER B CA 1
ATOM 3643 C C . SER B 1 149 ? -8.734 -6.594 -0.604 1 97.56 149 SER B C 1
ATOM 3645 O O . SER B 1 149 ? -7.895 -5.902 -1.184 1 97.56 149 SER B O 1
ATOM 3647 N N . TYR B 1 150 ? -8.641 -6.977 0.713 1 98.56 150 TYR B N 1
ATOM 3648 C CA . TYR B 1 150 ? -7.418 -6.668 1.447 1 98.56 150 TYR B CA 1
ATOM 3649 C C . TYR B 1 150 ? -6.227 -7.41 0.855 1 98.56 150 TYR B C 1
ATOM 3651 O O . TYR B 1 150 ? -5.094 -6.922 0.906 1 98.56 150 TYR B O 1
ATOM 3659 N N . TYR B 1 151 ? -6.477 -8.609 0.238 1 98.44 151 TYR B N 1
ATOM 3660 C CA . TYR B 1 151 ? -5.422 -9.289 -0.509 1 98.44 151 TYR B CA 1
ATOM 3661 C C . TYR B 1 151 ? -4.863 -8.391 -1.604 1 98.44 151 TYR B C 1
ATOM 3663 O O . TYR B 1 151 ? -3.658 -8.125 -1.646 1 98.44 151 TYR B O 1
ATOM 3671 N N . ALA B 1 152 ? -5.723 -7.863 -2.459 1 98.56 152 ALA B N 1
ATOM 3672 C CA . ALA B 1 152 ? -5.309 -6.988 -3.555 1 98.56 152 ALA B CA 1
ATOM 3673 C C . ALA B 1 152 ? -4.66 -5.715 -3.023 1 98.56 152 ALA B C 1
ATOM 3675 O O . ALA B 1 152 ? -3.656 -5.246 -3.568 1 98.56 152 ALA B O 1
ATOM 3676 N N . ALA B 1 153 ? -5.219 -5.152 -1.983 1 98.81 153 ALA B N 1
ATOM 3677 C CA . ALA B 1 153 ? -4.691 -3.924 -1.393 1 98.81 153 ALA B CA 1
ATOM 3678 C C . ALA B 1 153 ? -3.275 -4.137 -0.865 1 98.81 153 ALA B C 1
ATOM 3680 O O . ALA B 1 153 ? -2.4 -3.285 -1.057 1 98.81 153 ALA B O 1
ATOM 3681 N N . THR B 1 154 ? -3.078 -5.266 -0.162 1 98.94 154 THR B N 1
ATOM 3682 C CA . THR B 1 154 ? -1.764 -5.523 0.418 1 98.94 154 THR B CA 1
ATOM 3683 C C . THR B 1 154 ? -0.736 -5.805 -0.674 1 98.94 154 THR B C 1
ATOM 3685 O O . THR B 1 154 ? 0.438 -5.457 -0.534 1 98.94 154 THR B O 1
ATOM 3688 N N . LYS B 1 155 ? -1.144 -6.461 -1.751 1 98.88 155 LYS B N 1
ATOM 3689 C CA . LYS B 1 155 ? -0.238 -6.66 -2.879 1 98.88 155 LYS B CA 1
ATOM 3690 C C . LYS B 1 155 ? 0.106 -5.332 -3.549 1 98.88 155 LYS B C 1
ATOM 3692 O O . LYS B 1 155 ? 1.247 -5.117 -3.961 1 98.88 155 LYS B O 1
ATOM 3697 N N . LYS B 1 156 ? -0.844 -4.445 -3.668 1 98.88 156 LYS B N 1
ATOM 3698 C CA . LYS B 1 156 ? -0.57 -3.109 -4.191 1 98.88 156 LYS B CA 1
ATOM 3699 C C . LYS B 1 156 ? 0.398 -2.354 -3.285 1 98.88 156 LYS B C 1
ATOM 3701 O O . LYS B 1 156 ? 1.306 -1.674 -3.77 1 98.88 156 LYS B O 1
ATOM 3706 N N . ALA B 1 157 ? 0.151 -2.426 -1.994 1 98.94 157 ALA B N 1
ATOM 3707 C CA . ALA B 1 157 ? 1.064 -1.816 -1.03 1 98.94 157 ALA B CA 1
ATOM 3708 C C . ALA B 1 157 ? 2.486 -2.34 -1.216 1 98.94 157 ALA B C 1
ATOM 3710 O O . ALA B 1 157 ? 3.447 -1.568 -1.18 1 98.94 157 ALA B O 1
ATOM 3711 N N . ALA B 1 158 ? 2.607 -3.633 -1.432 1 98.94 158 ALA B N 1
ATOM 3712 C CA . ALA B 1 158 ? 3.916 -4.242 -1.66 1 98.94 158 ALA B CA 1
ATOM 3713 C C . ALA B 1 158 ? 4.574 -3.676 -2.914 1 98.94 158 ALA B C 1
ATOM 3715 O O . ALA B 1 158 ? 5.789 -3.479 -2.951 1 98.94 158 ALA B O 1
ATOM 3716 N N . GLU B 1 159 ? 3.799 -3.426 -3.984 1 98.88 159 GLU B N 1
ATOM 3717 C CA . GLU B 1 159 ? 4.336 -2.877 -5.227 1 98.88 159 GLU B CA 1
ATOM 3718 C C . GLU B 1 159 ? 4.977 -1.512 -4.996 1 98.88 159 GLU B C 1
ATOM 3720 O O . GLU B 1 159 ? 6.07 -1.241 -5.496 1 98.88 159 GLU B O 1
ATOM 3725 N N . VAL B 1 160 ? 4.301 -0.656 -4.238 1 98.75 160 VAL B N 1
ATOM 3726 C CA . VAL B 1 160 ? 4.824 0.698 -4.082 1 98.75 160 VAL B CA 1
ATOM 3727 C C . VAL B 1 160 ? 6.035 0.68 -3.146 1 98.75 160 VAL B C 1
ATOM 3729 O O . VAL B 1 160 ? 6.969 1.465 -3.32 1 98.75 160 VAL B O 1
ATOM 3732 N N . LEU B 1 161 ? 6.035 -0.215 -2.154 1 98.88 161 LEU B N 1
ATOM 3733 C CA . LEU B 1 161 ? 7.219 -0.385 -1.32 1 98.88 161 LEU B CA 1
ATOM 3734 C C . LEU B 1 161 ? 8.406 -0.847 -2.154 1 98.88 161 LEU B C 1
ATOM 3736 O O . LEU B 1 161 ? 9.539 -0.402 -1.932 1 98.88 161 LEU B O 1
ATOM 3740 N N . ALA B 1 162 ? 8.102 -1.723 -3.086 1 98.88 162 ALA B N 1
ATOM 3741 C CA . ALA B 1 162 ? 9.156 -2.25 -3.947 1 98.88 162 ALA B CA 1
ATOM 3742 C C . ALA B 1 162 ? 9.781 -1.143 -4.793 1 98.88 162 ALA B C 1
ATOM 3744 O O . ALA B 1 162 ? 11 -1.108 -4.98 1 98.88 162 ALA B O 1
ATOM 3745 N N . TYR B 1 163 ? 8.992 -0.283 -5.34 1 98.56 163 TYR B N 1
ATOM 3746 C CA . TYR B 1 163 ? 9.523 0.834 -6.109 1 98.56 163 TYR B CA 1
ATOM 3747 C C . TYR B 1 163 ? 10.445 1.695 -5.254 1 98.56 163 TYR B C 1
ATOM 3749 O O . TYR B 1 163 ? 11.523 2.102 -5.703 1 98.56 163 TYR B O 1
ATOM 3757 N N . THR B 1 164 ? 9.992 2.023 -4.059 1 98.25 164 THR B N 1
ATOM 3758 C CA . THR B 1 164 ? 10.773 2.844 -3.143 1 98.25 164 THR B CA 1
ATOM 3759 C C . THR B 1 164 ? 12.109 2.174 -2.826 1 98.25 164 THR B C 1
ATOM 3761 O O . THR B 1 164 ? 13.156 2.832 -2.816 1 98.25 164 THR B O 1
ATOM 3764 N N . ALA B 1 165 ? 12.062 0.85 -2.557 1 98.38 165 ALA B N 1
ATOM 3765 C CA . ALA B 1 165 ? 13.289 0.109 -2.285 1 98.38 165 ALA B CA 1
ATOM 3766 C C . ALA B 1 165 ? 14.25 0.182 -3.473 1 98.38 165 ALA B C 1
ATOM 3768 O O . ALA B 1 165 ? 15.445 0.39 -3.295 1 98.38 165 ALA B O 1
ATOM 3769 N N . HIS B 1 166 ? 13.68 0.008 -4.66 1 97.94 166 HIS B N 1
ATOM 3770 C CA . HIS B 1 166 ? 14.484 0.112 -5.871 1 97.94 166 HIS B CA 1
ATOM 3771 C C . HIS B 1 166 ? 15.164 1.475 -5.969 1 97.94 166 HIS B C 1
ATOM 3773 O O . HIS B 1 166 ? 16.359 1.56 -6.266 1 97.94 166 HIS B O 1
ATOM 3779 N N . ARG B 1 167 ? 14.422 2.436 -5.727 1 95.38 167 ARG B N 1
ATOM 3780 C CA . ARG B 1 167 ? 14.938 3.799 -5.836 1 95.38 167 ARG B CA 1
ATOM 3781 C C . ARG B 1 167 ? 16.016 4.066 -4.789 1 95.38 167 ARG B C 1
ATOM 3783 O O . ARG B 1 167 ? 17.031 4.688 -5.082 1 95.38 167 ARG B O 1
ATOM 3790 N N . GLN B 1 168 ? 15.734 3.66 -3.588 1 94.5 168 GLN B N 1
ATOM 3791 C CA . GLN B 1 168 ? 16.609 3.932 -2.455 1 94.5 168 GLN B CA 1
ATOM 3792 C C . GLN B 1 168 ? 17.938 3.199 -2.605 1 94.5 168 GLN B C 1
ATOM 3794 O O . GLN B 1 168 ? 19 3.762 -2.324 1 94.5 168 GLN B O 1
ATOM 3799 N N . TYR B 1 169 ? 17.891 1.948 -3.061 1 96.5 169 TYR B N 1
ATOM 3800 C CA . TYR B 1 169 ? 19.062 1.101 -2.955 1 96.5 169 TYR B CA 1
ATOM 3801 C C . TYR B 1 169 ? 19.641 0.782 -4.332 1 96.5 169 TYR B C 1
ATOM 3803 O O . TYR B 1 169 ? 20.703 0.186 -4.445 1 96.5 169 TYR B O 1
ATOM 3811 N N . GLY B 1 170 ? 18.922 1.149 -5.359 1 96.06 170 GLY B N 1
ATOM 3812 C CA . GLY B 1 170 ? 19.359 0.831 -6.711 1 96.06 170 GLY B CA 1
ATOM 3813 C C . GLY B 1 170 ? 19.203 -0.64 -7.055 1 96.06 170 GLY B C 1
ATOM 3814 O O . GLY B 1 170 ? 19.734 -1.104 -8.062 1 96.06 170 GLY B O 1
ATOM 3815 N N . MET B 1 171 ? 18.562 -1.402 -6.25 1 96.38 171 MET B N 1
ATOM 3816 C CA . MET B 1 171 ? 18.344 -2.828 -6.473 1 96.38 171 MET B CA 1
ATOM 3817 C C . MET B 1 171 ? 17.344 -3.049 -7.609 1 96.38 171 MET B C 1
ATOM 3819 O O . MET B 1 171 ? 16.25 -2.484 -7.602 1 96.38 171 MET B O 1
ATOM 3823 N N . PRO B 1 172 ? 17.734 -3.826 -8.672 1 98.19 172 PRO B N 1
ATOM 3824 C CA . PRO B 1 172 ? 16.75 -4.129 -9.711 1 98.19 172 PRO B CA 1
ATOM 3825 C C . PRO B 1 172 ? 15.57 -4.938 -9.188 1 98.19 172 PRO B C 1
ATOM 3827 O O . PRO B 1 172 ? 15.758 -5.961 -8.531 1 98.19 172 PRO B O 1
ATOM 3830 N N . ILE B 1 173 ? 14.391 -4.453 -9.414 1 98.75 173 ILE B N 1
ATOM 3831 C CA . ILE B 1 173 ? 13.172 -5.129 -8.977 1 98.75 173 ILE B CA 1
ATOM 3832 C C . ILE B 1 173 ? 12.18 -5.199 -10.133 1 98.75 173 ILE B C 1
ATOM 3834 O O . ILE B 1 173 ? 11.883 -4.188 -10.773 1 98.75 173 ILE B O 1
ATOM 3838 N N . ARG B 1 174 ? 11.742 -6.387 -10.477 1 98.81 174 ARG B N 1
ATOM 3839 C CA . ARG B 1 174 ? 10.656 -6.605 -11.422 1 98.81 174 ARG B CA 1
ATOM 3840 C C . ARG B 1 174 ? 9.422 -7.168 -10.719 1 98.81 174 ARG B C 1
ATOM 3842 O O . ARG B 1 174 ? 9.523 -8.141 -9.969 1 98.81 174 ARG B O 1
ATOM 3849 N N . ILE B 1 175 ? 8.344 -6.508 -10.922 1 98.88 175 ILE B N 1
ATOM 3850 C CA . ILE B 1 175 ? 7.07 -6.969 -10.375 1 98.88 175 ILE B CA 1
ATOM 3851 C C . ILE B 1 175 ? 6.301 -7.738 -11.445 1 98.88 175 ILE B C 1
ATOM 3853 O O . ILE B 1 175 ? 6.211 -7.297 -12.594 1 98.88 175 ILE B O 1
ATOM 3857 N N . VAL B 1 176 ? 5.789 -8.922 -11.086 1 98.94 176 VAL B N 1
ATOM 3858 C CA . VAL B 1 176 ? 4.992 -9.703 -12.031 1 98.94 176 VAL B CA 1
ATOM 3859 C C . VAL B 1 176 ? 3.576 -9.875 -11.484 1 98.94 176 VAL B C 1
ATOM 3861 O O . VAL B 1 176 ? 3.389 -10.328 -10.352 1 98.94 176 VAL B O 1
ATOM 3864 N N . ARG B 1 177 ? 2.596 -9.461 -12.219 1 98.88 177 ARG B N 1
ATOM 3865 C CA . ARG B 1 177 ? 1.188 -9.633 -11.875 1 98.88 177 ARG B CA 1
ATOM 3866 C C . ARG B 1 177 ? 0.61 -10.875 -12.531 1 98.88 177 ARG B C 1
ATOM 3868 O O . ARG B 1 177 ? 0.47 -10.93 -13.758 1 98.88 177 ARG B O 1
ATOM 3875 N N . PHE B 1 178 ? 0.28 -11.859 -11.719 1 98.69 178 PHE B N 1
ATOM 3876 C CA . PHE B 1 178 ? -0.195 -13.148 -12.195 1 98.69 178 PHE B CA 1
ATOM 3877 C C . PHE B 1 178 ? -1.674 -13.086 -12.555 1 98.69 178 PHE B C 1
ATOM 3879 O O . PHE B 1 178 ? -2.465 -12.461 -11.844 1 98.69 178 PHE B O 1
ATOM 3886 N N . PHE B 1 179 ? -2.07 -13.758 -13.656 1 98.06 179 PHE B N 1
ATOM 3887 C CA . PHE B 1 179 ? -3.465 -13.875 -14.07 1 98.06 179 PHE B CA 1
ATOM 3888 C C . PHE B 1 179 ? -3.934 -15.32 -13.984 1 98.06 179 PHE B C 1
ATOM 3890 O O . PHE B 1 179 ? -3.578 -16.141 -14.836 1 98.06 179 PHE B O 1
ATOM 3897 N N . THR B 1 180 ? -4.762 -15.688 -13.062 1 96 180 THR B N 1
ATOM 3898 C CA . THR B 1 180 ? -5.496 -16.922 -12.836 1 96 180 THR B CA 1
ATOM 3899 C C . THR B 1 180 ? -4.629 -18.141 -13.172 1 96 180 THR B C 1
ATOM 3901 O O . THR B 1 180 ? -4.953 -18.906 -14.078 1 96 180 THR B O 1
ATOM 3904 N N . VAL B 1 181 ? -3.633 -18.359 -12.422 1 98.38 181 VAL B N 1
ATOM 3905 C CA . VAL B 1 181 ? -2.674 -19.438 -12.641 1 98.38 181 VAL B CA 1
ATOM 3906 C C . VAL B 1 181 ? -3.312 -20.781 -12.281 1 98.38 181 VAL B C 1
ATOM 3908 O O . VAL B 1 181 ? -4.027 -20.891 -11.281 1 98.38 181 VAL B O 1
ATOM 3911 N N . TYR B 1 182 ? -3.102 -21.781 -13.148 1 98.31 182 TYR B N 1
ATOM 3912 C CA . TYR B 1 182 ? -3.623 -23.125 -12.875 1 98.31 182 TYR B CA 1
ATOM 3913 C C . TYR B 1 182 ? -2.619 -24.188 -13.281 1 98.31 182 TYR B C 1
ATOM 3915 O O . TYR B 1 182 ? -1.674 -23.922 -14.023 1 98.31 182 TYR B O 1
ATOM 3923 N N . GLY B 1 183 ? -2.766 -25.344 -12.758 1 98.56 183 GLY B N 1
ATOM 3924 C CA . GLY B 1 183 ? -1.903 -26.469 -13.078 1 98.56 183 GLY B CA 1
ATOM 3925 C C . GLY B 1 183 ? -1.687 -27.406 -11.906 1 98.56 183 GLY B C 1
ATOM 3926 O O . GLY B 1 183 ? -2.307 -27.234 -10.852 1 98.56 183 GLY B O 1
ATOM 3927 N N . PRO B 1 184 ? -0.842 -28.422 -12.102 1 98.25 184 PRO B N 1
ATOM 3928 C CA . PRO B 1 184 ? -0.501 -29.344 -11.008 1 98.25 184 PRO B CA 1
ATOM 3929 C C . PRO B 1 184 ? -0.007 -28.609 -9.766 1 98.25 184 PRO B C 1
ATOM 3931 O O . PRO B 1 184 ? 0.697 -27.594 -9.875 1 98.25 184 PRO B O 1
ATOM 3934 N N . ARG B 1 185 ? -0.415 -29.078 -8.609 1 97.94 185 ARG B N 1
ATOM 3935 C CA . ARG B 1 185 ? -0.004 -28.562 -7.309 1 97.94 185 ARG B CA 1
ATOM 3936 C C . ARG B 1 185 ? -0.708 -27.25 -6.996 1 97.94 185 ARG B C 1
ATOM 3938 O O . ARG B 1 185 ? -0.355 -26.562 -6.035 1 97.94 185 ARG B O 1
ATOM 3945 N N . GLY B 1 186 ? -1.742 -26.875 -7.844 1 97.62 186 GLY B N 1
ATOM 3946 C CA . GLY B 1 186 ? -2.549 -25.703 -7.52 1 97.62 186 GLY B CA 1
ATOM 3947 C C . GLY B 1 186 ? -3.213 -25.797 -6.16 1 97.62 186 GLY B C 1
ATOM 3948 O O . GLY B 1 186 ? -3.486 -26.906 -5.672 1 97.62 186 GLY B O 1
ATOM 3949 N N . ARG B 1 187 ? -3.541 -24.688 -5.555 1 96.19 187 ARG B N 1
ATOM 3950 C CA . ARG B 1 187 ? -4.133 -24.672 -4.219 1 96.19 187 ARG B CA 1
ATOM 3951 C C . ARG B 1 187 ? -5.531 -25.281 -4.234 1 96.19 187 ARG B C 1
ATOM 3953 O O . ARG B 1 187 ? -6.25 -25.172 -5.23 1 96.19 187 ARG B O 1
ATOM 3960 N N . PRO B 1 188 ? -5.914 -25.812 -3.16 1 95.69 188 PRO B N 1
ATOM 3961 C CA . PRO B 1 188 ? -7.211 -26.484 -3.109 1 95.69 188 PRO B CA 1
ATOM 3962 C C . PRO B 1 188 ? -8.391 -25.516 -3.15 1 95.69 188 PRO B C 1
ATOM 3964 O O . PRO B 1 188 ? -9.516 -25.922 -3.443 1 95.69 188 PRO B O 1
ATOM 3967 N N . ASP B 1 189 ? -8.141 -24.281 -2.818 1 94.12 189 ASP B N 1
ATOM 3968 C CA . ASP B 1 189 ? -9.234 -23.312 -2.768 1 94.12 189 ASP B CA 1
ATOM 3969 C C . ASP B 1 189 ? -9.43 -22.641 -4.121 1 94.12 189 ASP B C 1
ATOM 3971 O O . ASP B 1 189 ? -10.305 -21.781 -4.273 1 94.12 189 ASP B O 1
ATOM 3975 N N . MET B 1 190 ? -8.664 -23 -5.137 1 94.56 190 MET B N 1
ATOM 3976 C CA . MET B 1 190 ? -8.766 -22.375 -6.449 1 94.56 190 MET B CA 1
ATOM 3977 C C . MET B 1 190 ? -9.773 -23.109 -7.328 1 94.56 190 MET B C 1
ATOM 3979 O O . MET B 1 190 ? -10.023 -24.297 -7.129 1 94.56 190 MET B O 1
ATOM 3983 N N . THR B 1 191 ? -10.273 -22.516 -8.25 1 93.38 191 THR B N 1
ATOM 3984 C CA . THR B 1 191 ? -11.414 -22.891 -9.07 1 93.38 191 THR B CA 1
ATOM 3985 C C . THR B 1 191 ? -11.211 -24.266 -9.672 1 93.38 191 THR B C 1
ATOM 3987 O O . THR B 1 191 ? -12.078 -25.141 -9.562 1 93.38 191 THR B O 1
ATOM 3990 N N . PRO B 1 192 ? -10.031 -24.562 -10.352 1 95.75 192 PRO B N 1
ATOM 3991 C CA . PRO B 1 192 ? -9.891 -25.891 -10.945 1 95.75 192 PRO B CA 1
ATOM 3992 C C . PRO B 1 192 ? -10.039 -27.016 -9.922 1 95.75 192 PRO B C 1
ATOM 3994 O O . PRO B 1 192 ? -10.711 -28.016 -10.188 1 95.75 192 PRO B O 1
ATOM 3997 N N . HIS B 1 193 ? -9.477 -26.812 -8.766 1 96 193 HIS B N 1
ATOM 3998 C CA . HIS B 1 193 ? -9.539 -27.828 -7.723 1 96 193 HIS B CA 1
ATOM 3999 C C . HIS B 1 193 ? -10.953 -27.938 -7.148 1 96 193 HIS B C 1
ATOM 4001 O O . HIS B 1 193 ? -11.461 -29.031 -6.934 1 96 193 HIS B O 1
ATOM 4007 N N . LEU B 1 194 ? -11.547 -26.781 -6.848 1 95.62 194 LEU B N 1
ATOM 4008 C CA . LEU B 1 194 ? -12.906 -26.75 -6.305 1 95.62 194 LEU B CA 1
ATOM 4009 C C . LEU B 1 194 ? -13.875 -27.484 -7.23 1 95.62 194 LEU B C 1
ATOM 4011 O O . LEU B 1 194 ? -14.711 -28.266 -6.773 1 95.62 194 LEU B O 1
ATOM 4015 N N . PHE B 1 195 ? -13.75 -27.219 -8.477 1 96.88 195 PHE B N 1
ATOM 4016 C CA . PHE B 1 195 ? -14.664 -27.812 -9.453 1 96.88 195 PHE B CA 1
ATOM 4017 C C . PHE B 1 195 ? -14.438 -29.312 -9.578 1 96.88 195 PHE B C 1
ATOM 4019 O O . PHE B 1 195 ? -15.391 -30.094 -9.547 1 96.88 195 PHE B O 1
ATOM 4026 N N . VAL B 1 196 ? -13.227 -29.719 -9.727 1 97 196 VAL B N 1
ATOM 4027 C CA . VAL B 1 196 ? -12.922 -31.141 -9.891 1 97 196 VAL B CA 1
ATOM 4028 C C . VAL B 1 196 ? -13.328 -31.906 -8.641 1 97 196 VAL B C 1
ATOM 4030 O O . VAL B 1 196 ? -13.859 -33 -8.727 1 97 196 VAL B O 1
ATOM 4033 N N . ASP B 1 197 ? -13.023 -31.297 -7.426 1 96.81 197 ASP B N 1
ATOM 4034 C CA . ASP B 1 197 ? -13.469 -31.906 -6.176 1 96.81 197 ASP B CA 1
ATOM 4035 C C . ASP B 1 197 ? -14.977 -32.156 -6.191 1 96.81 197 ASP B C 1
ATOM 4037 O O . ASP B 1 197 ? -15.438 -33.219 -5.809 1 96.81 197 ASP B O 1
ATOM 4041 N N . ALA B 1 198 ? -15.719 -31.188 -6.582 1 97.19 198 ALA B N 1
ATOM 4042 C CA . ALA B 1 198 ? -17.172 -31.297 -6.637 1 97.19 198 ALA B CA 1
ATOM 4043 C C . ALA B 1 198 ? -17.609 -32.344 -7.645 1 97.19 198 ALA B C 1
ATOM 4045 O O . ALA B 1 198 ? -18.5 -33.156 -7.355 1 97.19 198 ALA B O 1
ATOM 4046 N N . MET B 1 199 ? -17.047 -32.375 -8.828 1 96.81 199 MET B N 1
ATOM 4047 C CA . MET B 1 199 ? -17.406 -33.312 -9.891 1 96.81 199 MET B CA 1
ATOM 4048 C C . MET B 1 199 ? -17.125 -34.75 -9.461 1 96.81 199 MET B C 1
ATOM 4050 O O . MET B 1 199 ? -17.953 -35.656 -9.68 1 96.81 199 MET B O 1
ATOM 4054 N N . VAL B 1 200 ? -15.945 -34.938 -8.852 1 96.69 200 VAL B N 1
ATOM 4055 C CA . VAL B 1 200 ? -15.555 -36.281 -8.391 1 96.69 200 VAL B CA 1
ATOM 4056 C C . VAL B 1 200 ? -16.516 -36.75 -7.309 1 96.69 200 VAL B C 1
ATOM 4058 O O . VAL B 1 200 ? -16.875 -37.938 -7.266 1 96.69 200 VAL B O 1
ATOM 4061 N N . ALA B 1 201 ? -16.906 -35.844 -6.469 1 96.44 201 ALA B N 1
ATOM 4062 C CA . ALA B 1 201 ? -17.781 -36.188 -5.352 1 96.44 201 ALA B CA 1
ATOM 4063 C C . ALA B 1 201 ? -19.25 -36.219 -5.797 1 96.44 201 ALA B C 1
ATOM 4065 O O . ALA B 1 201 ? -20.125 -36.531 -5.004 1 96.44 201 ALA B O 1
ATOM 4066 N N . GLY B 1 202 ? -19.516 -35.844 -6.984 1 95.75 202 GLY B N 1
ATOM 4067 C CA . GLY B 1 202 ? -20.875 -35.812 -7.48 1 95.75 202 GLY B CA 1
ATOM 4068 C C . GLY B 1 202 ? -21.688 -34.656 -6.914 1 95.75 202 GLY B C 1
ATOM 4069 O O . GLY B 1 202 ? -22.906 -34.75 -6.809 1 95.75 202 GLY B O 1
ATOM 4070 N N . LYS B 1 203 ? -21.016 -33.688 -6.477 1 97.19 203 LYS B N 1
ATOM 4071 C CA . LYS B 1 203 ? -21.656 -32.5 -5.926 1 97.19 203 LYS B CA 1
ATOM 4072 C C . LYS B 1 203 ? -21.812 -31.406 -6.984 1 97.19 203 LYS B C 1
ATOM 4074 O O . LYS B 1 203 ? -21.172 -31.453 -8.031 1 97.19 203 LYS B O 1
ATOM 4079 N N . SER B 1 204 ? -22.672 -30.453 -6.742 1 96.31 204 SER B N 1
ATOM 4080 C CA . SER B 1 204 ? -22.922 -29.359 -7.684 1 96.31 204 SER B CA 1
ATOM 4081 C C . SER B 1 204 ? -21.812 -28.312 -7.613 1 96.31 204 SER B C 1
ATOM 4083 O O . SER B 1 204 ? -21.172 -28.141 -6.574 1 96.31 204 SER B O 1
ATOM 4085 N N . ILE B 1 205 ? -21.562 -27.703 -8.719 1 95.06 205 ILE B N 1
ATOM 4086 C CA . ILE B 1 205 ? -20.703 -26.531 -8.844 1 95.06 205 ILE B CA 1
ATOM 4087 C C . ILE B 1 205 ? -21.562 -25.266 -8.984 1 95.06 205 ILE B C 1
ATOM 4089 O O . ILE B 1 205 ? -22.5 -25.234 -9.781 1 95.06 205 ILE B O 1
ATOM 4093 N N . THR B 1 206 ? -21.297 -24.297 -8.203 1 91.31 206 THR B N 1
ATOM 4094 C CA . THR B 1 206 ? -22.016 -23.031 -8.312 1 91.31 206 THR B CA 1
ATOM 4095 C C . THR B 1 206 ? -21.297 -22.094 -9.281 1 91.31 206 THR B C 1
ATOM 4097 O O . THR B 1 206 ? -20.109 -21.812 -9.109 1 91.31 206 THR B O 1
ATOM 4100 N N . LEU B 1 207 ? -21.969 -21.641 -10.273 1 91.94 207 LEU B N 1
ATOM 4101 C CA . LEU B 1 207 ? -21.453 -20.656 -11.219 1 91.94 207 LEU B CA 1
ATOM 4102 C C . LEU B 1 207 ? -22.312 -19.406 -11.242 1 91.94 207 LEU B C 1
ATOM 4104 O O . LEU B 1 207 ? -23.547 -19.484 -11.305 1 91.94 207 LEU B O 1
ATOM 4108 N N . PHE B 1 208 ? -21.641 -18.359 -11.148 1 86.06 208 PHE B N 1
ATOM 4109 C CA . PHE B 1 208 ? -22.375 -17.125 -11.312 1 86.06 208 PHE B CA 1
ATOM 4110 C C . PHE B 1 208 ? -22.859 -16.969 -12.75 1 86.06 208 PHE B C 1
ATOM 4112 O O . PHE B 1 208 ? -22.094 -17.188 -13.695 1 86.06 208 PHE B O 1
ATOM 4119 N N . ASN B 1 209 ? -24.109 -16.625 -12.922 1 87.06 209 ASN B N 1
ATOM 4120 C CA . ASN B 1 209 ? -24.766 -16.516 -14.219 1 87.06 209 ASN B CA 1
ATOM 4121 C C . ASN B 1 209 ? -24.609 -17.797 -15.031 1 87.06 209 ASN B C 1
ATOM 4123 O O . ASN B 1 209 ? -24.406 -17.734 -16.25 1 87.06 209 ASN B O 1
ATOM 4127 N N . GLY B 1 210 ? -24.5 -18.828 -14.32 1 86.56 210 GLY B N 1
ATOM 4128 C CA . GLY B 1 210 ? -24.297 -20.109 -14.992 1 86.56 210 GLY B CA 1
ATOM 4129 C C . GLY B 1 210 ? -22.969 -20.203 -15.734 1 86.56 210 GLY B C 1
ATOM 4130 O O . GLY B 1 210 ? -22.797 -21.062 -16.594 1 86.56 210 GLY B O 1
ATOM 4131 N N . GLY B 1 211 ? -22.125 -19.344 -15.484 1 89.25 211 GLY B N 1
ATOM 4132 C CA . GLY B 1 211 ? -20.828 -19.312 -16.125 1 89.25 211 GLY B CA 1
ATOM 4133 C C . GLY B 1 211 ? -20.812 -18.484 -17.391 1 89.25 211 GLY B C 1
ATOM 4134 O O . GLY B 1 211 ? -19.766 -18.344 -18.031 1 89.25 211 GLY B O 1
ATOM 4135 N N . MET B 1 212 ? -21.969 -17.953 -17.688 1 90.75 212 MET B N 1
ATOM 4136 C CA . MET B 1 212 ? -22.094 -17.141 -18.891 1 90.75 212 MET B CA 1
ATOM 4137 C C . MET B 1 212 ? -21.703 -15.695 -18.625 1 90.75 212 MET B C 1
ATOM 4139 O O . MET B 1 212 ? -22.047 -15.141 -17.578 1 90.75 212 MET B O 1
ATOM 4143 N N . GLY B 1 213 ? -20.922 -15.195 -19.516 1 91.44 213 GLY B N 1
ATOM 4144 C CA . GLY B 1 213 ? -20.531 -13.805 -19.391 1 91.44 213 GLY B CA 1
ATOM 4145 C C . GLY B 1 213 ? -19.406 -13.602 -18.391 1 91.44 213 GLY B C 1
ATOM 4146 O O . GLY B 1 213 ? -19.031 -12.461 -18.094 1 91.44 213 GLY B O 1
ATOM 4147 N N . VAL B 1 214 ? -18.875 -14.617 -17.781 1 93 214 VAL B N 1
ATOM 4148 C CA . VAL B 1 214 ? -17.75 -14.562 -16.859 1 93 214 VAL B CA 1
ATOM 4149 C C . VAL B 1 214 ? -16.516 -15.172 -17.5 1 93 214 VAL B C 1
ATOM 4151 O O . VAL B 1 214 ? -16.531 -16.328 -17.906 1 93 214 VAL B O 1
ATOM 4154 N N . TYR B 1 215 ? -15.57 -14.32 -17.672 1 95.12 215 TYR B N 1
ATOM 4155 C CA . TYR B 1 215 ? -14.359 -14.75 -18.375 1 95.12 215 TYR B CA 1
ATOM 4156 C C . TYR B 1 215 ? -13.141 -14.633 -17.469 1 95.12 215 TYR B C 1
ATOM 4158 O O . TYR B 1 215 ? -13.023 -13.68 -16.688 1 95.12 215 TYR B O 1
ATOM 4166 N N . ARG B 1 216 ? -12.273 -15.562 -17.5 1 95.56 216 ARG B N 1
ATOM 4167 C CA . ARG B 1 216 ? -10.992 -15.531 -16.797 1 95.56 216 ARG B CA 1
ATOM 4168 C C . ARG B 1 216 ? -9.836 -15.836 -17.75 1 95.56 216 ARG B C 1
ATOM 4170 O O . ARG B 1 216 ? -10.008 -16.562 -18.719 1 95.56 216 ARG B O 1
ATOM 4177 N N . ASP B 1 217 ? -8.734 -15.234 -17.453 1 96.88 217 ASP B N 1
ATOM 4178 C CA . ASP B 1 217 ? -7.504 -15.422 -18.219 1 96.88 217 ASP B CA 1
ATOM 4179 C C . ASP B 1 217 ? -6.645 -16.531 -17.609 1 96.88 217 ASP B C 1
ATOM 4181 O O . ASP B 1 217 ? -5.582 -16.266 -17.047 1 96.88 217 ASP B O 1
ATOM 4185 N N . TRP B 1 218 ? -7.02 -17.766 -17.891 1 97.5 218 TRP B N 1
ATOM 4186 C CA . TRP B 1 218 ? -6.344 -18.938 -17.328 1 97.5 218 TRP B CA 1
ATOM 4187 C C . TRP B 1 218 ? -4.938 -19.078 -17.906 1 97.5 218 TRP B C 1
ATOM 4189 O O . TRP B 1 218 ? -4.766 -19.203 -19.109 1 97.5 218 TRP B O 1
ATOM 4199 N N . THR B 1 219 ? -3.939 -19.109 -17.047 1 98.38 219 THR B N 1
ATOM 4200 C CA . THR B 1 219 ? -2.547 -19.203 -17.484 1 98.38 219 THR B CA 1
ATOM 4201 C C . THR B 1 219 ? -1.863 -20.406 -16.812 1 98.38 219 THR B C 1
ATOM 4203 O O . THR B 1 219 ? -1.777 -20.484 -15.594 1 98.38 219 THR B O 1
ATOM 4206 N N . TYR B 1 220 ? -1.403 -21.297 -17.625 1 98.75 220 TYR B N 1
ATOM 4207 C CA . TYR B 1 220 ? -0.797 -22.531 -17.125 1 98.75 220 TYR B CA 1
ATOM 4208 C C . TYR B 1 220 ? 0.481 -22.234 -16.344 1 98.75 220 TYR B C 1
ATOM 4210 O O . TYR B 1 220 ? 1.252 -21.344 -16.719 1 98.75 220 TYR B O 1
ATOM 4218 N N . VAL B 1 221 ? 0.754 -22.953 -15.289 1 98.81 221 VAL B N 1
ATOM 4219 C CA . VAL B 1 221 ? 1.796 -22.672 -14.312 1 98.81 221 VAL B CA 1
ATOM 4220 C C . VAL B 1 221 ? 3.164 -22.688 -14.992 1 98.81 221 VAL B C 1
ATOM 4222 O O . VAL B 1 221 ? 4.035 -21.875 -14.664 1 98.81 221 VAL B O 1
ATOM 4225 N N . ASP B 1 222 ? 3.414 -23.562 -15.953 1 98.69 222 ASP B N 1
ATOM 4226 C CA . ASP B 1 222 ? 4.707 -23.594 -16.625 1 98.69 222 ASP B CA 1
ATOM 4227 C C . ASP B 1 222 ? 4.957 -22.297 -17.406 1 98.69 222 ASP B C 1
ATOM 4229 O O . ASP B 1 222 ? 6.098 -21.844 -17.516 1 98.69 222 ASP B O 1
ATOM 4233 N N . ASP B 1 223 ? 3.895 -21.812 -18.031 1 98.75 223 ASP B N 1
ATOM 4234 C CA . ASP B 1 223 ? 4.02 -20.531 -18.719 1 98.75 223 ASP B CA 1
ATOM 4235 C C . ASP B 1 223 ? 4.348 -19.406 -17.75 1 98.75 223 ASP B C 1
ATOM 4237 O O . ASP B 1 223 ? 5.195 -18.562 -18.031 1 98.75 223 ASP B O 1
ATOM 4241 N N . ILE B 1 224 ? 3.654 -19.375 -16.625 1 98.81 224 ILE B N 1
ATOM 4242 C CA . ILE B 1 224 ? 3.902 -18.391 -15.578 1 98.81 224 ILE B CA 1
ATOM 4243 C C . ILE B 1 224 ? 5.367 -18.453 -15.141 1 98.81 224 ILE B C 1
ATOM 4245 O O . ILE B 1 224 ? 6.039 -17.422 -15.047 1 98.81 224 ILE B O 1
ATOM 4249 N N . VAL B 1 225 ? 5.836 -19.641 -14.867 1 98.88 225 VAL B N 1
ATOM 4250 C CA . VAL B 1 225 ? 7.199 -19.859 -14.391 1 98.88 225 VAL B CA 1
ATOM 4251 C C . VAL B 1 225 ? 8.195 -19.359 -15.422 1 98.88 225 VAL B C 1
ATOM 4253 O O . VAL B 1 225 ? 9.203 -18.734 -15.07 1 98.88 225 VAL B O 1
ATOM 4256 N N . SER B 1 226 ? 7.91 -19.625 -16.719 1 98.69 226 SER B N 1
ATOM 4257 C CA . SER B 1 226 ? 8.797 -19.125 -17.766 1 98.69 226 SER B CA 1
ATOM 4258 C C . SER B 1 226 ? 8.914 -17.594 -17.719 1 98.69 226 SER B C 1
ATOM 4260 O O . SER B 1 226 ? 9.992 -17.047 -17.922 1 98.69 226 SER B O 1
ATOM 4262 N N . GLY B 1 227 ? 7.793 -16.922 -17.469 1 98.81 227 GLY B N 1
ATOM 4263 C CA . GLY B 1 227 ? 7.801 -15.477 -17.328 1 98.81 227 GLY B CA 1
ATOM 4264 C C . GLY B 1 227 ? 8.578 -15 -16.125 1 98.81 227 GLY B C 1
ATOM 4265 O O . GLY B 1 227 ? 9.305 -14.008 -16.188 1 98.81 227 GLY B O 1
ATOM 4266 N N . VAL B 1 228 ? 8.461 -15.695 -14.992 1 98.88 228 VAL B N 1
ATOM 4267 C CA . VAL B 1 228 ? 9.164 -15.336 -13.758 1 98.88 228 VAL B CA 1
ATOM 4268 C C . VAL B 1 228 ? 10.664 -15.484 -13.961 1 98.88 228 VAL B C 1
ATOM 4270 O O . VAL B 1 228 ? 11.445 -14.617 -13.555 1 98.88 228 VAL B O 1
ATOM 4273 N N . VAL B 1 229 ? 11.07 -16.594 -14.562 1 98.81 229 VAL B N 1
ATOM 4274 C CA . VAL B 1 229 ? 12.484 -16.844 -14.82 1 98.81 229 VAL B CA 1
ATOM 4275 C C . VAL B 1 229 ? 13.039 -15.734 -15.727 1 98.81 229 VAL B C 1
ATOM 4277 O O . VAL B 1 229 ? 14.125 -15.203 -1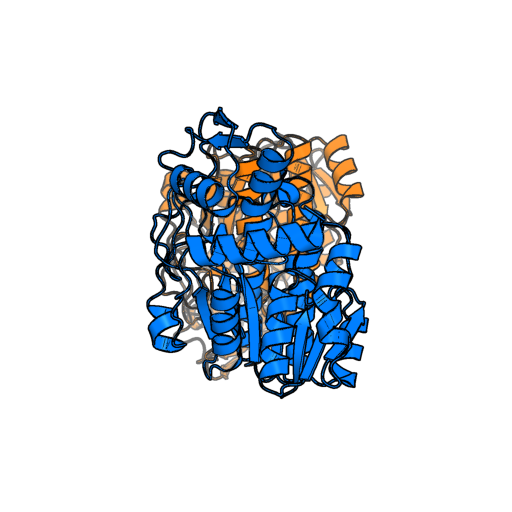5.469 1 98.81 229 VAL B O 1
ATOM 4280 N N . ALA B 1 230 ? 12.273 -15.414 -16.797 1 98.69 230 ALA B N 1
ATOM 4281 C CA . ALA B 1 230 ? 12.695 -14.352 -17.703 1 98.69 230 ALA B CA 1
ATOM 4282 C C . ALA B 1 230 ? 12.852 -13.031 -16.953 1 98.69 230 ALA B C 1
ATOM 4284 O O . ALA B 1 230 ? 13.789 -12.273 -17.219 1 98.69 230 ALA B O 1
ATOM 4285 N N . ALA B 1 231 ? 11.953 -12.75 -16.062 1 98.69 231 ALA B N 1
ATOM 4286 C CA . ALA B 1 231 ? 12.016 -11.523 -15.273 1 98.69 231 ALA B CA 1
ATOM 4287 C C . ALA B 1 231 ? 13.219 -11.523 -14.336 1 98.69 231 ALA B C 1
ATOM 4289 O O . ALA B 1 231 ? 13.844 -10.484 -14.117 1 98.69 231 ALA B O 1
ATOM 4290 N N . LEU B 1 232 ? 13.484 -12.664 -13.711 1 98.44 232 LEU B N 1
ATOM 4291 C CA . LEU B 1 232 ? 14.633 -12.812 -12.82 1 98.44 232 LEU B CA 1
ATOM 4292 C C . LEU B 1 232 ? 15.938 -12.57 -13.57 1 98.44 232 LEU B C 1
ATOM 4294 O O . LEU B 1 232 ? 16.891 -12.023 -13.016 1 98.44 232 LEU B O 1
ATOM 4298 N N . ASP B 1 233 ? 15.945 -12.938 -14.805 1 97.06 233 ASP B N 1
ATOM 4299 C CA . ASP B 1 233 ? 17.172 -12.891 -15.602 1 97.06 233 ASP B CA 1
ATOM 4300 C C . ASP B 1 233 ? 17.281 -11.562 -16.344 1 97.06 233 ASP B C 1
ATOM 4302 O O . ASP B 1 233 ? 18.328 -11.258 -16.922 1 97.06 233 ASP B O 1
ATOM 4306 N N . ALA B 1 234 ? 16.234 -10.758 -16.359 1 94.06 234 ALA B N 1
ATOM 4307 C CA . ALA B 1 234 ? 16.172 -9.523 -17.141 1 94.06 234 ALA B CA 1
ATOM 4308 C C . ALA B 1 234 ? 17.203 -8.508 -16.641 1 94.06 234 ALA B C 1
ATOM 4310 O O . ALA B 1 234 ? 17.562 -8.508 -15.469 1 94.06 234 ALA B O 1
ATOM 4311 N N . GLY B 1 235 ? 17.688 -7.645 -17.5 1 90.88 235 GLY B N 1
ATOM 4312 C CA . GLY B 1 235 ? 18.625 -6.598 -17.156 1 90.88 235 GLY B CA 1
ATOM 4313 C C . GLY B 1 235 ? 17.969 -5.266 -16.859 1 90.88 235 GLY B C 1
ATOM 4314 O O . GLY B 1 235 ? 18.641 -4.242 -16.75 1 90.88 235 GLY B O 1
ATOM 4315 N N . TYR B 1 236 ? 16.672 -5.316 -16.719 1 90.62 236 TYR B N 1
ATOM 4316 C CA . TYR B 1 236 ? 15.938 -4.078 -16.5 1 90.62 236 TYR B CA 1
ATOM 4317 C C . TYR B 1 236 ? 15.992 -3.668 -15.023 1 90.62 236 TYR B C 1
ATOM 4319 O O . TYR B 1 236 ? 15.969 -4.52 -14.133 1 90.62 236 TYR B O 1
ATOM 4327 N N . ALA B 1 237 ? 16.062 -2.342 -14.75 1 94.81 237 ALA B N 1
ATOM 4328 C CA . ALA B 1 237 ? 16.203 -1.813 -13.398 1 94.81 237 ALA B CA 1
ATOM 4329 C C . ALA B 1 237 ? 14.914 -1.996 -12.594 1 94.81 237 ALA B C 1
ATOM 4331 O O . ALA B 1 237 ? 14.914 -2.629 -11.539 1 94.81 237 ALA B O 1
ATOM 4332 N N . PHE B 1 238 ? 13.766 -1.444 -13.031 1 98.19 238 PHE B N 1
ATOM 4333 C CA . PHE B 1 238 ? 12.453 -1.577 -12.414 1 98.19 238 PHE B CA 1
ATOM 4334 C C . PHE B 1 238 ? 11.359 -1.663 -13.469 1 98.19 238 PHE B C 1
ATOM 4336 O O . PHE B 1 238 ? 11.289 -0.822 -14.367 1 98.19 238 PHE B O 1
ATOM 4343 N N . ASP B 1 239 ? 10.492 -2.684 -13.297 1 98 239 ASP B N 1
ATOM 4344 C CA . ASP B 1 239 ? 9.359 -2.783 -14.211 1 98 239 ASP B CA 1
ATOM 4345 C C . ASP B 1 239 ? 8.25 -3.66 -13.625 1 98 239 ASP B C 1
ATOM 4347 O O . ASP B 1 239 ? 8.477 -4.383 -12.648 1 98 239 ASP B O 1
ATOM 4351 N N . ILE B 1 240 ? 7.098 -3.502 -14.172 1 98.69 240 ILE B N 1
ATOM 4352 C CA . ILE B 1 240 ? 5.938 -4.324 -13.852 1 98.69 240 ILE B CA 1
ATOM 4353 C C . ILE B 1 240 ? 5.457 -5.051 -15.102 1 98.69 240 ILE B C 1
ATOM 4355 O O . ILE B 1 240 ? 5.352 -4.453 -16.172 1 98.69 240 ILE B O 1
ATOM 4359 N N . PHE B 1 241 ? 5.195 -6.348 -15 1 98.75 241 PHE B N 1
ATOM 4360 C CA . PHE B 1 241 ? 4.758 -7.145 -16.141 1 98.75 241 PHE B CA 1
ATOM 4361 C C . PHE B 1 241 ? 3.498 -7.93 -15.805 1 98.75 241 PHE B C 1
ATOM 4363 O O . PHE B 1 241 ? 3.416 -8.555 -14.75 1 98.75 241 PHE B O 1
ATOM 4370 N N . ASN B 1 242 ? 2.535 -7.859 -16.672 1 98.81 242 ASN B N 1
ATOM 4371 C CA . ASN B 1 242 ? 1.431 -8.812 -16.625 1 98.81 242 ASN B CA 1
ATOM 4372 C C . ASN B 1 242 ? 1.852 -10.18 -17.172 1 98.81 242 ASN B C 1
ATOM 4374 O O . ASN B 1 242 ? 2.406 -10.273 -18.266 1 98.81 242 ASN B O 1
ATOM 4378 N N . LEU B 1 243 ? 1.657 -11.18 -16.406 1 98.75 243 LEU B N 1
ATOM 4379 C CA . LEU B 1 243 ? 1.847 -12.547 -16.891 1 98.75 243 LEU B CA 1
ATOM 4380 C C . LEU B 1 243 ? 0.512 -13.281 -16.984 1 98.75 243 LEU B C 1
ATOM 4382 O O . LEU B 1 243 ? 0.082 -13.922 -16.016 1 98.75 243 LEU B O 1
ATOM 4386 N N . GLY B 1 244 ? -0.096 -13.211 -18.094 1 98.06 244 GLY B N 1
ATOM 4387 C CA . GLY B 1 244 ? -1.363 -13.844 -18.422 1 98.06 244 GLY B CA 1
ATOM 4388 C C . GLY B 1 244 ? -1.372 -14.492 -19.797 1 98.06 244 GLY B C 1
ATOM 4389 O O . GLY B 1 244 ? -0.453 -14.289 -20.594 1 98.06 244 GLY B O 1
ATOM 4390 N N . HIS B 1 245 ? -2.357 -15.25 -20.016 1 95.88 245 HIS B N 1
ATOM 4391 C CA . HIS B 1 245 ? -2.473 -15.945 -21.281 1 95.88 245 HIS B CA 1
ATOM 4392 C C . HIS B 1 245 ? -3.008 -15.016 -22.375 1 95.88 245 HIS B C 1
ATOM 4394 O O . HIS B 1 245 ? -2.783 -15.25 -23.562 1 95.88 245 HIS B O 1
ATOM 4400 N N . SER B 1 246 ? -3.764 -13.984 -22.016 1 95.19 246 SER B N 1
ATOM 4401 C CA . SER B 1 246 ? -4.324 -12.969 -22.906 1 95.19 246 SER B CA 1
ATOM 4402 C C . SER B 1 246 ? -5.363 -13.57 -23.844 1 95.19 246 SER B C 1
ATOM 4404 O O . SER B 1 246 ? -5.492 -13.141 -24.984 1 95.19 246 SER B O 1
ATOM 4406 N N . SER B 1 247 ? -5.965 -14.625 -23.5 1 94 247 SER B N 1
ATOM 4407 C CA . SER B 1 247 ? -7.074 -15.273 -24.188 1 94 247 SER B CA 1
ATOM 4408 C C . SER B 1 247 ? -8.117 -15.781 -23.188 1 94 247 SER B C 1
ATOM 4410 O O . SER B 1 247 ? -8.203 -16.984 -22.938 1 94 247 SER B O 1
ATOM 4412 N N . PRO B 1 248 ? -8.891 -14.875 -22.734 1 95.69 248 PRO B N 1
ATOM 4413 C CA . PRO B 1 248 ? -9.844 -15.242 -21.672 1 95.69 248 PRO B CA 1
ATOM 4414 C C . PRO B 1 248 ? -10.836 -16.312 -22.125 1 95.69 248 PRO B C 1
ATOM 4416 O O . PRO B 1 248 ? -11.25 -16.328 -23.281 1 95.69 248 PRO B O 1
ATOM 4419 N N . VAL B 1 249 ? -11.203 -17.156 -21.203 1 96.62 249 VAL B N 1
ATOM 4420 C CA . VAL B 1 249 ? -12.125 -18.266 -21.438 1 96.62 249 VAL B CA 1
ATOM 4421 C C . VAL B 1 249 ? -13.359 -18.078 -20.562 1 96.62 249 VAL B C 1
ATOM 4423 O O . VAL B 1 249 ? -13.258 -17.766 -19.375 1 96.62 249 VAL B O 1
ATOM 4426 N N . GLN B 1 250 ? -14.469 -18.266 -21.25 1 96.62 250 GLN B N 1
ATOM 4427 C CA . GLN B 1 250 ? -15.711 -18.203 -20.484 1 96.62 250 GLN B CA 1
ATOM 4428 C C . GLN B 1 250 ? -15.789 -19.344 -19.469 1 96.62 250 GLN B C 1
ATOM 4430 O O . GLN B 1 250 ? -15.383 -20.469 -19.781 1 96.62 250 GLN B O 1
ATOM 4435 N N . LEU B 1 251 ? -16.328 -19.109 -18.344 1 95.69 251 LEU B N 1
ATOM 4436 C CA . LEU B 1 251 ? -16.312 -20.062 -17.25 1 95.69 251 LEU B CA 1
ATOM 4437 C C . LEU B 1 251 ? -17.047 -21.344 -17.625 1 95.69 251 LEU B C 1
ATOM 4439 O O . LEU B 1 251 ? -16.641 -22.438 -17.25 1 95.69 251 LEU B O 1
ATOM 4443 N N . ILE B 1 252 ? -18.172 -21.234 -18.391 1 95.69 252 ILE B N 1
ATOM 4444 C CA . ILE B 1 252 ? -18.906 -22.422 -18.812 1 95.69 252 ILE B CA 1
ATOM 4445 C C . ILE B 1 252 ? -18.047 -23.266 -19.75 1 95.69 252 ILE B C 1
ATOM 4447 O O . ILE B 1 252 ? -18.125 -24.484 -19.734 1 95.69 252 ILE B O 1
ATOM 4451 N N . ASP B 1 253 ? -17.234 -22.594 -20.578 1 96.75 253 ASP B N 1
ATOM 4452 C CA . ASP B 1 253 ? -16.328 -23.297 -21.469 1 96.75 253 ASP B CA 1
ATOM 4453 C C . ASP B 1 253 ? -15.211 -23.984 -20.688 1 96.75 253 ASP B C 1
ATOM 4455 O O . ASP B 1 253 ? -14.758 -25.062 -21.062 1 96.75 253 ASP B O 1
ATOM 4459 N N . PHE B 1 254 ? -14.797 -23.375 -19.656 1 97.38 254 PHE B N 1
ATOM 4460 C CA . PHE B 1 254 ? -13.828 -23.984 -18.75 1 97.38 254 PHE B CA 1
ATOM 4461 C C . PHE B 1 254 ? -14.375 -25.281 -18.156 1 97.38 254 PHE B C 1
ATOM 4463 O O . PHE B 1 254 ? -13.68 -26.297 -18.109 1 97.38 254 PHE B O 1
ATOM 4470 N N . VAL B 1 255 ? -15.609 -25.234 -17.703 1 97.06 255 VAL B N 1
ATOM 4471 C CA . VAL B 1 255 ? -16.266 -26.406 -17.125 1 97.06 255 VAL B CA 1
ATOM 4472 C C . VAL B 1 255 ? -16.391 -27.5 -18.172 1 97.06 255 VAL B C 1
ATOM 4474 O O . VAL B 1 255 ? -16.141 -28.672 -17.891 1 97.06 255 VAL B O 1
ATOM 4477 N N . THR B 1 256 ? -16.75 -27.078 -19.328 1 97.38 256 THR B N 1
ATOM 4478 C CA . THR B 1 256 ? -16.875 -28.031 -20.438 1 97.38 256 THR B CA 1
ATOM 4479 C C . THR B 1 256 ? -15.539 -28.719 -20.719 1 97.38 256 THR B C 1
ATOM 4481 O O . THR B 1 256 ? -15.484 -29.922 -20.953 1 97.38 256 THR B O 1
ATOM 4484 N N . ALA B 1 257 ? -14.5 -27.922 -20.734 1 97.88 257 ALA B N 1
ATOM 4485 C CA . ALA B 1 257 ? -13.156 -28.469 -20.922 1 97.88 257 ALA B CA 1
ATOM 4486 C C . ALA B 1 257 ? -12.82 -29.453 -19.812 1 97.88 257 ALA B C 1
ATOM 4488 O O . ALA B 1 257 ? -12.211 -30.5 -20.062 1 97.88 257 ALA B O 1
ATOM 4489 N N . LEU B 1 258 ? -13.172 -29.156 -18.578 1 97.88 258 LEU B N 1
ATOM 4490 C CA . LEU B 1 258 ? -12.945 -30.047 -17.438 1 97.88 258 LEU B CA 1
ATOM 4491 C C . LEU B 1 258 ? -13.688 -31.359 -17.625 1 97.88 258 LEU B C 1
ATOM 4493 O O . LEU B 1 258 ? -13.156 -32.438 -17.312 1 97.88 258 LEU B O 1
ATOM 4497 N N . GLU B 1 259 ? -14.93 -31.25 -18.125 1 98.06 259 GLU B N 1
ATOM 4498 C CA . GLU B 1 259 ? -15.711 -32.469 -18.391 1 98.06 259 GLU B CA 1
ATOM 4499 C C . GLU B 1 259 ? -15.016 -33.344 -19.406 1 98.06 259 GLU B C 1
ATOM 4501 O O . GLU B 1 259 ? -14.938 -34.562 -19.219 1 98.06 259 GLU B O 1
ATOM 4506 N N . ARG B 1 260 ? -14.539 -32.719 -20.391 1 98.06 260 ARG B N 1
ATOM 4507 C CA . ARG B 1 260 ? -13.875 -33.5 -21.453 1 98.06 260 ARG B CA 1
ATOM 4508 C C . ARG B 1 260 ? -12.633 -34.188 -20.922 1 98.06 260 ARG B C 1
ATOM 4510 O O . ARG B 1 260 ? -12.391 -35.344 -21.234 1 98.06 260 ARG B O 1
ATOM 4517 N N . VAL B 1 261 ? -11.867 -33.531 -20.125 1 97.75 261 VAL B N 1
ATOM 4518 C CA . VAL B 1 261 ? -10.578 -34.031 -19.656 1 97.75 261 VAL B CA 1
ATOM 4519 C C . VAL B 1 261 ? -10.797 -35.062 -18.578 1 97.75 261 VAL B C 1
ATOM 4521 O O . VAL B 1 261 ? -10.039 -36.062 -18.484 1 97.75 261 VAL B O 1
ATOM 4524 N N . THR B 1 262 ? -11.828 -34.938 -17.781 1 97.12 262 THR B N 1
ATOM 4525 C CA . THR B 1 262 ? -12.016 -35.812 -16.625 1 97.12 262 THR B CA 1
ATOM 4526 C C . THR B 1 262 ? -12.922 -37 -16.969 1 97.12 262 THR B C 1
ATOM 4528 O O . THR B 1 262 ? -12.891 -38.031 -16.297 1 97.12 262 THR B O 1
ATOM 4531 N N . GLY B 1 263 ? -13.828 -36.75 -17.953 1 97.12 263 GLY B N 1
ATOM 4532 C CA . GLY B 1 263 ? -14.867 -37.719 -18.266 1 97.12 263 GLY B CA 1
ATOM 4533 C C . GLY B 1 263 ? -16.047 -37.656 -17.312 1 97.12 263 GLY B C 1
ATOM 4534 O O . GLY B 1 263 ? -16.953 -38.469 -17.375 1 97.12 263 GLY B O 1
ATOM 4535 N N . LEU B 1 264 ? -15.992 -36.688 -16.422 1 97.06 264 LEU B N 1
ATOM 4536 C CA . LEU B 1 264 ? -17.062 -36.5 -15.445 1 97.06 264 LEU B CA 1
ATOM 4537 C C . LEU B 1 264 ? -18.031 -35.406 -15.906 1 97.06 264 LEU B C 1
ATOM 4539 O O . LEU B 1 264 ? -17.672 -34.562 -16.719 1 97.06 264 LEU B O 1
ATOM 4543 N N . CYS B 1 265 ? -19.234 -35.469 -15.422 1 95.38 265 CYS B N 1
ATOM 4544 C CA . CYS B 1 265 ? -20.234 -34.469 -15.742 1 95.38 265 CYS B CA 1
ATOM 4545 C C . CYS B 1 265 ? -20.422 -33.5 -14.578 1 95.38 265 CYS B C 1
ATOM 4547 O O . CYS B 1 265 ? -20.578 -33.906 -13.43 1 95.38 265 CYS B O 1
ATOM 4549 N N . ALA B 1 266 ? -20.359 -32.25 -14.883 1 95.81 266 ALA B N 1
ATOM 4550 C CA . ALA B 1 266 ? -20.562 -31.219 -13.859 1 95.81 266 ALA B CA 1
ATOM 4551 C C . ALA B 1 266 ? -22.047 -30.938 -13.648 1 95.81 266 ALA B C 1
ATOM 4553 O O . ALA B 1 266 ? -22.828 -30.906 -14.609 1 95.81 266 ALA B O 1
ATOM 4554 N N . ARG B 1 267 ? -22.516 -30.875 -12.422 1 96.31 267 ARG B N 1
ATOM 4555 C CA . ARG B 1 267 ? -23.828 -30.375 -12.055 1 96.31 267 ARG B CA 1
ATOM 4556 C C . ARG B 1 267 ? -23.781 -28.891 -11.688 1 96.31 267 ARG B C 1
ATOM 4558 O O . ARG B 1 267 ? -23.25 -28.531 -10.633 1 96.31 267 ARG B O 1
ATOM 4565 N N . ILE B 1 268 ? -24.391 -28.109 -12.508 1 95.31 268 ILE B N 1
ATOM 4566 C CA . ILE B 1 268 ? -24.203 -26.656 -12.383 1 95.31 268 ILE B CA 1
ATOM 4567 C C . ILE B 1 268 ? -25.422 -26.047 -11.711 1 95.31 268 ILE B C 1
ATOM 4569 O O . ILE B 1 268 ? -26.562 -26.344 -12.078 1 95.31 268 ILE B O 1
ATOM 4573 N N . VAL B 1 269 ? -25.188 -25.328 -10.68 1 95.19 269 VAL B N 1
ATOM 4574 C CA . VAL B 1 269 ? -26.188 -24.453 -10.07 1 95.19 269 VAL B CA 1
ATOM 4575 C C . VAL B 1 269 ? -25.844 -23 -10.359 1 95.19 269 VAL B C 1
ATOM 4577 O O . VAL B 1 269 ? -24.75 -22.531 -10.016 1 95.19 269 VAL B O 1
ATOM 4580 N N . ALA B 1 270 ? -26.766 -22.281 -10.969 1 92.38 270 ALA B N 1
ATOM 4581 C CA . ALA B 1 270 ? -26.531 -20.891 -11.344 1 92.38 270 ALA B CA 1
ATOM 4582 C C . ALA B 1 270 ? -26.922 -19.938 -10.227 1 92.38 270 ALA B C 1
ATOM 4584 O O . ALA B 1 270 ? -27.953 -20.141 -9.562 1 92.38 270 ALA B O 1
ATOM 4585 N N . GLN B 1 271 ? -26.062 -19.031 -9.906 1 90.5 271 GLN B N 1
ATOM 4586 C CA . GLN B 1 271 ? -26.359 -17.938 -8.992 1 90.5 271 GLN B CA 1
ATOM 4587 C C . GLN B 1 271 ? -26.109 -16.578 -9.664 1 90.5 271 GLN B C 1
ATOM 4589 O O . GLN B 1 271 ? -25.344 -16.484 -10.625 1 90.5 271 GLN B O 1
ATOM 4594 N N . PRO B 1 272 ? -26.797 -15.516 -9.156 1 86.94 272 PRO B N 1
ATOM 4595 C CA . PRO B 1 272 ? -26.547 -14.188 -9.719 1 86.94 272 PRO B CA 1
ATOM 4596 C C . PRO B 1 272 ? -25.094 -13.727 -9.5 1 86.94 272 PRO B C 1
ATOM 4598 O O . PRO B 1 272 ? -24.5 -14.031 -8.469 1 86.94 272 PRO B O 1
ATOM 4601 N N . LEU B 1 273 ? -24.562 -13.094 -10.523 1 80.5 273 LEU B N 1
ATOM 4602 C CA . LEU B 1 273 ? -23.234 -12.523 -10.414 1 80.5 273 LEU B CA 1
ATOM 4603 C C . LEU B 1 273 ? -23.203 -11.359 -9.43 1 80.5 273 LEU B C 1
ATOM 4605 O O . LEU B 1 273 ? -23.938 -10.375 -9.602 1 80.5 273 LEU B O 1
ATOM 4609 N N . PRO B 1 274 ? -22.359 -11.562 -8.43 1 75 274 PRO B N 1
ATOM 4610 C CA . PRO B 1 274 ? -22.25 -10.414 -7.531 1 75 274 PRO B CA 1
ATOM 4611 C C . PRO B 1 274 ? -21.641 -9.188 -8.203 1 75 274 PRO B C 1
ATOM 4613 O O . PRO B 1 274 ? -20.688 -9.32 -8.977 1 75 274 PRO B O 1
ATOM 4616 N N . ALA B 1 275 ? -22.188 -8.031 -7.938 1 71.62 275 ALA B N 1
ATOM 4617 C CA . ALA B 1 275 ? -21.734 -6.766 -8.5 1 71.62 275 ALA B CA 1
ATOM 4618 C C . ALA B 1 275 ? -20.297 -6.469 -8.086 1 71.62 275 ALA B C 1
ATOM 4620 O O . ALA B 1 275 ? -19.594 -5.719 -8.766 1 71.62 275 ALA B O 1
ATOM 4621 N N . ALA B 1 276 ? -19.828 -7.156 -7.234 1 72.25 276 ALA B N 1
ATOM 4622 C CA . ALA B 1 276 ? -18.547 -6.828 -6.605 1 72.25 276 ALA B CA 1
ATOM 4623 C C . ALA B 1 276 ? -17.391 -7.496 -7.336 1 72.25 276 ALA B C 1
ATOM 4625 O O . ALA B 1 276 ? -16.234 -7.137 -7.133 1 72.25 276 ALA B O 1
ATOM 4626 N N . ASP B 1 277 ? -17.609 -8.391 -8.195 1 79.75 277 ASP B N 1
ATOM 4627 C CA . ASP B 1 277 ? -16.547 -9.109 -8.891 1 79.75 277 ASP B CA 1
ATOM 4628 C C . ASP B 1 277 ? -16.5 -8.727 -10.367 1 79.75 277 ASP B C 1
ATOM 4630 O O . ASP B 1 277 ? -17.547 -8.586 -11.008 1 79.75 277 ASP B O 1
ATOM 4634 N N . PRO B 1 278 ? -15.258 -8.508 -10.82 1 85.94 278 PRO B N 1
ATOM 4635 C CA . PRO B 1 278 ? -15.203 -8.234 -12.258 1 85.94 278 PRO B CA 1
ATOM 4636 C C . PRO B 1 278 ? -15.641 -9.422 -13.109 1 85.94 278 PRO B C 1
ATOM 4638 O O . PRO B 1 278 ? -15.172 -10.547 -12.891 1 85.94 278 PRO B O 1
ATOM 4641 N N . PRO B 1 279 ? -16.422 -9.203 -14.094 1 89.06 279 PRO B N 1
ATOM 4642 C CA . PRO B 1 279 ? -16.922 -10.297 -14.922 1 89.06 279 PRO B CA 1
ATOM 4643 C C . PRO B 1 279 ? -15.852 -10.844 -15.875 1 89.06 279 PRO B C 1
ATOM 4645 O O . PRO B 1 279 ? -15.859 -12.031 -16.203 1 89.06 279 PRO B O 1
ATOM 4648 N N . ILE B 1 280 ? -15.031 -9.992 -16.375 1 92.12 280 ILE B N 1
ATOM 4649 C CA . ILE B 1 280 ? -13.992 -10.367 -17.328 1 92.12 280 ILE B CA 1
ATOM 4650 C C . ILE B 1 280 ? -12.633 -9.898 -16.828 1 92.12 280 ILE B C 1
ATOM 4652 O O . ILE B 1 280 ? -12.477 -8.742 -16.422 1 92.12 280 ILE B O 1
ATOM 4656 N N . THR B 1 281 ? -11.688 -10.805 -16.797 1 92 281 THR B N 1
ATOM 4657 C CA . THR B 1 281 ? -10.305 -10.484 -16.453 1 92 281 THR B CA 1
ATOM 4658 C C . THR B 1 281 ? -9.344 -11.031 -17.5 1 92 281 THR B C 1
ATOM 4660 O O . THR B 1 281 ? -9.344 -12.234 -17.797 1 92 281 THR B O 1
ATOM 4663 N N . TYR B 1 282 ? -8.594 -10.164 -18.094 1 92.88 282 TYR B N 1
ATOM 4664 C CA . TYR B 1 282 ? -7.539 -10.68 -18.969 1 92.88 282 TYR B CA 1
ATOM 4665 C C . TYR B 1 282 ? -6.477 -9.625 -19.234 1 92.88 282 TYR B C 1
ATOM 4667 O O . TYR B 1 282 ? -6.746 -8.422 -19.125 1 92.88 282 TYR B O 1
ATOM 4675 N N . ALA B 1 283 ? -5.336 -10.086 -19.516 1 96.62 283 ALA B N 1
ATOM 4676 C CA . ALA B 1 283 ? -4.113 -9.289 -19.531 1 96.62 283 ALA B CA 1
ATOM 4677 C C . ALA B 1 283 ? -3.799 -8.797 -20.938 1 96.62 283 ALA B C 1
ATOM 4679 O O . ALA B 1 283 ? -3.99 -9.531 -21.922 1 96.62 283 ALA B O 1
ATOM 4680 N N . ARG B 1 284 ? -3.43 -7.574 -21.094 1 97.56 284 ARG B N 1
ATOM 4681 C CA . ARG B 1 284 ? -2.523 -7.211 -22.188 1 97.56 284 ARG B CA 1
ATOM 4682 C C . ARG B 1 284 ? -1.089 -7.613 -21.859 1 97.56 284 ARG B C 1
ATOM 4684 O O . ARG B 1 284 ? -0.563 -7.246 -20.797 1 97.56 284 ARG B O 1
ATOM 4691 N N . ILE B 1 285 ? -0.413 -8.406 -22.75 1 98.12 285 ILE B N 1
ATOM 4692 C CA . ILE B 1 285 ? 0.891 -8.953 -22.391 1 98.12 285 ILE B CA 1
ATOM 4693 C C . ILE B 1 285 ? 1.953 -8.438 -23.359 1 98.12 285 ILE B C 1
ATOM 4695 O O . ILE B 1 285 ? 3.061 -8.977 -23.422 1 98.12 285 ILE B O 1
ATOM 4699 N N . ASP B 1 286 ? 1.664 -7.41 -24.141 1 98.06 286 ASP B N 1
ATOM 4700 C CA . ASP B 1 286 ? 2.58 -6.863 -25.141 1 98.06 286 ASP B CA 1
ATOM 4701 C C . ASP B 1 286 ? 3.924 -6.504 -24.5 1 98.06 286 ASP B C 1
ATOM 4703 O O . ASP B 1 286 ? 4.98 -6.801 -25.062 1 98.06 286 ASP B O 1
ATOM 4707 N N . LYS B 1 287 ? 3.922 -5.859 -23.391 1 98.06 287 LYS B N 1
ATOM 4708 C CA . LYS B 1 287 ? 5.145 -5.43 -22.703 1 98.06 287 LYS B CA 1
ATOM 4709 C C . LYS B 1 287 ? 6.004 -6.629 -22.328 1 98.06 287 LYS B C 1
ATOM 4711 O O . LYS B 1 287 ? 7.207 -6.652 -22.594 1 98.06 287 LYS B O 1
ATOM 4716 N N . ALA B 1 288 ? 5.371 -7.633 -21.656 1 98.38 288 ALA B N 1
ATOM 4717 C CA . ALA B 1 288 ? 6.09 -8.836 -21.234 1 98.38 288 ALA B CA 1
ATOM 4718 C C . ALA B 1 288 ? 6.648 -9.578 -22.438 1 98.38 288 ALA B C 1
ATOM 4720 O O . ALA B 1 288 ? 7.762 -10.109 -22.391 1 98.38 288 ALA B O 1
ATOM 4721 N N . THR B 1 289 ? 5.859 -9.617 -23.516 1 98.38 289 THR B N 1
ATOM 4722 C CA . THR B 1 289 ? 6.312 -10.281 -24.734 1 98.38 289 THR B CA 1
ATOM 4723 C C . THR B 1 289 ? 7.523 -9.555 -25.328 1 98.38 289 THR B C 1
ATOM 4725 O O . THR B 1 289 ? 8.523 -10.188 -25.672 1 98.38 289 THR B O 1
ATOM 4728 N N . ARG B 1 290 ? 7.434 -8.297 -25.438 1 98.06 290 ARG B N 1
ATOM 4729 C CA . ARG B 1 290 ? 8.492 -7.496 -26.047 1 98.06 290 ARG B CA 1
ATOM 4730 C C . ARG B 1 290 ? 9.75 -7.512 -25.203 1 98.06 290 ARG B C 1
ATOM 4732 O O . ARG B 1 290 ? 10.859 -7.68 -25.719 1 98.06 290 ARG B O 1
ATOM 4739 N N . MET B 1 291 ? 9.648 -7.379 -23.891 1 98 291 MET B N 1
ATOM 4740 C CA . MET B 1 291 ? 10.797 -7.113 -23.031 1 98 291 MET B CA 1
ATOM 4741 C C . MET B 1 291 ? 11.359 -8.406 -22.453 1 98 291 MET B C 1
ATOM 4743 O O . MET B 1 291 ? 12.562 -8.508 -22.203 1 98 291 MET B O 1
ATOM 4747 N N . LEU B 1 292 ? 10.453 -9.438 -22.234 1 98.19 292 LEU B N 1
ATOM 4748 C CA . LEU B 1 292 ? 10.891 -10.648 -21.562 1 98.19 292 LEU B CA 1
ATOM 4749 C C . LEU B 1 292 ? 10.844 -11.852 -22.5 1 98.19 292 LEU B C 1
ATOM 4751 O O . LEU B 1 292 ? 11.32 -12.93 -22.156 1 98.19 292 LEU B O 1
ATOM 4755 N N . GLY B 1 293 ? 10.18 -11.695 -23.688 1 98 293 GLY B N 1
ATOM 4756 C CA . GLY B 1 293 ? 9.938 -12.836 -24.562 1 98 293 GLY B CA 1
ATOM 4757 C C . GLY B 1 293 ? 8.852 -13.758 -24.031 1 98 293 GLY B C 1
ATOM 4758 O O . GLY B 1 293 ? 8.82 -14.945 -24.375 1 98 293 GLY B O 1
ATOM 4759 N N . PHE B 1 294 ? 8.047 -13.281 -23.172 1 98.25 294 PHE B N 1
ATOM 4760 C CA . PHE B 1 294 ? 6.961 -14.062 -22.562 1 98.25 294 PHE B CA 1
ATOM 4761 C C . PHE B 1 294 ? 5.926 -14.445 -23.625 1 98.25 294 PHE B C 1
ATOM 4763 O O . PHE B 1 294 ? 5.371 -13.578 -24.297 1 98.25 294 PHE B O 1
ATOM 4770 N N . GLN B 1 295 ? 5.699 -15.719 -23.781 1 97 295 GLN B N 1
ATOM 4771 C CA . GLN B 1 295 ? 4.746 -16.281 -24.734 1 97 295 GLN B CA 1
ATOM 4772 C C . GLN B 1 295 ? 4.031 -17.484 -24.156 1 97 295 GLN B C 1
ATOM 4774 O O . GLN B 1 295 ? 4.441 -18.625 -24.406 1 97 295 GLN B O 1
ATOM 4779 N N . PRO B 1 296 ? 3.006 -17.172 -23.406 1 96.81 296 PRO B N 1
ATOM 4780 C CA . PRO B 1 296 ? 2.248 -18.328 -22.922 1 96.81 296 PRO B CA 1
ATOM 4781 C C . PRO B 1 296 ? 1.729 -19.219 -24.062 1 96.81 296 PRO B C 1
ATOM 4783 O O . PRO B 1 296 ? 1.155 -18.703 -25.031 1 96.81 296 PRO B O 1
ATOM 4786 N N . CYS B 1 297 ? 1.931 -20.531 -23.953 1 95.62 297 CYS B N 1
ATOM 4787 C CA . CYS B 1 297 ? 1.683 -21.344 -25.141 1 95.62 297 CYS B CA 1
ATOM 4788 C C . CYS B 1 297 ? 0.938 -22.625 -24.766 1 95.62 297 CYS B C 1
ATOM 4790 O O . CYS B 1 297 ? 0.704 -23.484 -25.625 1 95.62 297 CYS B O 1
ATOM 4792 N N . THR B 1 298 ? 0.547 -22.859 -23.578 1 97.81 298 THR B N 1
ATOM 4793 C CA . THR B 1 298 ? -0.131 -24.094 -23.188 1 97.81 298 THR B CA 1
ATOM 4794 C C . THR B 1 298 ? -1.638 -23.969 -23.391 1 97.81 298 THR B C 1
ATOM 4796 O O . THR B 1 298 ? -2.301 -23.188 -22.703 1 97.81 298 THR B O 1
ATOM 4799 N N . PRO B 1 299 ? -2.168 -24.719 -24.312 1 96.81 299 PRO B N 1
ATOM 4800 C CA . PRO B 1 299 ? -3.623 -24.688 -24.484 1 96.81 299 PRO B CA 1
ATOM 4801 C C . PRO B 1 299 ? -4.363 -25.125 -23.219 1 96.81 299 PRO B C 1
ATOM 4803 O O . PRO B 1 299 ? -3.896 -26 -22.484 1 96.81 299 PRO B O 1
ATOM 4806 N N . LEU B 1 300 ? -5.586 -24.562 -23 1 97.56 300 LEU B N 1
ATOM 4807 C CA . LEU B 1 300 ? -6.352 -24.797 -21.781 1 97.56 300 LEU B CA 1
ATOM 4808 C C . LEU B 1 300 ? -6.566 -26.281 -21.547 1 97.56 300 LEU B C 1
ATOM 4810 O O . LEU B 1 300 ? -6.336 -26.781 -20.438 1 97.56 300 LEU 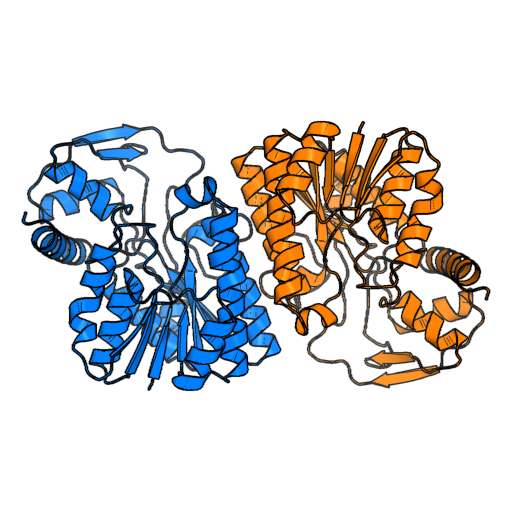B O 1
ATOM 4814 N N . GLU B 1 301 ? -6.953 -27.016 -22.578 1 97.31 301 GLU B N 1
ATOM 4815 C CA . GLU B 1 301 ? -7.277 -28.438 -22.422 1 97.31 301 GLU B CA 1
ATOM 4816 C C . GLU B 1 301 ? -6.043 -29.234 -22.031 1 97.31 301 GLU B C 1
ATOM 4818 O O . GLU B 1 301 ? -6.133 -30.156 -21.219 1 97.31 301 GLU B O 1
ATOM 4823 N N . GLU B 1 302 ? -4.895 -28.875 -22.641 1 98.19 302 GLU B N 1
ATOM 4824 C CA . GLU B 1 302 ? -3.648 -29.562 -22.297 1 98.19 302 GLU B CA 1
ATOM 4825 C C . GLU B 1 302 ? -3.271 -29.312 -20.844 1 98.19 302 GLU B C 1
ATOM 4827 O O . GLU B 1 302 ? -2.891 -30.25 -20.125 1 98.19 302 GLU B O 1
ATOM 4832 N N . GLY B 1 303 ? -3.34 -28.078 -20.406 1 98.44 303 GLY B N 1
ATOM 4833 C CA . GLY B 1 303 ? -3.045 -27.766 -19.016 1 98.44 303 GLY B CA 1
ATOM 4834 C C . GLY B 1 303 ? -3.977 -28.453 -18.047 1 98.44 303 GLY B C 1
ATOM 4835 O O . GLY B 1 303 ? -3.539 -28.938 -17 1 98.44 303 GLY B O 1
ATOM 4836 N N . LEU B 1 304 ? -5.273 -28.5 -18.375 1 98.44 304 LEU B N 1
ATOM 4837 C CA . LEU B 1 304 ? -6.258 -29.141 -17.5 1 98.44 304 LEU B CA 1
ATOM 4838 C C . LEU B 1 304 ? -6.027 -30.656 -17.438 1 98.44 304 LEU B C 1
ATOM 4840 O O . LEU B 1 304 ? -6.258 -31.281 -16.406 1 98.44 304 LEU B O 1
ATOM 4844 N N . ALA B 1 305 ? -5.609 -31.203 -18.594 1 98.5 305 ALA B N 1
ATOM 4845 C CA . ALA B 1 305 ? -5.297 -32.625 -18.609 1 98.5 305 ALA B CA 1
ATOM 4846 C C . ALA B 1 305 ? -4.148 -32.969 -17.656 1 98.5 305 ALA B C 1
ATOM 4848 O O . ALA B 1 305 ? -4.195 -33.938 -16.922 1 98.5 305 ALA B O 1
ATOM 4849 N N . ARG B 1 306 ? -3.102 -32.125 -17.703 1 98.44 306 ARG B N 1
ATOM 4850 C CA . ARG B 1 306 ? -1.967 -32.281 -16.797 1 98.44 306 ARG B CA 1
ATOM 4851 C C . ARG B 1 306 ? -2.389 -32.125 -15.344 1 98.44 306 ARG B C 1
ATOM 4853 O O . ARG B 1 306 ? -1.927 -32.844 -14.469 1 98.44 306 ARG B O 1
ATOM 4860 N N . PHE B 1 307 ? -3.25 -31.156 -15.141 1 98.38 307 PHE B N 1
ATOM 4861 C CA . PHE B 1 307 ? -3.791 -30.938 -13.797 1 98.38 307 PHE B CA 1
ATOM 4862 C C . PHE B 1 307 ? -4.559 -32.156 -13.328 1 98.38 307 PHE B C 1
ATOM 4864 O O . PHE B 1 307 ? -4.391 -32.625 -12.188 1 98.38 307 PHE B O 1
ATOM 4871 N N . TRP B 1 308 ? -5.41 -32.719 -14.18 1 98.06 308 TRP B N 1
ATOM 4872 C CA . TRP B 1 308 ? -6.238 -33.875 -13.844 1 98.06 308 TRP B CA 1
ATOM 4873 C C . TRP B 1 308 ? -5.375 -35.094 -13.516 1 98.06 308 TRP B C 1
ATOM 4875 O O . TRP B 1 308 ? -5.641 -35.812 -12.547 1 98.06 308 TRP B O 1
ATOM 4885 N N . GLU B 1 309 ? -4.348 -35.312 -14.336 1 98 309 GLU B N 1
ATOM 4886 C CA . GLU B 1 309 ? -3.42 -36.406 -14.078 1 98 309 GLU B CA 1
ATOM 4887 C C . GLU B 1 309 ? -2.773 -36.281 -12.703 1 98 309 GLU B C 1
ATOM 4889 O O . GLU B 1 309 ? -2.693 -37.25 -11.953 1 98 309 GLU B O 1
ATOM 4894 N N . TRP B 1 310 ? -2.326 -35.094 -12.398 1 97.69 310 TRP B N 1
ATOM 4895 C CA . TRP B 1 310 ? -1.742 -34.812 -11.086 1 97.69 310 TRP B CA 1
ATOM 4896 C C . TRP B 1 310 ? -2.764 -35.062 -9.977 1 97.69 310 TRP B C 1
ATOM 4898 O O . TRP B 1 310 ? -2.459 -35.688 -8.961 1 97.69 310 TRP B O 1
ATOM 4908 N N . TYR B 1 311 ? -3.984 -34.5 -10.156 1 97.44 311 TYR B N 1
ATOM 4909 C CA . TYR B 1 311 ? -5.059 -34.625 -9.18 1 97.44 311 TYR B CA 1
ATOM 4910 C C . TYR B 1 311 ? -5.328 -36.094 -8.859 1 97.44 311 TYR B C 1
ATOM 4912 O O . TYR B 1 311 ? -5.441 -36.469 -7.688 1 97.44 311 TYR B O 1
ATOM 4920 N N . ARG B 1 312 ? -5.371 -36.875 -9.891 1 96.81 312 ARG B N 1
ATOM 4921 C CA . ARG B 1 312 ? -5.637 -38.312 -9.711 1 96.81 312 ARG B CA 1
ATOM 4922 C C . ARG B 1 312 ? -4.512 -38.969 -8.938 1 96.81 312 ARG B C 1
ATOM 4924 O O . ARG B 1 312 ? -4.762 -39.844 -8.102 1 96.81 312 ARG B O 1
ATOM 4931 N N . SER B 1 313 ? -3.328 -38.594 -9.258 1 94.62 313 SER B N 1
ATOM 4932 C CA . SER B 1 313 ? -2.18 -39.188 -8.562 1 94.62 313 SER B CA 1
ATOM 4933 C C . SER B 1 313 ? -2.158 -38.781 -7.094 1 94.62 313 SER B C 1
ATOM 4935 O O . SER B 1 313 ? -1.729 -39.562 -6.242 1 94.62 313 SER B O 1
ATOM 4937 N N . GLU B 1 314 ? -2.557 -37.562 -6.777 1 91.94 314 GLU B N 1
ATOM 4938 C CA . GLU B 1 314 ? -2.547 -37.031 -5.426 1 91.94 314 GLU B CA 1
ATOM 4939 C C . GLU B 1 314 ? -3.668 -37.625 -4.578 1 91.94 314 GLU B C 1
ATOM 4941 O O . GLU B 1 314 ? -3.52 -37.781 -3.367 1 91.94 314 GLU B O 1
ATOM 4946 N N . HIS B 1 315 ? -4.781 -37.875 -5.219 1 88 315 HIS B N 1
ATOM 4947 C CA . HIS B 1 315 ? -5.973 -38.25 -4.465 1 88 315 HIS B CA 1
ATOM 4948 C C . HIS B 1 315 ? -6.324 -39.719 -4.684 1 88 315 HIS B C 1
ATOM 4950 O O . HIS B 1 315 ? -7.211 -40.25 -4.016 1 88 315 HIS B O 1
ATOM 4956 N N . GLY B 1 316 ? -5.547 -40.5 -5.348 1 78.31 316 GLY B N 1
ATOM 4957 C CA . GLY B 1 316 ? -5.867 -41.875 -5.625 1 78.31 316 GLY B CA 1
ATOM 4958 C C . GLY B 1 316 ? -7.105 -42.062 -6.48 1 78.31 316 GLY B C 1
ATOM 4959 O O . GLY B 1 316 ? -7.816 -43.062 -6.363 1 78.31 316 GLY B O 1
ATOM 4960 N N . ALA B 1 317 ? -7.406 -41.219 -7.184 1 63.84 317 ALA B N 1
ATOM 4961 C CA . ALA B 1 317 ? -8.586 -41.312 -8.039 1 63.84 317 ALA B CA 1
ATOM 4962 C C . ALA B 1 317 ? -8.242 -41.906 -9.406 1 63.84 317 ALA B C 1
ATOM 4964 O O . ALA B 1 317 ? -7.098 -41.781 -9.859 1 63.84 317 ALA B O 1
#

Organism: Roseiflexus castenholzii (strain DSM 13941 / HLO8) (NCBI:txid383372)

Radius of gyration: 26.57 Å; Cα contacts (8 Å, |Δi|>4): 1375; chains: 2; bounding box: 51×83×56 Å

Solvent-accessible surface area (backbone atoms only — not comparable to full-atom values): 32071 Å² total; per-residue (Å²): 100,38,34,30,26,32,27,18,33,42,45,70,26,21,56,39,49,50,56,43,46,73,74,68,24,30,36,40,29,29,29,60,66,59,73,93,52,67,42,66,58,31,53,59,53,33,50,72,49,66,72,37,90,49,41,42,81,43,82,40,56,62,60,38,54,67,59,45,49,52,50,46,68,72,66,56,40,43,30,35,39,43,56,48,59,67,73,55,49,69,61,16,69,77,39,47,67,60,32,40,49,40,29,31,53,14,43,51,36,48,54,53,47,39,52,75,66,61,31,68,23,35,28,39,62,42,46,53,52,22,36,37,76,53,75,67,66,34,44,82,82,51,63,53,71,56,14,75,23,46,34,22,21,22,42,45,29,31,52,23,46,47,46,21,48,24,67,75,67,65,36,23,36,32,36,38,24,43,27,58,71,40,38,62,69,49,58,70,88,37,65,72,44,45,46,50,54,23,33,75,68,70,38,66,39,80,25,46,49,54,15,54,84,27,28,40,12,62,19,38,45,69,44,48,38,52,40,52,52,32,53,55,68,47,89,64,55,70,50,70,30,40,47,35,47,53,61,56,40,40,43,43,57,51,51,50,45,48,25,67,63,68,73,44,70,76,41,80,40,64,39,80,64,59,88,83,54,66,45,62,43,33,35,43,39,66,65,28,30,72,77,51,62,43,68,61,75,71,50,68,62,60,39,48,38,51,21,48,55,43,50,24,68,74,67,72,96,100,40,32,32,27,33,27,18,32,43,46,69,27,22,54,40,50,49,55,42,45,73,74,66,26,30,37,41,28,30,29,60,66,60,73,92,52,66,40,68,58,32,53,58,53,32,51,71,48,64,72,36,90,48,41,42,83,43,84,40,55,62,62,39,56,68,60,45,48,50,50,45,68,73,66,56,38,43,30,36,39,44,56,48,61,66,74,54,49,69,62,16,68,78,40,46,67,59,32,40,49,40,29,30,53,14,44,50,37,49,54,53,46,40,53,75,66,62,28,68,24,35,28,38,62,43,46,51,52,21,36,37,76,53,74,68,65,34,44,84,82,51,63,53,70,53,13,76,23,46,34,23,21,22,40,45,29,30,52,22,45,47,45,20,49,25,69,74,66,68,35,24,35,31,35,37,24,43,26,59,71,39,37,62,69,49,56,69,88,38,65,73,44,46,47,50,53,22,35,77,69,69,37,68,41,80,25,45,50,56,15,54,84,27,30,40,13,63,18,38,45,70,44,48,37,52,41,50,52,33,53,56,69,47,88,64,55,72,52,70,31,41,46,36,46,53,60,55,40,41,43,43,56,51,52,51,46,49,24,68,64,69,72,45,71,76,40,78,42,64,39,80,65,60,91,82,54,65,44,63,45,34,37,44,39,64,66,27,30,73,76,51,64,44,69,62,76,69,52,69,62,59,39,50,37,51,22,48,54,42,49,24,69,75,67,72,97

pLDDT: mean 96.63, std 4.18, range [63.84, 98.94]

Sequence (634 aa):
MRYLITGGAGFIGSHLSEALLARGDQVVCIDNFNDYYDPVRKRRNIARALAHPGYTLVEADFRDAEIMDRVFAQYRPQRVAHIGAMAGPRPSMRNPALYEEVNVRGTLTILETAARYEVEGLVLASTSSVYGMSPTPWSEESPTDRPLSYYAATKKAAEVLAYTAHRQYGMPIRIVRFFTVYGPRGRPDMTPHLFVDAMVAGKSITLFNGGMGVYRDWTYVDDIVSGVVAALDAGYAFDIFNLGHSSPVQLIDFVTALERVTGLCARIVAQPLPAADPPITYARIDKATRMLGFQPCTPLEEGLARFWEWYRSEHGAMRYLITGGAGFIGSHLSEALLARGDQVVCIDNFNDYYDPVRKRRNIARALAHPGYTLVEADFRDAEIMDRVFAQYRPQRVAHIGAMAGPRPSMRNPALYEEVNVRGTLTILETAARYEVEGLVLASTSSVYGMSPTPWSEESPTDRPLSYYAATKKAAEVLAYTAHRQYGMPIRIVRFFTVYGPRGRPDMTPHLFVDAMVAGKSITLFNGGMGVYRDWTYVDDIVSGVVAALDAGYAFDIFNLGHSSPVQLIDFVTALERVTGLCARIVAQPLPAADPPITYARIDKATRMLGFQPCTPLEEGLARFWEWYRSEHGA